Protein AF-A0A954GPR6-F1 (afdb_monomer_lite)

Structure (mmCIF, N/CA/C/O backbone):
data_AF-A0A954GPR6-F1
#
_entry.id   AF-A0A954GPR6-F1
#
loop_
_atom_site.group_PDB
_atom_site.id
_atom_site.type_symbol
_atom_site.label_atom_id
_atom_site.label_alt_id
_atom_site.label_comp_id
_atom_site.label_asym_id
_atom_site.label_entity_id
_atom_site.label_seq_id
_atom_site.pdbx_PDB_ins_code
_atom_site.Cartn_x
_atom_site.Cartn_y
_atom_site.Cartn_z
_atom_site.occupancy
_atom_site.B_iso_or_equiv
_atom_site.auth_seq_id
_atom_site.auth_comp_id
_atom_site.auth_asym_id
_atom_site.auth_atom_id
_atom_site.pdbx_PDB_model_num
ATOM 1 N N . MET A 1 1 ? 27.231 -10.384 53.905 1.00 40.28 1 MET A N 1
ATOM 2 C CA . MET A 1 1 ? 26.778 -9.142 53.238 1.00 40.28 1 MET A CA 1
ATOM 3 C C . MET A 1 1 ? 27.357 -9.099 51.829 1.00 40.28 1 MET A C 1
ATOM 5 O O . MET A 1 1 ? 28.527 -8.783 51.679 1.00 40.28 1 MET A O 1
ATOM 9 N N . ALA A 1 2 ? 26.574 -9.459 50.810 1.00 39.12 2 ALA A N 1
ATOM 10 C CA . ALA A 1 2 ? 26.966 -9.329 49.405 1.00 39.12 2 ALA A CA 1
ATOM 11 C C . ALA A 1 2 ? 26.141 -8.194 48.777 1.00 39.12 2 ALA A C 1
ATOM 13 O O . ALA A 1 2 ? 24.913 -8.261 48.754 1.00 39.12 2 ALA A O 1
ATOM 14 N N . LYS A 1 3 ? 26.813 -7.121 48.342 1.00 46.94 3 LYS A N 1
ATOM 15 C CA . LYS A 1 3 ? 26.190 -5.955 47.699 1.00 46.94 3 LYS A CA 1
ATOM 16 C C . LYS A 1 3 ? 25.637 -6.363 46.328 1.00 46.94 3 LYS A C 1
ATOM 18 O O . LYS A 1 3 ? 26.405 -6.687 45.427 1.00 46.94 3 LYS A O 1
ATOM 23 N N . ARG A 1 4 ? 24.310 -6.331 46.169 1.00 46.91 4 ARG A N 1
ATOM 24 C CA . ARG A 1 4 ? 23.636 -6.377 44.861 1.00 46.91 4 ARG A CA 1
ATOM 25 C C . ARG A 1 4 ? 23.888 -5.051 44.137 1.00 46.91 4 ARG A C 1
ATOM 27 O O . ARG A 1 4 ? 23.549 -3.995 44.665 1.00 46.91 4 ARG A O 1
ATOM 34 N N . ASN A 1 5 ? 24.480 -5.116 42.947 1.00 49.50 5 ASN A N 1
ATOM 35 C CA . ASN A 1 5 ? 24.582 -3.974 42.040 1.00 49.50 5 ASN A CA 1
ATOM 36 C C . ASN A 1 5 ? 23.181 -3.569 41.540 1.00 49.50 5 ASN A C 1
ATOM 38 O O . ASN A 1 5 ? 22.382 -4.459 41.238 1.00 49.50 5 ASN A O 1
ATOM 42 N N . PRO A 1 6 ? 22.879 -2.265 41.411 1.00 51.88 6 PRO A N 1
ATOM 43 C CA . PRO A 1 6 ? 21.630 -1.806 40.822 1.00 51.88 6 PRO A CA 1
ATOM 44 C C . PRO A 1 6 ? 21.628 -2.114 39.318 1.00 51.88 6 PRO A C 1
ATOM 46 O O . PRO A 1 6 ? 22.571 -1.789 38.594 1.00 51.88 6 PRO A O 1
ATOM 49 N N . SER A 1 7 ? 20.570 -2.771 38.849 1.00 53.66 7 SER A N 1
ATOM 50 C CA . SER A 1 7 ? 20.324 -3.040 37.434 1.00 53.66 7 SER A CA 1
ATOM 51 C C . SER A 1 7 ? 20.268 -1.726 36.653 1.00 53.66 7 SER A C 1
ATOM 53 O O . SER A 1 7 ? 19.438 -0.862 36.937 1.00 53.66 7 SER A O 1
ATOM 55 N N . ARG A 1 8 ? 21.143 -1.572 35.651 1.00 54.19 8 ARG A N 1
ATOM 56 C CA . ARG A 1 8 ? 21.036 -0.510 34.641 1.00 54.19 8 ARG A CA 1
ATOM 57 C C . ARG A 1 8 ? 19.683 -0.652 33.945 1.00 54.19 8 ARG A C 1
ATOM 59 O O . ARG A 1 8 ? 19.486 -1.606 33.200 1.00 54.19 8 ARG A O 1
ATOM 66 N N . ASN A 1 9 ? 18.787 0.309 34.163 1.00 50.19 9 ASN A N 1
ATOM 67 C CA . ASN A 1 9 ? 17.605 0.515 33.329 1.00 50.19 9 ASN A CA 1
ATOM 68 C C . ASN A 1 9 ? 18.070 0.782 31.891 1.00 50.19 9 ASN A C 1
ATOM 70 O O . ASN A 1 9 ? 18.443 1.904 31.544 1.00 50.19 9 ASN A O 1
ATOM 74 N N . SER A 1 10 ? 18.078 -0.247 31.046 1.00 54.12 10 SER A N 1
ATOM 75 C CA . SER A 1 10 ? 18.119 -0.059 29.602 1.00 54.12 10 SER A CA 1
ATOM 76 C C . SER A 1 10 ? 16.780 0.546 29.189 1.00 54.12 10 SER A C 1
ATOM 78 O O . SER A 1 10 ? 15.762 -0.143 29.187 1.00 54.12 10 SER A O 1
ATOM 80 N N . ARG A 1 11 ? 16.769 1.846 28.883 1.00 61.09 11 ARG A N 1
ATOM 81 C CA . ARG A 1 11 ? 15.642 2.494 28.207 1.00 61.09 11 ARG A CA 1
ATOM 82 C C . ARG A 1 11 ? 15.469 1.809 26.849 1.00 61.09 11 ARG A C 1
ATOM 84 O O . ARG A 1 11 ? 16.317 1.969 25.975 1.00 61.09 11 ARG A O 1
ATOM 91 N N . GLY A 1 12 ? 14.443 0.972 26.721 1.00 63.59 12 GLY A N 1
ATOM 92 C CA . GLY A 1 12 ? 14.071 0.353 25.454 1.00 63.59 12 GLY A CA 1
ATOM 93 C C . GLY A 1 12 ? 13.539 1.420 24.505 1.00 63.59 12 GLY A C 1
ATOM 94 O O . GLY A 1 12 ? 12.735 2.254 24.911 1.00 63.59 12 GLY A O 1
ATOM 95 N N . PHE A 1 13 ? 14.020 1.405 23.265 1.00 63.38 13 PHE A N 1
ATOM 96 C CA . PHE A 1 13 ? 13.520 2.265 22.194 1.00 63.38 13 PHE A CA 1
ATOM 97 C C . PHE A 1 13 ? 12.041 1.942 21.951 1.00 63.38 13 PHE A C 1
ATOM 99 O O . PHE A 1 13 ? 11.691 0.762 21.827 1.00 63.38 13 PHE A O 1
ATOM 106 N N . THR A 1 14 ? 11.162 2.945 21.906 1.00 78.50 14 THR A N 1
ATOM 107 C CA . THR A 1 14 ? 9.747 2.677 21.624 1.00 78.50 14 THR A CA 1
ATOM 108 C C . THR A 1 14 ? 9.561 2.331 20.145 1.00 78.50 14 THR A C 1
ATOM 110 O O . THR A 1 14 ? 10.295 2.793 19.269 1.00 78.50 14 THR A O 1
ATOM 113 N N . LEU A 1 15 ? 8.572 1.487 19.845 1.00 65.44 15 LEU A N 1
ATOM 114 C CA . LEU A 1 15 ? 8.306 1.016 18.480 1.00 65.44 15 LEU A CA 1
ATOM 115 C C . LEU A 1 15 ? 7.931 2.183 17.545 1.00 65.44 15 LEU A C 1
ATOM 117 O O . LEU A 1 15 ? 8.290 2.176 16.371 1.00 65.44 15 LEU A O 1
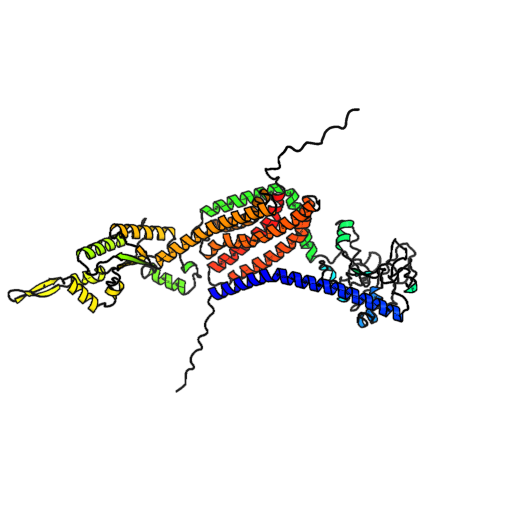ATOM 121 N N . ILE A 1 16 ? 7.287 3.218 18.094 1.00 74.75 16 ILE A N 1
ATOM 122 C CA . ILE A 1 16 ? 6.963 4.466 17.391 1.00 74.75 16 ILE A CA 1
ATOM 123 C C . ILE A 1 16 ? 8.230 5.259 17.061 1.00 74.75 16 ILE A C 1
ATOM 125 O O . ILE A 1 16 ? 8.390 5.668 15.916 1.00 74.75 16 ILE A O 1
ATOM 129 N N . GLU A 1 17 ? 9.159 5.432 18.007 1.00 73.81 17 GLU A N 1
ATOM 130 C CA . GLU A 1 17 ? 10.431 6.116 17.732 1.00 73.81 17 GLU A CA 1
ATOM 131 C C . GLU A 1 17 ? 11.235 5.380 16.658 1.00 73.81 17 GLU A C 1
ATOM 133 O O . GLU A 1 17 ? 11.790 6.015 15.766 1.00 73.81 17 GLU A O 1
ATOM 138 N N . LEU A 1 18 ? 11.255 4.043 16.683 1.00 78.19 18 LEU A N 1
ATOM 139 C CA . LEU A 1 18 ? 11.929 3.255 15.650 1.00 78.19 18 LEU A CA 1
ATOM 140 C C . LEU A 1 18 ? 11.280 3.463 14.274 1.00 78.19 18 LEU A C 1
ATOM 142 O O . LEU A 1 18 ? 11.979 3.646 13.281 1.00 78.19 18 LEU A O 1
ATOM 146 N N . LEU A 1 19 ? 9.948 3.453 14.213 1.00 69.94 19 LEU A N 1
ATOM 147 C CA . LEU A 1 19 ? 9.202 3.593 12.966 1.00 69.94 19 LEU A CA 1
ATOM 148 C C . LEU A 1 19 ? 9.344 4.999 12.372 1.00 69.94 19 LEU A C 1
ATOM 150 O O . LEU A 1 19 ? 9.558 5.130 11.170 1.00 69.94 19 LEU A O 1
ATOM 154 N N . VAL A 1 20 ? 9.316 6.037 13.212 1.00 74.12 20 VAL A N 1
ATOM 155 C CA . VAL A 1 20 ? 9.581 7.424 12.803 1.00 74.12 20 VAL A CA 1
ATOM 156 C C . VAL A 1 20 ? 11.017 7.575 12.310 1.00 74.12 20 VAL A C 1
ATOM 158 O O . VAL A 1 20 ? 11.238 8.176 11.264 1.00 74.12 20 VAL A O 1
ATOM 161 N N . VAL A 1 21 ? 11.996 6.983 13.000 1.00 77.06 21 VAL A N 1
ATOM 162 C CA . VAL A 1 21 ? 13.400 7.018 12.565 1.00 77.06 21 VAL A CA 1
ATOM 163 C C . VAL A 1 21 ? 13.574 6.319 11.219 1.00 77.06 21 VAL A C 1
ATOM 165 O O . VAL A 1 21 ? 14.222 6.872 10.335 1.00 77.06 21 VAL A O 1
ATOM 168 N N . ILE A 1 22 ? 12.959 5.152 11.012 1.00 85.56 22 ILE A N 1
ATOM 169 C CA . ILE A 1 22 ? 13.013 4.452 9.721 1.00 85.56 22 ILE A CA 1
ATOM 170 C C . ILE A 1 22 ? 12.324 5.275 8.625 1.00 85.56 22 ILE A C 1
ATOM 172 O O . ILE A 1 22 ? 12.877 5.394 7.534 1.00 85.56 22 ILE A O 1
ATOM 176 N N . ALA A 1 23 ? 11.169 5.888 8.902 1.00 74.25 23 ALA A N 1
ATOM 177 C CA . ALA A 1 23 ? 10.467 6.743 7.945 1.00 74.25 23 ALA A CA 1
ATOM 178 C C . ALA A 1 23 ? 11.293 7.984 7.568 1.00 74.25 23 ALA A C 1
ATOM 180 O O . ALA A 1 23 ? 11.426 8.300 6.388 1.00 74.25 23 ALA A O 1
ATOM 181 N N . ILE A 1 24 ? 11.919 8.647 8.546 1.00 81.12 24 ILE A N 1
ATOM 182 C CA . ILE A 1 24 ? 12.808 9.792 8.312 1.00 81.12 24 ILE A CA 1
ATOM 183 C C . ILE A 1 24 ? 14.040 9.360 7.517 1.00 81.12 24 ILE A C 1
ATOM 185 O O . ILE A 1 24 ? 14.406 10.035 6.561 1.00 81.12 24 ILE A O 1
ATOM 189 N N . ILE A 1 25 ? 14.662 8.229 7.857 1.00 86.06 25 ILE A N 1
ATOM 190 C CA . ILE A 1 25 ? 15.803 7.694 7.105 1.00 86.06 25 ILE A CA 1
ATOM 191 C C . ILE A 1 25 ? 15.388 7.358 5.668 1.00 86.06 25 ILE A C 1
ATOM 193 O O . ILE A 1 25 ? 16.118 7.700 4.745 1.00 86.06 25 ILE A O 1
ATOM 197 N N . ALA A 1 26 ? 14.219 6.751 5.450 1.00 71.19 26 ALA A N 1
ATOM 198 C CA . ALA A 1 26 ? 13.713 6.442 4.113 1.00 71.19 26 ALA A CA 1
ATOM 199 C C . ALA A 1 26 ? 13.471 7.714 3.284 1.00 71.19 26 ALA A C 1
ATOM 201 O O . ALA A 1 26 ? 13.876 7.766 2.125 1.00 71.19 26 ALA A O 1
ATOM 202 N N . ILE A 1 27 ? 12.892 8.759 3.886 1.00 74.19 27 ILE A N 1
ATOM 203 C CA . ILE A 1 27 ? 12.690 10.066 3.242 1.00 74.19 27 ILE A CA 1
ATOM 204 C C . ILE A 1 27 ? 14.033 10.739 2.941 1.00 74.19 27 ILE A C 1
ATOM 206 O O . ILE A 1 27 ? 14.246 11.223 1.832 1.00 74.19 27 ILE A O 1
ATOM 210 N N . LEU A 1 28 ? 14.965 10.743 3.896 1.00 74.81 28 LEU A N 1
ATOM 211 C CA . LEU A 1 28 ? 16.301 11.305 3.706 1.00 74.81 28 LEU A CA 1
ATOM 212 C C . LEU A 1 28 ? 17.062 10.560 2.609 1.00 74.81 28 LEU A C 1
ATOM 214 O O . LEU A 1 28 ? 17.655 11.205 1.754 1.00 74.81 28 LEU A O 1
ATOM 218 N N . ILE A 1 29 ? 17.011 9.226 2.572 1.00 77.44 29 ILE A N 1
ATOM 219 C CA . ILE A 1 29 ? 17.608 8.433 1.492 1.00 77.44 29 ILE A CA 1
ATOM 220 C C . ILE A 1 29 ? 16.926 8.756 0.161 1.00 77.44 29 ILE A C 1
ATOM 222 O O . ILE A 1 29 ? 17.631 8.980 -0.815 1.00 77.44 29 ILE A O 1
ATOM 226 N N . ALA A 1 30 ? 15.595 8.842 0.105 1.00 64.94 30 ALA A N 1
ATOM 227 C CA . ALA A 1 30 ? 14.866 9.168 -1.121 1.00 64.94 30 ALA A CA 1
ATOM 228 C C . ALA A 1 30 ? 15.211 10.565 -1.666 1.00 64.94 30 ALA A C 1
ATOM 230 O O . ALA A 1 30 ? 15.332 10.735 -2.875 1.00 64.94 30 ALA A O 1
ATOM 231 N N . LEU A 1 31 ? 15.429 11.552 -0.790 1.00 71.06 31 LEU A N 1
ATOM 232 C CA . LEU A 1 31 ? 15.833 12.910 -1.175 1.00 71.06 31 LEU A CA 1
ATOM 233 C C . LEU A 1 31 ? 17.324 13.012 -1.522 1.00 71.06 31 LEU A C 1
ATOM 235 O O . LEU A 1 31 ? 17.707 13.768 -2.414 1.00 71.06 31 LEU A O 1
ATOM 239 N N . LEU A 1 32 ? 18.176 12.250 -0.834 1.00 69.31 32 LEU A N 1
ATOM 240 C CA . LEU A 1 32 ? 19.620 12.255 -1.060 1.00 69.31 32 LEU A CA 1
ATOM 241 C C . LEU A 1 32 ? 20.021 11.389 -2.258 1.00 69.31 32 LEU A C 1
ATOM 243 O O . LEU A 1 32 ? 21.036 11.681 -2.885 1.00 69.31 32 LEU A O 1
ATOM 247 N N . LEU A 1 33 ? 19.249 10.359 -2.619 1.00 76.94 33 LEU A N 1
ATOM 248 C CA . LEU A 1 33 ? 19.591 9.437 -3.703 1.00 76.94 33 LEU A CA 1
ATOM 249 C C . LEU A 1 33 ? 19.737 10.165 -5.053 1.00 76.94 33 LEU A C 1
ATOM 251 O O . LEU A 1 33 ? 20.797 10.005 -5.651 1.00 76.94 33 LEU A O 1
ATOM 255 N N . PRO A 1 34 ? 18.804 11.021 -5.523 1.00 66.44 34 PRO A N 1
ATOM 256 C CA . PRO A 1 34 ? 18.980 11.755 -6.779 1.00 66.44 34 PRO A CA 1
ATOM 257 C C . PRO A 1 34 ? 20.234 12.638 -6.777 1.00 66.44 34 PRO A C 1
ATOM 259 O O . PRO A 1 34 ? 20.990 12.632 -7.748 1.00 66.44 34 PRO A O 1
ATOM 262 N N . ALA A 1 35 ? 20.503 13.339 -5.670 1.00 61.84 35 ALA A N 1
ATOM 263 C CA . ALA A 1 35 ? 21.675 14.202 -5.528 1.00 61.84 35 ALA A CA 1
ATOM 264 C C . ALA A 1 35 ? 22.988 13.398 -5.513 1.00 61.84 35 ALA A C 1
ATOM 266 O O . ALA A 1 35 ? 23.952 13.758 -6.188 1.00 61.84 35 ALA A O 1
ATOM 267 N N . VAL A 1 36 ? 23.017 12.265 -4.806 1.00 75.38 36 VAL A N 1
ATOM 268 C CA . VAL A 1 36 ? 24.162 11.346 -4.786 1.00 75.38 36 VAL A CA 1
ATOM 269 C C . VAL A 1 36 ? 24.377 10.721 -6.162 1.00 75.38 36 VAL A C 1
ATOM 271 O O . VAL A 1 36 ? 25.523 10.585 -6.581 1.00 75.38 36 VAL A O 1
ATOM 274 N N . GLN A 1 37 ? 23.315 10.373 -6.894 1.00 75.50 37 GLN A N 1
ATOM 275 C CA . GLN A 1 37 ? 23.444 9.840 -8.252 1.00 75.50 37 GLN A CA 1
ATOM 276 C C . GLN A 1 37 ? 23.966 10.895 -9.232 1.00 75.50 37 GLN A C 1
ATOM 278 O O . GLN A 1 37 ? 24.843 10.581 -10.032 1.00 75.50 37 GLN A O 1
ATOM 283 N N . GLN A 1 38 ? 23.520 12.151 -9.131 1.00 72.94 38 GLN A N 1
ATOM 284 C CA . GLN A 1 38 ? 24.064 13.254 -9.931 1.00 72.94 38 GLN A CA 1
ATOM 285 C C . GLN A 1 38 ? 25.543 13.514 -9.618 1.00 72.94 38 GLN A C 1
ATOM 287 O O . GLN A 1 38 ? 26.350 13.662 -10.535 1.00 72.94 38 GLN A O 1
ATOM 292 N N . ALA A 1 39 ? 25.923 13.510 -8.336 1.00 70.44 39 ALA A N 1
ATOM 293 C CA . ALA A 1 39 ? 27.313 13.675 -7.918 1.00 70.44 39 ALA A CA 1
ATOM 294 C C . ALA A 1 39 ? 28.198 12.505 -8.381 1.00 70.44 39 ALA A C 1
ATOM 296 O O . ALA A 1 39 ? 29.304 12.720 -8.879 1.00 70.44 39 ALA A O 1
ATOM 297 N N . ARG A 1 40 ? 27.701 11.264 -8.276 1.00 78.56 40 ARG A N 1
ATOM 298 C CA . ARG A 1 40 ? 28.385 10.072 -8.797 1.00 78.56 40 ARG A CA 1
ATOM 299 C C . ARG A 1 40 ? 28.553 10.150 -10.305 1.00 78.56 40 ARG A C 1
ATOM 301 O O . ARG A 1 40 ? 29.645 9.899 -10.793 1.00 78.56 40 ARG A O 1
ATOM 308 N N . GLU A 1 41 ? 27.518 10.538 -11.037 1.00 82.38 41 GLU A N 1
ATOM 309 C CA . GLU A 1 41 ? 27.586 10.674 -12.490 1.00 82.38 41 GLU A CA 1
ATOM 310 C C . GLU A 1 41 ? 28.567 11.774 -12.923 1.00 82.38 41 GLU A C 1
ATOM 312 O O . GLU A 1 41 ? 29.370 11.568 -13.829 1.00 82.38 41 GLU A O 1
ATOM 317 N N . ALA A 1 42 ? 28.604 12.909 -12.223 1.00 77.88 42 ALA A N 1
ATOM 318 C CA . ALA A 1 42 ? 29.613 13.941 -12.458 1.00 77.88 42 ALA A CA 1
ATOM 319 C C . ALA A 1 42 ? 31.047 13.432 -12.197 1.00 77.88 42 ALA A C 1
ATOM 321 O O . ALA A 1 42 ? 31.965 13.726 -12.972 1.00 77.88 42 ALA A O 1
ATOM 322 N N . ALA A 1 43 ? 31.244 12.630 -11.145 1.00 81.12 43 ALA A N 1
ATOM 323 C CA . ALA A 1 43 ? 32.529 11.997 -10.853 1.00 81.12 43 ALA A CA 1
ATOM 324 C C . ALA A 1 43 ? 32.928 10.979 -11.938 1.00 81.12 43 ALA A C 1
ATOM 326 O O . ALA A 1 43 ? 34.063 11.012 -12.413 1.00 81.12 43 ALA A O 1
ATOM 327 N N . ARG A 1 44 ? 31.989 10.144 -12.405 1.00 84.69 44 ARG A N 1
ATOM 328 C CA . ARG A 1 44 ? 32.214 9.182 -13.498 1.00 84.69 44 ARG A CA 1
ATOM 329 C C . ARG A 1 44 ? 32.593 9.881 -14.804 1.00 84.69 44 ARG A C 1
ATOM 331 O O . ARG A 1 44 ? 33.552 9.471 -15.453 1.00 84.69 44 ARG A O 1
ATOM 338 N N . ARG A 1 45 ? 31.935 10.994 -15.147 1.00 85.88 45 ARG A N 1
ATOM 339 C CA . ARG A 1 45 ? 32.285 11.806 -16.332 1.00 85.88 45 ARG A CA 1
ATOM 340 C C . ARG A 1 45 ? 33.675 12.413 -16.223 1.00 85.88 45 ARG A C 1
ATOM 342 O O . ARG A 1 45 ? 34.409 12.496 -17.204 1.00 85.88 45 ARG A O 1
ATOM 349 N N . THR A 1 46 ? 34.043 12.842 -15.020 1.00 89.12 46 THR A N 1
ATOM 350 C CA . THR A 1 46 ? 35.384 13.368 -14.745 1.00 89.12 46 THR A CA 1
ATOM 351 C C . THR A 1 46 ? 36.441 12.277 -14.913 1.00 89.12 46 THR A C 1
ATOM 353 O O . THR A 1 46 ? 37.499 12.536 -15.483 1.00 89.12 46 THR A O 1
ATOM 356 N N . GLN A 1 47 ? 36.139 11.048 -14.490 1.00 87.81 47 GLN A N 1
ATOM 357 C CA . GLN A 1 47 ? 37.022 9.901 -14.669 1.00 87.81 47 GLN A CA 1
ATOM 358 C C . GLN A 1 47 ? 37.235 9.555 -16.151 1.00 87.81 47 GLN A C 1
ATOM 360 O O . GLN A 1 47 ? 38.384 9.384 -16.544 1.00 87.81 47 GLN A O 1
ATOM 365 N N . CYS A 1 48 ? 36.191 9.559 -16.993 1.00 88.31 48 CYS A N 1
ATOM 366 C CA . CYS A 1 48 ? 36.361 9.294 -18.433 1.00 88.31 48 CYS A CA 1
ATOM 367 C C . CYS A 1 48 ? 37.281 10.324 -19.113 1.00 88.31 48 CYS A C 1
ATOM 369 O O . CYS A 1 48 ? 38.243 9.978 -19.801 1.00 88.31 48 CYS A O 1
ATOM 371 N N . LYS A 1 49 ? 37.090 11.611 -18.796 1.00 89.69 49 LYS A N 1
ATOM 372 C CA . LYS A 1 49 ? 37.981 12.684 -19.268 1.00 89.69 49 LYS A CA 1
ATOM 373 C C . LYS A 1 49 ? 39.421 12.510 -18.787 1.00 89.69 49 LYS A C 1
ATOM 375 O O . LYS A 1 49 ? 40.354 12.850 -19.511 1.00 89.69 49 LYS A O 1
ATOM 380 N N . ASN A 1 50 ? 39.621 12.027 -17.562 1.00 92.00 50 ASN A N 1
ATOM 381 C CA . ASN A 1 50 ? 40.957 11.771 -17.031 1.00 92.00 50 ASN A CA 1
ATOM 382 C C . ASN A 1 50 ? 41.629 10.583 -17.728 1.00 92.00 50 ASN A C 1
ATOM 384 O O . ASN A 1 50 ? 42.816 10.676 -18.022 1.00 92.00 50 ASN A O 1
ATOM 388 N N . ASN A 1 51 ? 40.883 9.531 -18.065 1.00 91.50 51 ASN A N 1
ATOM 389 C CA . ASN A 1 51 ? 41.397 8.417 -18.858 1.00 91.50 51 ASN A CA 1
ATOM 390 C C . ASN A 1 51 ? 41.879 8.893 -20.241 1.00 91.50 51 ASN A C 1
ATOM 392 O O . ASN A 1 51 ? 43.008 8.592 -20.621 1.00 91.50 51 ASN A O 1
ATOM 396 N N . LEU A 1 52 ? 41.101 9.727 -20.951 1.00 90.56 52 LEU A N 1
ATOM 397 C CA . LEU A 1 52 ? 41.544 10.356 -22.212 1.00 90.56 52 LEU A CA 1
ATOM 398 C C . LEU A 1 52 ? 42.837 11.161 -22.052 1.00 90.56 52 LEU A C 1
ATOM 400 O O . LEU A 1 52 ? 43.727 11.076 -22.896 1.00 90.56 52 LEU A O 1
ATOM 404 N N . LYS A 1 53 ? 42.970 11.924 -20.960 1.00 92.69 53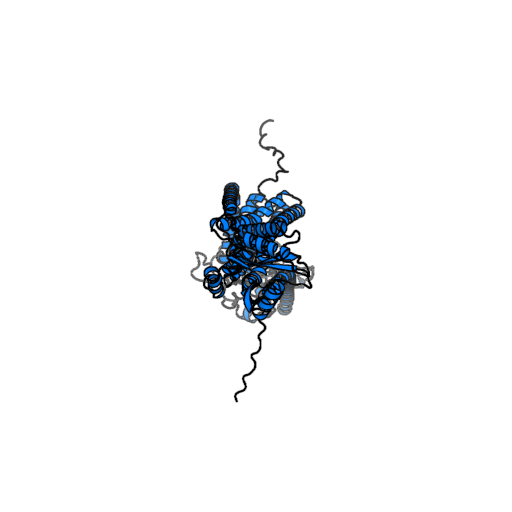 LYS A N 1
ATOM 405 C CA . LYS A 1 53 ? 44.209 12.660 -20.665 1.00 92.69 53 LYS A CA 1
ATOM 406 C C . LYS A 1 53 ? 45.391 11.718 -20.440 1.00 92.69 53 LYS A C 1
ATOM 408 O O . LYS A 1 53 ? 46.472 11.999 -20.945 1.00 92.69 53 LYS A O 1
ATOM 413 N N . GLN A 1 54 ? 45.192 10.620 -19.709 1.00 93.25 54 GLN A N 1
ATOM 414 C CA . GLN A 1 54 ? 46.233 9.613 -19.485 1.00 93.25 54 GLN A CA 1
ATOM 415 C C . GLN A 1 54 ? 46.667 8.964 -20.803 1.00 93.25 54 GLN A C 1
ATOM 417 O O . GLN A 1 54 ? 47.862 8.898 -21.070 1.00 93.25 54 GLN A O 1
ATOM 422 N N . MET A 1 55 ? 45.722 8.591 -21.672 1.00 92.25 55 MET A N 1
ATOM 423 C CA . MET A 1 55 ? 46.028 8.080 -23.014 1.00 92.25 55 MET A CA 1
ATOM 424 C C . MET A 1 55 ? 46.769 9.112 -23.873 1.00 92.25 55 MET A C 1
ATOM 426 O O . MET A 1 55 ? 47.743 8.766 -24.532 1.00 92.25 55 MET A O 1
ATOM 430 N N . GLY A 1 56 ? 46.368 10.386 -23.835 1.00 91.12 56 GLY A N 1
ATOM 431 C CA . GLY A 1 56 ? 47.070 11.463 -24.539 1.00 91.12 56 GLY A CA 1
ATOM 432 C C . GLY A 1 56 ? 48.523 11.626 -24.081 1.00 91.12 56 GLY A C 1
ATOM 433 O O . GLY A 1 56 ? 49.427 11.688 -24.911 1.00 91.12 56 GLY A O 1
ATOM 434 N N . LEU A 1 57 ? 48.767 11.635 -22.767 1.00 93.31 57 LEU A N 1
ATOM 435 C CA . LEU A 1 57 ? 50.124 11.681 -22.209 1.00 93.31 57 LEU A CA 1
ATOM 436 C C . LEU A 1 57 ? 50.939 10.440 -22.596 1.00 93.31 57 LEU A C 1
ATOM 438 O O . LEU A 1 57 ? 52.091 10.569 -23.001 1.00 93.31 57 LEU A O 1
ATOM 442 N N . ALA A 1 58 ? 50.334 9.254 -22.535 1.00 93.81 58 ALA A N 1
ATOM 443 C CA . ALA A 1 58 ? 50.974 8.005 -22.927 1.00 93.81 58 ALA A CA 1
ATOM 444 C C . ALA A 1 58 ? 51.376 7.989 -24.410 1.00 93.81 58 ALA A C 1
ATOM 446 O O . ALA A 1 58 ? 52.470 7.542 -24.745 1.00 93.81 58 ALA A O 1
ATOM 447 N N . LEU A 1 59 ? 50.537 8.540 -25.292 1.00 91.62 59 LEU A N 1
ATOM 448 C CA . LEU A 1 59 ? 50.835 8.693 -26.718 1.00 91.62 59 LEU A CA 1
ATOM 449 C C . LEU A 1 59 ? 52.014 9.635 -26.976 1.00 91.62 59 LEU A C 1
ATOM 451 O O . LEU A 1 59 ? 52.847 9.349 -27.834 1.00 91.62 59 LEU A O 1
ATOM 455 N N . HIS A 1 60 ? 52.101 10.739 -26.233 1.00 91.44 60 HIS A N 1
ATOM 456 C CA . HIS A 1 60 ? 53.241 11.649 -26.320 1.00 91.44 60 HIS A CA 1
ATOM 457 C C . HIS A 1 60 ? 54.527 11.004 -25.792 1.00 91.44 60 HIS A C 1
ATOM 459 O O . HIS A 1 60 ? 55.545 11.064 -26.474 1.00 91.44 60 HIS A O 1
ATOM 465 N N . ASN A 1 61 ? 54.467 10.299 -24.659 1.00 93.56 61 ASN A N 1
ATOM 466 C CA . ASN A 1 61 ? 55.614 9.564 -24.116 1.00 93.56 61 ASN A CA 1
ATOM 467 C C . ASN A 1 61 ? 56.098 8.458 -25.068 1.00 93.56 61 ASN A C 1
ATOM 469 O O . ASN A 1 61 ? 57.302 8.269 -25.240 1.00 93.56 61 ASN A O 1
ATOM 473 N N . TYR A 1 62 ? 55.169 7.750 -25.720 1.00 91.81 62 TYR A N 1
ATOM 474 C CA . TYR A 1 62 ? 55.493 6.794 -26.777 1.00 91.81 62 TYR A CA 1
ATOM 475 C C . TYR A 1 62 ? 56.209 7.496 -27.936 1.00 91.81 62 TYR A C 1
ATOM 477 O O . TYR A 1 62 ? 57.280 7.059 -28.357 1.00 91.81 62 TYR A O 1
ATOM 485 N N . HIS A 1 63 ? 55.654 8.611 -28.424 1.00 91.06 63 HIS A N 1
ATOM 486 C CA . HIS A 1 63 ? 56.242 9.377 -29.520 1.00 91.06 63 HIS A CA 1
ATOM 487 C C . HIS A 1 63 ? 57.638 9.914 -29.175 1.00 91.06 63 HIS A C 1
ATOM 489 O O . HIS A 1 63 ? 58.511 9.910 -30.038 1.00 91.06 63 HIS A O 1
ATOM 495 N N . ASP A 1 64 ? 57.891 10.350 -27.944 1.00 91.81 64 ASP A N 1
ATOM 496 C CA . ASP A 1 64 ? 59.205 10.863 -27.537 1.00 91.81 64 ASP A CA 1
ATOM 497 C C . ASP A 1 64 ? 60.311 9.801 -27.642 1.00 91.81 64 ASP A C 1
ATOM 499 O O . ASP A 1 64 ? 61.464 10.132 -27.921 1.00 91.81 64 ASP A O 1
ATOM 503 N N . ILE A 1 65 ? 59.959 8.520 -27.489 1.00 91.38 65 ILE A N 1
ATOM 504 C CA . ILE A 1 65 ? 60.896 7.391 -27.584 1.00 91.38 65 ILE A CA 1
ATOM 505 C C . ILE A 1 65 ? 60.933 6.803 -28.999 1.00 91.38 65 ILE A C 1
ATOM 507 O O . ILE A 1 65 ? 62.011 6.576 -29.547 1.00 91.38 65 ILE A O 1
ATOM 511 N N . ALA A 1 66 ? 59.771 6.566 -29.611 1.00 87.44 66 ALA A N 1
ATOM 512 C CA . ALA A 1 66 ? 59.642 5.925 -30.921 1.00 87.44 66 ALA A CA 1
ATOM 513 C C . ALA A 1 66 ? 59.716 6.910 -32.107 1.00 87.44 66 ALA A C 1
ATOM 515 O O . ALA A 1 66 ? 59.681 6.494 -33.269 1.00 87.44 66 ALA A O 1
ATOM 516 N N . LEU A 1 67 ? 59.776 8.221 -31.836 1.00 89.19 67 LEU A N 1
ATOM 517 C CA . LEU A 1 67 ? 59.742 9.339 -32.798 1.00 89.19 67 LEU A CA 1
ATOM 518 C C . LEU A 1 67 ? 58.544 9.321 -33.763 1.00 89.19 67 LEU A C 1
ATOM 520 O O . LEU A 1 67 ? 58.559 9.977 -34.810 1.00 89.19 67 LEU A O 1
ATOM 524 N N . THR A 1 68 ? 57.524 8.541 -33.422 1.00 87.69 68 THR A N 1
ATOM 525 C CA . THR A 1 68 ? 56.326 8.251 -34.206 1.00 87.69 68 THR A CA 1
ATOM 526 C C . THR A 1 68 ? 55.185 7.874 -33.263 1.00 87.69 68 THR A C 1
ATOM 528 O O . THR A 1 68 ? 55.426 7.403 -32.156 1.00 87.69 68 THR A O 1
ATOM 531 N N . PHE A 1 69 ? 53.940 8.090 -33.681 1.00 87.56 69 PHE A N 1
ATOM 532 C CA . PHE A 1 69 ? 52.768 7.575 -32.976 1.00 87.56 69 PHE A CA 1
ATOM 533 C C . PHE A 1 69 ? 52.603 6.069 -33.216 1.00 87.56 69 PHE A C 1
ATOM 535 O O . PHE A 1 69 ? 53.031 5.573 -34.265 1.00 87.56 69 PHE A O 1
ATOM 542 N N . PRO A 1 70 ? 51.995 5.341 -32.259 1.00 85.50 70 PRO A N 1
ATOM 543 C CA . PRO A 1 70 ? 51.842 3.902 -32.373 1.00 85.50 70 PRO A CA 1
ATOM 544 C C . PRO A 1 70 ? 50.951 3.539 -33.567 1.00 85.50 70 PRO A C 1
ATOM 546 O O . PRO A 1 70 ? 50.068 4.313 -33.952 1.00 85.50 70 PRO A O 1
ATOM 549 N N . PRO A 1 71 ? 51.157 2.357 -34.155 1.00 77.19 71 PRO A N 1
ATOM 550 C CA . PRO A 1 71 ? 50.334 1.907 -35.262 1.00 77.19 71 PRO A CA 1
ATOM 551 C C . PRO A 1 71 ? 48.904 1.584 -34.821 1.00 77.19 71 PRO A C 1
ATOM 553 O O . PRO A 1 71 ? 48.671 1.165 -33.688 1.00 77.19 71 PRO A O 1
ATOM 556 N N . GLY A 1 72 ? 47.943 1.752 -35.734 1.00 72.25 72 GLY A N 1
ATOM 557 C CA . GLY A 1 72 ? 46.534 1.436 -35.484 1.00 72.25 72 GLY A CA 1
ATOM 558 C C . GLY A 1 72 ? 46.278 -0.048 -35.239 1.00 72.25 72 GLY A C 1
ATOM 559 O O . GLY A 1 72 ? 45.553 -0.372 -34.302 1.00 72.25 72 GLY A O 1
ATOM 560 N N . ALA A 1 73 ? 46.913 -0.913 -36.033 1.00 69.94 73 ALA A N 1
ATOM 561 C CA . ALA A 1 73 ? 46.976 -2.368 -35.874 1.00 69.94 73 ALA A CA 1
ATOM 562 C C . ALA A 1 73 ? 48.220 -2.906 -36.607 1.00 69.94 73 ALA A C 1
ATOM 564 O O . ALA A 1 73 ? 48.581 -2.353 -37.651 1.00 69.94 73 ALA A O 1
ATOM 565 N N . LEU A 1 74 ? 48.875 -3.938 -36.064 1.00 63.31 74 LEU A N 1
ATOM 566 C CA . LEU A 1 74 ? 50.068 -4.557 -36.658 1.00 63.31 74 LEU A CA 1
ATOM 567 C C . LEU A 1 74 ? 49.745 -5.425 -37.877 1.00 63.31 74 LEU A C 1
ATOM 569 O O . LEU A 1 74 ? 50.287 -5.164 -38.950 1.00 63.31 74 LEU A O 1
ATOM 573 N N . PHE A 1 75 ? 48.849 -6.405 -37.732 1.00 57.22 75 PHE A N 1
ATOM 574 C CA . PHE A 1 75 ? 48.507 -7.360 -38.784 1.00 57.22 75 PHE A CA 1
ATOM 575 C C . PHE A 1 75 ? 46.979 -7.522 -38.874 1.00 57.22 75 PHE A C 1
ATOM 577 O O . PHE A 1 75 ? 46.347 -8.050 -37.971 1.00 57.22 75 PHE A O 1
ATOM 584 N N . GLY A 1 76 ? 46.329 -7.076 -39.956 1.00 55.78 76 GLY A N 1
ATOM 585 C CA . GLY A 1 76 ? 44.858 -7.184 -40.043 1.00 55.78 76 GLY A CA 1
ATOM 586 C C . GLY A 1 76 ? 44.098 -6.271 -39.056 1.00 55.78 76 GLY A C 1
ATOM 587 O O . GLY A 1 76 ? 44.699 -5.483 -38.325 1.00 55.78 76 GLY A O 1
ATOM 588 N N . ASP A 1 77 ? 42.772 -6.186 -39.189 1.00 52.03 77 ASP A N 1
ATOM 589 C CA . ASP A 1 77 ? 41.937 -5.222 -38.436 1.00 52.03 77 ASP A CA 1
ATOM 590 C C . ASP A 1 77 ? 41.628 -5.681 -36.992 1.00 52.03 77 ASP A C 1
ATOM 592 O O . ASP A 1 77 ? 41.095 -4.898 -36.210 1.00 52.03 77 ASP A O 1
ATOM 596 N N . ASP A 1 78 ? 42.048 -6.898 -36.621 1.00 53.78 78 ASP A N 1
ATOM 597 C CA . ASP A 1 78 ? 41.659 -7.619 -35.397 1.00 53.78 78 ASP A CA 1
ATOM 598 C C . ASP A 1 78 ? 42.856 -8.006 -34.483 1.00 53.78 78 ASP A C 1
ATOM 600 O O . ASP A 1 78 ? 42.839 -9.041 -33.810 1.00 53.78 78 ASP A O 1
ATOM 604 N N . ASP A 1 79 ? 43.915 -7.187 -34.462 1.00 62.97 79 ASP A N 1
ATOM 605 C CA . ASP A 1 79 ? 45.216 -7.522 -33.851 1.00 62.97 79 ASP A CA 1
ATOM 606 C C . ASP A 1 79 ? 45.745 -6.452 -32.856 1.00 62.97 79 ASP A C 1
ATOM 608 O O . ASP A 1 79 ? 45.037 -5.514 -32.481 1.00 62.97 79 ASP A O 1
ATOM 612 N N . TYR A 1 80 ? 46.987 -6.589 -32.372 1.00 74.44 80 TYR A N 1
ATOM 613 C CA . TYR A 1 80 ? 47.670 -5.639 -31.496 1.00 74.44 80 TYR A CA 1
ATOM 614 C C . TYR A 1 80 ? 47.705 -4.237 -32.120 1.00 74.44 80 TYR A C 1
ATOM 616 O O . TYR A 1 80 ? 48.392 -3.978 -33.112 1.00 74.44 80 TYR A O 1
ATOM 624 N N . GLY A 1 81 ? 46.958 -3.314 -31.514 1.00 77.69 81 GLY A N 1
ATOM 625 C CA . GLY A 1 81 ? 46.815 -1.938 -31.983 1.00 77.69 81 GLY A CA 1
ATOM 626 C C . GLY A 1 81 ? 47.409 -0.892 -31.052 1.00 77.69 81 GLY A C 1
ATOM 627 O O . GLY A 1 81 ? 48.098 -1.199 -30.075 1.00 77.69 81 GLY A O 1
ATOM 628 N N . TRP A 1 82 ? 47.095 0.373 -31.332 1.00 82.12 82 TRP A N 1
ATOM 629 C CA . TRP A 1 82 ? 47.609 1.535 -30.596 1.00 82.12 82 TRP A CA 1
ATOM 630 C C . TRP A 1 82 ? 47.442 1.396 -29.073 1.00 82.12 82 TRP A C 1
ATOM 632 O O . TRP A 1 82 ? 48.351 1.742 -28.321 1.00 82.12 82 TRP A O 1
ATOM 642 N N . GLY A 1 83 ? 46.314 0.829 -28.625 1.00 84.62 83 GLY A N 1
ATOM 643 C CA . GLY A 1 83 ? 46.006 0.599 -27.213 1.00 84.62 83 GLY A CA 1
ATOM 644 C C . GLY A 1 83 ? 46.928 -0.424 -26.540 1.00 84.62 83 GLY A C 1
ATOM 645 O O . GLY A 1 83 ? 47.193 -0.325 -25.345 1.00 84.62 83 GLY A O 1
ATOM 646 N N . THR A 1 84 ? 47.490 -1.372 -27.288 1.00 84.38 84 THR A N 1
ATOM 647 C CA . THR A 1 84 ? 48.491 -2.304 -26.753 1.00 84.38 84 THR A CA 1
ATOM 648 C C . THR A 1 84 ? 49.853 -1.620 -26.599 1.00 84.38 84 THR A C 1
ATOM 650 O O . THR A 1 84 ? 50.507 -1.746 -25.566 1.00 84.38 84 THR A O 1
ATOM 653 N N . PHE A 1 85 ? 50.276 -0.833 -27.591 1.00 86.06 85 PHE A N 1
ATOM 654 C CA . PHE A 1 85 ? 51.606 -0.209 -27.606 1.00 86.06 85 PHE A CA 1
ATOM 655 C C . PHE A 1 85 ? 51.818 0.881 -26.562 1.00 86.06 85 PHE A C 1
ATOM 657 O O . PHE A 1 85 ? 52.954 1.146 -26.170 1.00 86.06 85 PHE A O 1
ATOM 664 N N . ILE A 1 86 ? 50.740 1.507 -26.094 1.00 90.75 86 ILE A N 1
ATOM 665 C CA . ILE A 1 86 ? 50.832 2.542 -25.063 1.00 90.75 86 ILE A CA 1
ATOM 666 C C . ILE A 1 86 ? 50.780 1.993 -23.631 1.00 90.75 86 ILE A C 1
ATOM 668 O O . ILE A 1 86 ? 50.986 2.763 -22.696 1.00 90.75 86 ILE A O 1
ATOM 672 N N . LEU A 1 87 ? 50.552 0.687 -23.429 1.00 90.62 87 LEU A N 1
ATOM 673 C CA . LEU A 1 87 ? 50.451 0.074 -22.094 1.00 90.62 87 LEU A CA 1
ATOM 674 C C . LEU A 1 87 ? 51.645 0.371 -21.167 1.00 90.62 87 LEU A C 1
ATOM 676 O O . LEU A 1 87 ? 51.398 0.707 -20.005 1.00 90.62 87 LEU A O 1
ATOM 680 N N . PRO A 1 88 ? 52.918 0.324 -21.620 1.00 92.12 88 PRO A N 1
ATOM 681 C CA . PRO A 1 88 ? 54.057 0.665 -20.763 1.00 92.12 88 PRO A CA 1
ATOM 682 C C . PRO A 1 88 ? 54.006 2.100 -20.229 1.00 92.12 88 PRO A C 1
ATOM 684 O O . PRO A 1 88 ? 54.529 2.378 -19.156 1.00 92.12 88 PRO A O 1
ATOM 687 N N . TYR A 1 89 ? 53.344 2.998 -20.961 1.00 93.06 89 TYR A N 1
ATOM 688 C CA . TYR A 1 89 ? 53.191 4.414 -20.629 1.00 93.06 89 TYR A CA 1
ATOM 689 C C . TYR A 1 89 ? 51.898 4.719 -19.855 1.00 93.06 89 TYR A C 1
ATOM 691 O O . TYR A 1 89 ? 51.655 5.872 -19.505 1.00 93.06 89 TYR A O 1
ATOM 699 N N . LEU A 1 90 ? 51.082 3.694 -19.586 1.00 91.19 90 LEU A N 1
ATOM 700 C CA . LEU A 1 90 ? 49.865 3.734 -18.768 1.00 91.19 90 LEU A CA 1
ATOM 701 C C . LEU A 1 90 ? 50.026 2.952 -17.451 1.00 91.19 90 LEU A C 1
ATOM 703 O O . LEU A 1 90 ? 49.042 2.476 -16.884 1.00 91.19 90 LEU A O 1
ATOM 707 N N . ASP A 1 91 ? 51.265 2.755 -16.995 1.00 88.81 91 ASP A N 1
ATOM 708 C CA . ASP A 1 91 ? 51.612 1.909 -15.844 1.00 88.81 91 ASP A CA 1
ATOM 709 C C . ASP A 1 91 ? 51.146 0.441 -15.982 1.00 88.81 91 ASP A C 1
ATOM 711 O O . ASP A 1 91 ? 51.044 -0.290 -14.998 1.00 88.81 91 ASP A O 1
ATOM 715 N N . GLN A 1 92 ? 50.904 -0.031 -17.212 1.00 89.44 92 GLN A N 1
ATOM 716 C CA . GLN A 1 92 ? 50.532 -1.419 -17.529 1.00 89.44 92 GLN A CA 1
ATOM 717 C C . GLN A 1 92 ? 51.698 -2.211 -18.147 1.00 89.44 92 GLN A C 1
ATOM 719 O O . GLN A 1 92 ? 51.494 -3.164 -18.900 1.00 89.44 92 GLN A O 1
ATOM 724 N N . GLY A 1 93 ? 52.944 -1.850 -17.813 1.00 86.38 93 GLY A N 1
ATOM 725 C CA . GLY A 1 93 ? 54.150 -2.515 -18.329 1.00 86.38 93 GLY A CA 1
ATOM 726 C C . GLY A 1 93 ? 54.226 -4.012 -17.999 1.00 86.38 93 GLY A C 1
ATOM 727 O O . GLY A 1 93 ? 54.726 -4.794 -18.802 1.00 86.38 93 GLY A O 1
ATOM 728 N N . ASN A 1 94 ? 53.662 -4.435 -16.863 1.00 86.69 94 ASN A N 1
ATOM 729 C CA . ASN A 1 94 ? 53.590 -5.853 -16.496 1.00 86.69 94 ASN A CA 1
ATOM 730 C C . ASN A 1 94 ? 52.735 -6.656 -17.482 1.00 86.69 94 ASN A C 1
ATOM 732 O O . ASN A 1 94 ? 53.120 -7.758 -17.850 1.00 86.69 94 ASN A O 1
ATOM 736 N N . ILE A 1 95 ? 51.606 -6.096 -17.921 1.00 84.38 95 ILE A N 1
ATOM 737 C CA . ILE A 1 95 ? 50.708 -6.741 -18.886 1.00 84.38 95 ILE A CA 1
ATOM 738 C C . ILE A 1 95 ? 51.353 -6.737 -20.266 1.00 84.38 95 ILE A C 1
ATOM 740 O O . ILE A 1 95 ? 51.354 -7.766 -20.927 1.00 84.38 95 ILE A O 1
ATOM 744 N N . TYR A 1 96 ? 51.982 -5.626 -20.659 1.00 86.06 96 TYR A N 1
ATOM 745 C CA . TYR A 1 96 ? 52.703 -5.527 -21.928 1.00 86.06 96 TYR A CA 1
ATOM 746 C C . TYR A 1 96 ? 53.791 -6.602 -22.081 1.00 86.06 96 TYR A C 1
ATOM 748 O O . TYR A 1 96 ? 53.911 -7.208 -23.138 1.00 86.06 96 TYR A O 1
ATOM 756 N N . ASN A 1 97 ? 54.552 -6.882 -21.020 1.00 86.38 97 ASN A N 1
ATOM 757 C CA . ASN A 1 97 ? 55.621 -7.888 -21.045 1.00 86.38 97 ASN A CA 1
ATOM 758 C C . ASN A 1 97 ? 55.113 -9.337 -21.093 1.00 86.38 97 ASN A C 1
ATOM 760 O O . ASN A 1 97 ? 55.889 -10.238 -21.405 1.00 86.38 97 ASN A O 1
ATOM 764 N N . LEU A 1 98 ? 53.845 -9.571 -20.748 1.00 81.94 98 LEU A N 1
ATOM 765 C CA . LEU A 1 98 ? 53.205 -10.878 -20.886 1.00 81.94 98 LEU A CA 1
ATOM 766 C C . LEU A 1 98 ? 52.683 -11.117 -22.309 1.00 81.94 98 LEU A C 1
ATOM 768 O O . LEU A 1 98 ? 52.305 -12.247 -22.609 1.00 81.94 98 LEU A O 1
ATOM 772 N N . LEU A 1 99 ? 52.652 -10.080 -23.159 1.00 78.69 99 LEU A N 1
ATOM 773 C CA . LEU A 1 99 ? 52.159 -10.189 -24.526 1.00 78.69 99 LEU A CA 1
ATOM 774 C C . LEU A 1 99 ? 53.216 -10.784 -25.462 1.00 78.69 99 LEU A C 1
ATOM 776 O O . LEU A 1 99 ? 54.323 -10.258 -25.581 1.00 78.69 99 LEU A O 1
ATOM 780 N N . ASP A 1 100 ? 52.859 -11.865 -26.153 1.00 75.75 100 ASP A N 1
ATOM 781 C CA . ASP A 1 100 ? 53.701 -12.474 -27.186 1.00 75.75 100 ASP A CA 1
ATOM 782 C C . ASP A 1 100 ? 53.403 -11.879 -28.569 1.00 75.75 100 ASP A C 1
ATOM 784 O O . ASP A 1 100 ? 52.399 -12.208 -29.200 1.00 75.75 100 ASP A O 1
ATOM 788 N N . PHE A 1 101 ? 54.306 -11.016 -29.037 1.00 74.69 101 PHE A N 1
ATOM 789 C CA . PHE A 1 101 ? 54.248 -10.372 -30.353 1.00 74.69 101 PHE A CA 1
ATOM 790 C C . PHE A 1 101 ? 54.872 -11.206 -31.485 1.00 74.69 101 PHE A C 1
ATOM 792 O O . PHE A 1 101 ? 55.015 -10.678 -32.580 1.00 74.69 101 PHE A O 1
ATOM 799 N N . ASN A 1 102 ? 55.320 -12.446 -31.243 1.00 68.25 102 ASN A N 1
ATOM 800 C CA . ASN A 1 102 ? 56.040 -13.253 -32.242 1.00 68.25 102 ASN A CA 1
ATOM 801 C C . ASN A 1 102 ? 55.291 -14.519 -32.684 1.00 68.25 102 ASN A C 1
ATOM 803 O O . ASN A 1 102 ? 55.721 -15.179 -33.629 1.00 68.25 102 ASN A O 1
ATOM 807 N N . ASN A 1 103 ? 54.202 -14.884 -32.007 1.00 58.47 103 ASN A N 1
ATOM 808 C CA . ASN A 1 103 ? 53.461 -16.117 -32.259 1.00 58.47 103 ASN A CA 1
ATOM 809 C C . ASN A 1 103 ? 52.208 -15.855 -33.109 1.00 58.47 103 ASN A C 1
ATOM 811 O O . ASN A 1 103 ? 51.086 -15.848 -32.597 1.00 58.47 103 ASN A O 1
ATOM 815 N N . PHE A 1 104 ? 52.409 -15.625 -34.407 1.00 57.25 104 PHE A N 1
ATOM 816 C CA . PHE A 1 104 ? 51.325 -15.517 -35.387 1.00 57.25 104 PHE A CA 1
ATOM 817 C C . PHE A 1 104 ? 51.148 -16.859 -36.119 1.00 57.25 104 PHE A C 1
ATOM 819 O O . PHE A 1 104 ? 52.151 -17.451 -36.526 1.00 57.25 104 PHE A O 1
ATOM 826 N N . PRO A 1 105 ? 49.914 -17.373 -36.286 1.00 51.16 105 PRO A N 1
ATOM 827 C CA . PRO A 1 105 ? 49.670 -18.554 -37.110 1.00 51.16 105 PRO A CA 1
ATOM 828 C C . PRO A 1 105 ? 50.126 -18.300 -38.555 1.00 51.16 105 PRO A C 1
ATOM 830 O O . PRO A 1 105 ? 49.728 -17.310 -39.155 1.00 51.16 105 PRO A O 1
ATOM 833 N N . ASP A 1 106 ? 50.961 -19.198 -39.077 1.00 45.66 106 ASP A N 1
ATOM 834 C CA . ASP A 1 106 ? 51.619 -19.119 -40.387 1.00 45.66 106 ASP A CA 1
ATOM 835 C C . ASP A 1 106 ? 50.622 -18.920 -41.551 1.00 45.66 106 ASP A C 1
ATOM 837 O O . ASP A 1 106 ? 49.589 -19.599 -41.625 1.00 45.66 106 ASP A O 1
ATOM 841 N N . ASP A 1 107 ? 50.979 -18.029 -42.481 1.00 49.31 107 ASP A N 1
ATOM 842 C CA . ASP A 1 107 ? 50.203 -17.538 -43.631 1.00 49.31 107 ASP A CA 1
ATOM 843 C C . ASP A 1 107 ? 49.971 -18.613 -44.706 1.00 49.31 107 ASP A C 1
ATOM 845 O O . ASP A 1 107 ? 50.397 -18.507 -45.862 1.00 49.31 107 ASP A O 1
ATOM 849 N N . THR A 1 108 ? 49.278 -19.689 -44.364 1.00 39.09 108 THR A N 1
ATOM 850 C CA . THR A 1 108 ? 48.767 -20.611 -45.375 1.00 39.09 108 THR A CA 1
ATOM 851 C C . THR A 1 108 ? 47.347 -20.201 -45.740 1.00 39.09 108 THR A C 1
ATOM 853 O O . THR A 1 108 ? 46.516 -20.005 -44.863 1.00 39.09 108 THR A O 1
ATOM 856 N N . HIS A 1 109 ? 47.093 -20.108 -47.051 1.00 38.06 109 HIS A N 1
ATOM 857 C CA . HIS A 1 109 ? 45.831 -19.847 -47.771 1.00 38.06 109 HIS A CA 1
ATOM 858 C C . HIS A 1 109 ? 45.715 -18.442 -48.401 1.00 38.06 109 HIS A C 1
ATOM 860 O O . HIS A 1 109 ? 45.134 -17.509 -47.859 1.00 38.06 109 HIS A O 1
ATOM 866 N N . GLY A 1 110 ? 46.216 -18.339 -49.641 1.00 37.59 110 GLY A N 1
ATOM 867 C CA . GLY A 1 110 ? 46.039 -17.205 -50.555 1.00 37.59 110 GLY A CA 1
ATOM 868 C C . GLY A 1 110 ? 44.602 -17.031 -51.065 1.00 37.59 110 GLY A C 1
ATOM 869 O O . GLY A 1 110 ? 44.338 -17.203 -52.254 1.00 37.59 110 GLY A O 1
ATOM 870 N N . GLY A 1 111 ? 43.680 -16.665 -50.177 1.00 33.41 111 GLY A N 1
ATOM 871 C CA . GLY A 1 111 ? 42.304 -16.290 -50.493 1.00 33.41 111 GLY A CA 1
ATOM 872 C C . GLY A 1 111 ? 41.891 -15.050 -49.702 1.00 33.41 111 GLY A C 1
ATOM 873 O O . GLY A 1 111 ? 42.219 -14.908 -48.532 1.00 33.41 111 GLY A O 1
ATOM 874 N N . SER A 1 112 ? 41.202 -14.120 -50.356 1.00 41.28 112 SER A N 1
ATOM 875 C CA . SER A 1 112 ? 40.737 -12.846 -49.801 1.00 41.28 112 SER A CA 1
ATOM 876 C C . SER A 1 112 ? 39.934 -13.007 -48.499 1.00 41.28 112 SER A C 1
ATOM 878 O O . SER A 1 112 ? 38.775 -13.414 -48.553 1.00 41.28 112 SER A O 1
ATOM 880 N N . GLY A 1 113 ? 40.540 -12.625 -47.367 1.00 44.81 113 GLY A N 1
ATOM 881 C CA . GLY A 1 113 ? 39.901 -12.534 -46.047 1.00 44.81 113 GLY A CA 1
ATOM 882 C C . GLY A 1 113 ? 40.701 -13.235 -44.947 1.00 44.81 113 GLY A C 1
ATOM 883 O O . GLY A 1 113 ? 40.290 -14.283 -44.465 1.00 44.81 113 GLY A O 1
ATOM 884 N N . VAL A 1 114 ? 41.851 -12.673 -44.567 1.00 40.50 114 VAL A N 1
ATOM 885 C CA . VAL A 1 114 ? 42.729 -13.226 -43.523 1.00 40.50 114 VAL A CA 1
ATOM 886 C C . VAL A 1 114 ? 42.143 -12.908 -42.137 1.00 40.50 114 VAL A C 1
ATOM 888 O O . VAL A 1 114 ? 42.115 -11.745 -41.743 1.00 40.50 114 VAL A O 1
ATOM 891 N N . GLN A 1 115 ? 41.677 -13.918 -41.393 1.00 47.19 115 GLN A N 1
ATOM 892 C CA . GLN A 1 115 ? 41.397 -13.795 -39.954 1.00 47.19 115 GLN A CA 1
ATOM 893 C C . GLN A 1 115 ? 42.680 -14.101 -39.177 1.00 47.19 115 GLN A C 1
ATOM 895 O O . GLN A 1 115 ? 42.973 -15.255 -38.872 1.00 47.19 115 GLN A O 1
ATOM 900 N N . ILE A 1 116 ? 43.459 -13.062 -38.877 1.00 49.44 116 ILE A N 1
ATOM 901 C CA . ILE A 1 116 ? 44.593 -13.161 -37.953 1.00 49.44 116 ILE A CA 1
ATOM 902 C C . ILE A 1 116 ? 44.007 -13.155 -36.547 1.00 49.44 116 ILE A C 1
ATOM 904 O O . ILE A 1 116 ? 43.486 -12.144 -36.084 1.00 49.44 116 ILE A O 1
ATOM 908 N N . ALA A 1 117 ? 44.023 -14.308 -35.889 1.00 51.97 117 ALA A N 1
ATOM 909 C CA . ALA A 1 117 ? 43.493 -14.453 -34.547 1.00 51.97 117 ALA A CA 1
ATOM 910 C C . ALA A 1 117 ? 44.634 -14.521 -33.527 1.00 51.97 117 ALA A C 1
ATOM 912 O O . ALA A 1 117 ? 45.381 -15.499 -33.497 1.00 51.97 117 ALA A O 1
ATOM 913 N N . ILE A 1 118 ? 44.747 -13.504 -32.664 1.00 56.78 118 ILE A N 1
ATOM 914 C CA . ILE A 1 118 ? 45.673 -13.549 -31.524 1.00 56.78 118 ILE A CA 1
ATOM 915 C C . ILE A 1 118 ? 45.228 -14.682 -30.577 1.00 56.78 118 ILE A C 1
ATOM 917 O O . ILE A 1 118 ? 44.077 -14.663 -30.115 1.00 56.78 118 ILE A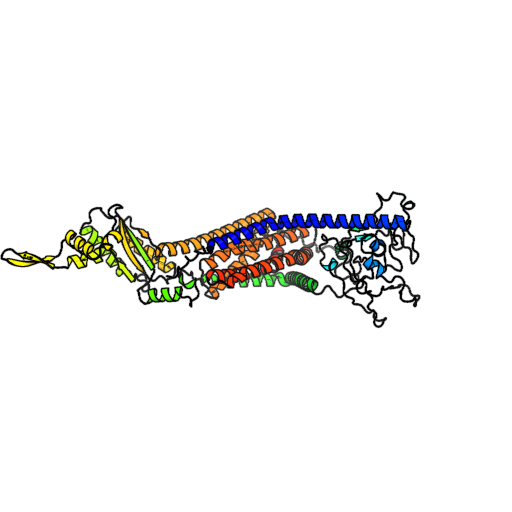 O 1
ATOM 921 N N . PRO A 1 119 ? 46.094 -15.662 -30.255 1.00 57.72 119 PRO A N 1
ATOM 922 C CA . PRO A 1 119 ? 45.764 -16.693 -29.276 1.00 57.72 119 PRO A CA 1
ATOM 923 C C . PRO A 1 119 ? 45.533 -16.065 -27.894 1.00 57.72 119 PRO A C 1
ATOM 925 O O . PRO A 1 119 ? 46.238 -15.131 -27.507 1.00 57.72 119 PRO A O 1
ATOM 928 N N . LEU A 1 120 ? 44.559 -16.577 -27.130 1.00 59.16 120 LEU A N 1
ATOM 929 C CA . LEU A 1 120 ? 44.342 -16.123 -25.753 1.00 59.16 120 LEU A CA 1
ATOM 930 C C . LEU A 1 120 ? 45.629 -16.332 -24.938 1.00 59.16 120 LEU A C 1
ATOM 932 O O . LEU A 1 120 ? 46.138 -17.447 -24.830 1.00 59.16 120 LEU A O 1
ATOM 936 N N . GLN A 1 121 ? 46.111 -15.259 -24.314 1.00 68.00 121 GLN A N 1
ATOM 937 C CA . GLN A 1 121 ? 47.237 -15.282 -23.381 1.00 68.00 121 GLN A CA 1
ATOM 938 C C . GLN A 1 121 ? 46.693 -15.026 -21.966 1.00 68.00 121 GLN A C 1
ATOM 940 O O . GLN A 1 121 ? 46.362 -13.871 -21.646 1.00 68.00 121 GLN A O 1
ATOM 945 N N . PRO A 1 122 ? 46.522 -16.086 -21.143 1.00 63.03 122 PRO A N 1
ATOM 946 C CA . PRO A 1 122 ? 45.946 -15.985 -19.803 1.00 63.03 122 PRO A CA 1
ATOM 947 C C . PRO A 1 122 ? 46.726 -15.014 -18.915 1.00 63.03 122 PRO A C 1
ATOM 949 O O . PRO A 1 122 ? 47.954 -15.060 -18.871 1.00 63.03 122 PRO A O 1
ATOM 952 N N . GLY A 1 123 ? 46.020 -14.145 -18.191 1.00 65.81 123 GLY A N 1
ATOM 953 C CA . GLY A 1 123 ? 46.627 -13.131 -17.326 1.00 65.81 123 GLY A CA 1
ATOM 954 C C . GLY A 1 123 ? 47.087 -11.847 -18.029 1.00 65.81 123 GLY A C 1
ATOM 955 O O . GLY A 1 123 ? 47.474 -10.908 -17.334 1.00 65.81 123 GLY A O 1
ATOM 956 N N . ALA A 1 124 ? 47.034 -11.772 -19.365 1.00 72.00 124 ALA A N 1
ATOM 957 C CA . ALA A 1 124 ? 47.385 -10.571 -20.130 1.00 72.00 124 ALA A CA 1
ATOM 958 C C . ALA A 1 124 ? 46.203 -10.041 -20.954 1.00 72.00 124 ALA A C 1
ATOM 960 O O . ALA A 1 124 ? 45.762 -8.908 -20.772 1.00 72.00 124 ALA A O 1
ATOM 961 N N . THR A 1 125 ? 45.652 -10.881 -21.831 1.00 65.88 125 THR A N 1
ATOM 962 C CA . THR A 1 125 ? 44.565 -10.514 -22.765 1.00 65.88 125 THR A CA 1
ATOM 963 C C . THR A 1 125 ? 43.156 -10.624 -22.163 1.00 65.88 125 THR A C 1
ATOM 965 O O . THR A 1 125 ? 42.182 -10.224 -22.797 1.00 65.88 125 THR A O 1
ATOM 968 N N . ASP A 1 126 ? 43.042 -11.144 -20.938 1.00 64.12 126 ASP A N 1
ATOM 969 C CA . ASP A 1 126 ? 41.804 -11.291 -20.159 1.00 64.12 126 ASP A CA 1
ATOM 970 C C . ASP A 1 126 ? 41.595 -10.166 -19.125 1.00 64.12 126 ASP A C 1
ATOM 972 O O . ASP A 1 126 ? 40.572 -10.124 -18.436 1.00 64.12 126 ASP A O 1
ATOM 976 N N . GLN A 1 127 ? 42.562 -9.253 -18.994 1.00 70.94 127 GLN A N 1
ATOM 977 C CA . GLN A 1 127 ? 42.542 -8.208 -17.978 1.00 70.94 127 GLN A CA 1
ATOM 978 C C . GLN A 1 127 ? 41.658 -7.029 -18.383 1.00 70.94 127 GLN A C 1
ATOM 980 O O . GLN A 1 127 ? 41.798 -6.428 -19.450 1.00 70.94 127 GLN A O 1
ATOM 985 N N . VAL A 1 128 ? 40.778 -6.638 -17.466 1.00 74.31 128 VAL A N 1
ATOM 986 C CA . VAL A 1 128 ? 39.927 -5.459 -17.611 1.00 74.31 128 VAL A CA 1
ATOM 987 C C . VAL A 1 128 ? 40.685 -4.227 -17.115 1.00 74.31 128 VAL A C 1
ATOM 989 O O . VAL A 1 128 ? 40.852 -4.026 -15.911 1.00 74.31 128 VAL A O 1
ATOM 992 N N . LEU A 1 129 ? 41.139 -3.386 -18.046 1.00 82.12 129 LEU A N 1
ATOM 993 C CA . LEU A 1 129 ? 41.907 -2.182 -17.732 1.00 82.12 129 LEU A CA 1
ATOM 994 C C . LEU A 1 129 ? 40.982 -0.994 -17.473 1.00 82.12 129 LEU A C 1
ATOM 996 O O . LEU A 1 129 ? 40.312 -0.497 -18.376 1.00 82.12 129 LEU A O 1
ATOM 1000 N N . SER A 1 130 ? 40.991 -0.486 -16.239 1.00 82.81 130 SER A N 1
ATOM 1001 C CA . SER A 1 130 ? 40.158 0.652 -15.824 1.00 82.81 130 SER A CA 1
ATOM 1002 C C . SER A 1 130 ? 40.442 1.939 -16.608 1.00 82.81 130 SER A C 1
ATOM 1004 O O . SER A 1 130 ? 39.553 2.780 -16.736 1.00 82.81 130 SER A O 1
ATOM 1006 N N . VAL A 1 131 ? 41.648 2.086 -17.169 1.00 87.25 131 VAL A N 1
ATOM 1007 C CA . VAL A 1 131 ? 42.021 3.221 -18.029 1.00 87.25 131 VAL A CA 1
ATOM 1008 C C . VAL A 1 131 ? 41.310 3.192 -19.386 1.00 87.25 131 VAL A C 1
ATOM 1010 O O . VAL A 1 131 ? 41.004 4.247 -19.934 1.00 87.25 131 VAL A O 1
ATOM 1013 N N . TYR A 1 132 ? 40.953 2.010 -19.895 1.00 84.50 132 TYR A N 1
ATOM 1014 C CA . TYR A 1 132 ? 40.202 1.867 -21.146 1.00 84.50 132 TYR A CA 1
ATOM 1015 C C . TYR A 1 132 ? 38.685 1.828 -20.955 1.00 84.50 132 TYR A C 1
ATOM 1017 O O . TYR A 1 132 ? 37.952 1.781 -21.938 1.00 84.50 132 TYR A O 1
ATOM 1025 N N . ILE A 1 133 ? 38.198 1.921 -19.715 1.00 82.12 133 ILE A N 1
ATOM 1026 C CA . ILE A 1 133 ? 36.766 1.895 -19.405 1.00 82.12 133 ILE A CA 1
ATOM 1027 C C . ILE A 1 133 ? 36.294 3.265 -18.939 1.00 82.12 133 ILE A C 1
ATOM 1029 O O . ILE A 1 133 ? 36.861 3.874 -18.032 1.00 82.12 133 ILE A O 1
ATOM 1033 N N . CYS A 1 134 ? 35.223 3.753 -19.550 1.00 84.75 134 CYS A N 1
ATOM 1034 C CA . CYS A 1 134 ? 34.505 4.934 -19.120 1.00 84.75 134 CYS A CA 1
ATOM 1035 C C . CYS A 1 134 ? 33.353 4.515 -18.195 1.00 84.75 134 CYS A C 1
ATOM 1037 O O . CYS A 1 134 ? 32.349 3.984 -18.664 1.00 84.75 134 CYS A O 1
ATOM 1039 N N . PRO A 1 135 ? 33.407 4.821 -16.885 1.00 80.88 135 PRO A N 1
ATOM 1040 C CA . PRO A 1 135 ? 32.340 4.445 -15.955 1.00 80.88 135 PRO A CA 1
ATOM 1041 C C . PRO A 1 135 ? 30.994 5.140 -16.231 1.00 80.88 135 PRO A C 1
ATOM 1043 O O . PRO A 1 135 ? 29.986 4.755 -15.644 1.00 80.88 135 PRO A O 1
ATOM 1046 N N . SER A 1 136 ? 30.962 6.173 -17.082 1.00 81.38 136 SER A N 1
ATOM 1047 C CA . SER A 1 136 ? 29.711 6.820 -17.519 1.00 81.38 136 SER A CA 1
ATOM 1048 C C . SER A 1 136 ? 29.031 6.082 -18.675 1.00 81.38 136 SER A C 1
ATOM 1050 O O . SER A 1 136 ? 27.906 6.431 -19.028 1.00 81.38 136 SER A O 1
ATOM 1052 N N . ASN A 1 137 ? 29.688 5.083 -19.276 1.00 74.06 137 ASN A N 1
ATOM 1053 C CA . ASN A 1 137 ? 29.056 4.248 -20.284 1.00 74.06 137 ASN A CA 1
ATOM 1054 C C . ASN A 1 137 ? 28.008 3.345 -19.606 1.00 74.06 137 ASN A C 1
ATOM 1056 O O . ASN A 1 137 ? 28.300 2.644 -18.638 1.00 74.06 137 ASN A O 1
ATOM 1060 N N . SER A 1 138 ? 26.764 3.384 -20.086 1.00 56.75 138 SER A N 1
ATOM 1061 C CA . SER A 1 138 ? 25.614 2.690 -19.487 1.00 56.75 138 SER A CA 1
ATOM 1062 C C . SER A 1 138 ? 25.590 1.182 -19.764 1.00 56.75 138 SER A C 1
ATOM 1064 O O . SER A 1 138 ? 24.725 0.469 -19.245 1.00 56.75 138 SER A O 1
ATOM 1066 N N . MET A 1 139 ? 26.521 0.682 -20.577 1.00 56.72 139 MET A N 1
ATOM 1067 C CA . MET A 1 139 ? 26.561 -0.712 -20.987 1.00 56.72 139 MET A CA 1
ATOM 1068 C C . MET A 1 139 ? 27.307 -1.576 -19.957 1.00 56.72 139 MET A C 1
ATOM 1070 O O . MET A 1 139 ? 28.527 -1.549 -19.867 1.00 56.72 139 MET A O 1
ATOM 1074 N N . SER A 1 140 ? 26.573 -2.419 -19.223 1.00 46.84 140 SER A N 1
ATOM 1075 C CA . SER A 1 140 ? 27.107 -3.420 -18.272 1.00 46.84 140 SER A CA 1
ATOM 1076 C C . SER A 1 140 ? 28.181 -4.338 -18.882 1.00 46.84 140 SER A C 1
ATOM 1078 O O . SER A 1 140 ? 29.050 -4.858 -18.180 1.00 46.84 140 SER A O 1
ATOM 1080 N N . LEU A 1 141 ? 28.123 -4.527 -20.204 1.00 48.97 141 LEU A N 1
ATOM 1081 C CA . LEU A 1 141 ? 28.969 -5.437 -20.968 1.00 48.97 141 LEU A CA 1
ATOM 1082 C C . LEU A 1 141 ? 30.405 -4.931 -21.166 1.00 48.97 141 LEU A C 1
ATOM 1084 O O . LEU A 1 141 ? 31.245 -5.732 -21.558 1.00 48.97 141 LEU A O 1
ATOM 1088 N N . THR A 1 142 ? 30.722 -3.653 -20.916 1.00 48.03 142 THR A N 1
ATOM 1089 C CA . THR A 1 142 ? 32.104 -3.130 -21.043 1.00 48.03 142 THR A CA 1
ATOM 1090 C C . THR A 1 142 ? 32.982 -3.470 -19.841 1.00 48.03 142 THR A C 1
ATOM 1092 O O . THR A 1 142 ? 34.200 -3.367 -19.925 1.00 48.03 142 THR A O 1
ATOM 1095 N N . HIS A 1 143 ? 32.380 -3.946 -18.745 1.00 44.47 143 HIS A N 1
ATOM 1096 C CA . HIS A 1 143 ? 33.064 -4.244 -17.484 1.00 44.47 143 HIS A CA 1
ATOM 1097 C C . HIS A 1 143 ? 33.365 -5.740 -17.276 1.00 44.47 143 HIS A C 1
ATOM 1099 O O . HIS A 1 143 ? 33.971 -6.101 -16.267 1.00 44.47 143 HIS A O 1
ATOM 1105 N N . SER A 1 144 ? 32.927 -6.625 -18.181 1.00 43.84 144 SER A N 1
ATOM 1106 C CA . SER A 1 144 ? 33.142 -8.072 -18.064 1.00 43.84 144 SER A CA 1
ATOM 1107 C C . SER A 1 144 ? 34.182 -8.542 -19.085 1.00 43.84 144 SER A C 1
ATOM 1109 O O . SER A 1 144 ? 34.037 -8.216 -20.267 1.00 43.84 144 SER A O 1
ATOM 1111 N N . PRO A 1 145 ? 35.211 -9.308 -18.672 1.00 43.50 145 PRO A N 1
ATOM 1112 C CA . PRO A 1 145 ? 36.088 -9.961 -19.628 1.00 43.50 145 PRO A CA 1
ATOM 1113 C C . PRO A 1 145 ? 35.244 -10.960 -20.417 1.00 43.50 145 PRO A C 1
ATOM 1115 O O . PRO A 1 145 ? 34.548 -11.806 -19.846 1.00 43.50 145 PRO A O 1
ATOM 1118 N N . ILE A 1 146 ? 35.256 -10.828 -21.738 1.00 48.28 146 ILE A N 1
ATOM 1119 C CA . ILE A 1 146 ? 34.573 -11.782 -22.599 1.00 48.28 146 ILE A CA 1
ATOM 1120 C C . ILE A 1 146 ? 35.278 -13.144 -22.412 1.00 48.28 146 ILE A C 1
ATOM 1122 O O . ILE A 1 146 ? 36.500 -13.222 -22.464 1.00 48.28 146 ILE A O 1
ATOM 1126 N N . ARG A 1 147 ? 34.538 -14.226 -22.133 1.00 44.88 147 ARG A N 1
ATOM 1127 C CA . ARG A 1 147 ? 35.122 -15.581 -22.057 1.00 44.88 147 ARG A CA 1
ATOM 1128 C C . ARG A 1 147 ? 35.218 -16.185 -23.446 1.00 44.88 147 ARG A C 1
ATOM 1130 O O . ARG A 1 147 ? 34.214 -16.114 -24.137 1.00 44.88 147 ARG A O 1
ATOM 1137 N N . ALA A 1 148 ? 36.335 -16.836 -23.777 1.00 40.16 148 ALA A N 1
ATOM 1138 C CA . ALA A 1 148 ? 36.579 -17.528 -25.046 1.00 40.16 148 ALA A CA 1
ATOM 1139 C C . ALA A 1 148 ? 35.366 -18.331 -25.553 1.00 40.16 148 ALA A C 1
ATOM 1141 O O . ALA A 1 148 ? 34.678 -19.004 -24.780 1.00 40.16 148 ALA A O 1
ATOM 1142 N N . GLY A 1 149 ? 35.102 -18.244 -26.857 1.00 44.66 149 GLY A N 1
ATOM 1143 C CA . GLY A 1 149 ? 34.053 -19.033 -27.491 1.00 44.66 149 GLY A CA 1
ATOM 1144 C C . GLY A 1 149 ? 33.839 -18.702 -28.962 1.00 44.66 149 GLY A C 1
ATOM 1145 O O . GLY A 1 149 ? 32.911 -17.961 -29.276 1.00 44.66 149 GLY A O 1
ATOM 1146 N N . ALA A 1 150 ? 34.668 -19.280 -29.838 1.00 37.09 150 ALA A N 1
ATOM 1147 C CA . ALA A 1 150 ? 34.297 -19.712 -31.190 1.00 37.09 150 ALA A CA 1
ATOM 1148 C C . ALA A 1 150 ? 35.452 -20.508 -31.833 1.00 37.09 150 ALA A C 1
ATOM 1150 O O . ALA A 1 150 ? 36.448 -19.928 -32.252 1.00 37.09 150 ALA A O 1
ATOM 1151 N N . SER A 1 151 ? 35.298 -21.829 -31.977 1.00 37.84 151 SER A N 1
ATOM 1152 C CA . SER A 1 151 ? 35.960 -22.539 -33.076 1.00 37.84 151 SER A CA 1
ATOM 1153 C C . SER A 1 151 ? 35.208 -22.185 -34.358 1.00 37.84 151 SER A C 1
ATOM 1155 O O . SER A 1 151 ? 33.997 -22.423 -34.436 1.00 37.84 151 SER A O 1
ATOM 1157 N N . THR A 1 152 ? 35.880 -21.646 -35.370 1.00 38.22 152 THR A N 1
ATOM 1158 C CA . THR A 1 152 ? 35.340 -21.714 -36.733 1.00 38.22 152 THR A CA 1
ATOM 1159 C C . THR A 1 152 ? 35.364 -23.180 -37.181 1.00 38.22 152 THR A C 1
ATOM 1161 O O . THR A 1 152 ? 36.188 -23.966 -36.713 1.00 38.22 152 THR A O 1
ATOM 1164 N N . ALA A 1 153 ? 34.424 -23.586 -38.040 1.00 41.38 153 ALA A N 1
ATOM 1165 C CA . ALA A 1 153 ? 34.234 -24.987 -38.438 1.00 41.38 153 ALA A CA 1
ATOM 1166 C C . ALA A 1 153 ? 35.470 -25.641 -39.099 1.00 41.38 153 ALA A C 1
ATOM 1168 O O . ALA A 1 153 ? 35.504 -26.863 -39.224 1.00 41.38 153 ALA A O 1
ATOM 1169 N N . ASP A 1 154 ? 36.482 -24.848 -39.461 1.00 42.62 154 ASP A N 1
ATOM 1170 C CA . ASP A 1 154 ? 37.654 -25.276 -40.226 1.00 42.62 154 ASP A CA 1
ATOM 1171 C C . ASP A 1 154 ? 38.973 -25.311 -39.423 1.00 42.62 154 ASP A C 1
ATOM 1173 O O . ASP A 1 154 ? 40.003 -25.672 -39.990 1.00 42.62 154 ASP A O 1
ATOM 1177 N N . VAL A 1 155 ? 38.983 -24.999 -38.114 1.00 41.50 155 VAL A N 1
ATOM 1178 C CA . VAL A 1 155 ? 40.217 -25.069 -37.295 1.00 41.50 155 VAL A CA 1
ATOM 1179 C C . VAL A 1 155 ? 40.001 -25.859 -35.994 1.00 41.50 155 VAL A C 1
ATOM 1181 O O . VAL A 1 155 ? 39.263 -25.413 -35.110 1.00 41.50 155 VAL A O 1
ATOM 1184 N N . PRO A 1 156 ? 40.646 -27.033 -35.819 1.00 36.62 156 PRO A N 1
ATOM 1185 C CA . PRO A 1 156 ? 40.547 -27.805 -34.586 1.00 36.62 156 PRO A CA 1
ATOM 1186 C C . PRO A 1 156 ? 41.300 -27.124 -33.428 1.00 36.62 156 PRO A C 1
ATOM 1188 O O . PRO A 1 156 ? 42.516 -26.954 -33.470 1.00 36.62 156 PRO A O 1
ATOM 1191 N N . SER A 1 157 ? 40.568 -26.823 -32.352 1.00 42.44 157 SER A N 1
ATOM 1192 C CA . SER A 1 157 ? 41.058 -26.700 -30.965 1.00 42.44 157 SER A CA 1
ATOM 1193 C C . SER A 1 157 ? 42.161 -25.675 -30.650 1.00 42.44 157 SER A C 1
ATOM 1195 O O . SER A 1 157 ? 43.090 -25.993 -29.907 1.00 42.44 157 SER A O 1
ATOM 1197 N N . GLN A 1 158 ? 42.046 -24.435 -31.118 1.00 43.31 158 GLN A N 1
ATOM 1198 C CA . GLN A 1 158 ? 42.737 -23.316 -30.467 1.00 43.31 158 GLN A CA 1
ATOM 1199 C C . GLN A 1 158 ? 41.708 -22.262 -30.050 1.00 43.31 158 GLN A C 1
ATOM 1201 O O . GLN A 1 158 ? 40.901 -21.817 -30.863 1.00 43.31 158 GLN A O 1
ATOM 1206 N N . ASP A 1 159 ? 41.700 -21.917 -28.759 1.00 44.25 159 ASP A N 1
ATOM 1207 C CA . ASP A 1 159 ? 40.895 -20.823 -28.210 1.00 44.25 159 ASP A CA 1
ATOM 1208 C C . ASP A 1 159 ? 41.458 -19.493 -28.731 1.00 44.25 159 ASP A C 1
ATOM 1210 O O . ASP A 1 159 ? 42.360 -18.880 -28.154 1.00 44.25 159 ASP A O 1
ATOM 1214 N N . TYR A 1 160 ? 40.934 -19.066 -29.872 1.00 46.41 160 TYR A N 1
ATOM 1215 C CA . TYR A 1 160 ? 41.194 -17.764 -30.460 1.00 46.41 160 TYR A CA 1
ATOM 1216 C C . TYR A 1 160 ? 40.279 -16.727 -29.799 1.00 46.41 160 TYR A C 1
ATOM 1218 O O . TYR A 1 160 ? 39.066 -16.738 -30.006 1.00 46.41 160 TYR A O 1
ATOM 1226 N N . GLY A 1 161 ? 40.837 -15.843 -28.972 1.00 47.38 161 GLY A N 1
ATOM 1227 C CA . GLY A 1 161 ? 40.051 -14.785 -28.340 1.00 47.38 161 GLY A CA 1
ATOM 1228 C C . GLY A 1 161 ? 40.787 -14.053 -27.228 1.00 47.38 161 GLY A C 1
ATOM 1229 O O . GLY A 1 161 ? 40.709 -14.457 -26.076 1.00 47.38 161 GLY A O 1
ATOM 1230 N N . GLY A 1 162 ? 41.467 -12.954 -27.561 1.00 47.97 162 GLY A N 1
ATOM 1231 C CA . GLY A 1 162 ? 41.869 -11.923 -26.597 1.00 47.97 162 GLY A CA 1
ATOM 1232 C C . GLY A 1 162 ? 40.708 -10.953 -26.364 1.00 47.97 162 GLY A C 1
ATOM 1233 O O . GLY A 1 162 ? 40.045 -10.542 -27.313 1.00 47.97 162 GLY A O 1
ATOM 1234 N N . HIS A 1 163 ? 40.385 -10.648 -25.109 1.00 59.62 163 HIS A N 1
ATOM 1235 C CA . HIS A 1 163 ? 39.037 -10.229 -24.734 1.00 59.62 163 HIS A CA 1
ATOM 1236 C C . HIS A 1 163 ? 39.041 -9.144 -23.659 1.00 59.62 163 HIS A C 1
ATOM 1238 O O . HIS A 1 163 ? 38.618 -9.360 -22.520 1.00 59.62 163 HIS A O 1
ATOM 1244 N N . ALA A 1 164 ? 39.447 -7.934 -24.039 1.00 60.59 164 ALA A N 1
ATOM 1245 C CA . ALA A 1 164 ? 39.338 -6.793 -23.150 1.00 60.59 164 ALA A CA 1
ATOM 1246 C C . ALA A 1 164 ? 38.870 -5.534 -23.896 1.00 60.59 164 ALA A C 1
ATOM 1248 O O . ALA A 1 164 ? 39.488 -5.044 -24.845 1.00 60.59 164 ALA A O 1
ATOM 1249 N N . ARG A 1 165 ? 37.692 -5.060 -23.481 1.00 68.94 165 ARG A N 1
ATOM 1250 C CA . ARG A 1 165 ? 36.945 -3.982 -24.133 1.00 68.94 165 ARG A CA 1
ATOM 1251 C C . ARG A 1 165 ? 37.555 -2.614 -23.836 1.00 68.94 165 ARG A C 1
ATOM 1253 O O . ARG A 1 165 ? 38.197 -2.414 -22.807 1.00 68.94 165 ARG A O 1
ATOM 1260 N N . SER A 1 166 ? 37.314 -1.684 -24.750 1.00 74.94 166 SER A N 1
ATOM 1261 C CA . SER A 1 166 ? 37.677 -0.277 -24.646 1.00 74.94 166 SER A CA 1
ATOM 1262 C C . SER A 1 166 ? 36.482 0.598 -25.021 1.00 74.94 166 SER A C 1
ATOM 1264 O O . SER A 1 166 ? 35.877 0.441 -26.085 1.00 74.94 166 SER A O 1
ATOM 1266 N N . ASP A 1 167 ? 36.188 1.570 -24.164 1.00 79.00 167 ASP A N 1
ATOM 1267 C CA . ASP A 1 167 ? 35.227 2.648 -24.422 1.00 79.00 167 ASP A CA 1
ATOM 1268 C C . ASP A 1 167 ? 35.840 3.790 -25.250 1.00 79.00 167 ASP A C 1
ATOM 1270 O O . ASP A 1 167 ? 35.186 4.794 -25.535 1.00 79.00 167 ASP A O 1
ATOM 1274 N N . TYR A 1 168 ? 37.103 3.641 -25.655 1.00 82.94 168 TYR A N 1
ATOM 1275 C CA . TYR A 1 168 ? 37.848 4.632 -26.417 1.00 82.94 168 TYR A CA 1
ATOM 1276 C C . TYR A 1 168 ? 38.322 4.050 -27.746 1.00 82.94 168 TYR A C 1
ATOM 1278 O O . TYR A 1 168 ? 38.877 2.947 -27.793 1.00 82.94 168 TYR A O 1
ATOM 1286 N N . LYS A 1 169 ? 38.124 4.810 -28.827 1.00 79.56 169 LYS A N 1
ATOM 1287 C CA . LYS A 1 169 ? 38.555 4.459 -30.186 1.00 79.56 169 LYS A CA 1
ATOM 1288 C C . LYS A 1 169 ? 39.635 5.412 -30.678 1.00 79.56 169 LYS A C 1
ATOM 1290 O O . LYS A 1 169 ? 39.575 6.620 -30.450 1.00 79.56 169 LYS A O 1
ATOM 1295 N N . GLY A 1 170 ? 40.611 4.845 -31.376 1.00 80.00 170 GLY A N 1
ATOM 1296 C CA . GLY A 1 170 ? 41.643 5.594 -32.076 1.00 80.00 170 GLY A CA 1
ATOM 1297 C C . GLY A 1 170 ? 41.176 6.055 -33.458 1.00 80.00 170 GLY A C 1
ATOM 1298 O O . GLY A 1 170 ? 40.400 5.372 -34.123 1.00 80.00 170 GLY A O 1
ATOM 1299 N N . SER A 1 171 ? 41.656 7.215 -33.895 1.00 78.56 171 SER A N 1
ATOM 1300 C CA . SER A 1 171 ? 41.359 7.791 -35.204 1.00 78.56 171 SER A CA 1
ATOM 1301 C C . SER A 1 171 ? 42.258 7.184 -36.283 1.00 78.56 171 SER A C 1
ATOM 1303 O O . SER A 1 171 ? 43.468 7.428 -36.311 1.00 78.56 171 SER A O 1
ATOM 1305 N N . LEU A 1 172 ? 41.651 6.410 -37.187 1.00 69.12 172 LEU A N 1
ATOM 1306 C CA . LEU A 1 172 ? 42.316 5.800 -38.348 1.00 69.12 172 LEU A CA 1
ATOM 1307 C C . LEU A 1 172 ? 42.181 6.636 -39.636 1.00 69.12 172 LEU A C 1
ATOM 1309 O O . LEU A 1 172 ? 42.947 6.432 -40.575 1.00 69.12 172 LEU A O 1
ATOM 1313 N N . GLY A 1 173 ? 41.289 7.635 -39.659 1.00 66.19 173 GLY A N 1
ATOM 1314 C CA . GLY A 1 173 ? 41.054 8.513 -40.813 1.00 66.19 173 GLY A CA 1
ATOM 1315 C C . GLY A 1 173 ? 39.756 8.197 -41.561 1.00 66.19 173 GLY A C 1
ATOM 1316 O O . GLY A 1 173 ? 38.833 7.614 -40.995 1.00 66.19 173 GLY A O 1
ATOM 1317 N N . THR A 1 174 ? 39.662 8.616 -42.826 1.00 57.16 174 THR A N 1
ATOM 1318 C CA . THR A 1 174 ? 38.459 8.490 -43.667 1.00 57.16 174 THR A CA 1
ATOM 1319 C C . THR A 1 174 ? 38.630 7.472 -44.801 1.00 57.16 174 THR A C 1
ATOM 1321 O O . THR A 1 174 ? 39.483 7.642 -45.665 1.00 57.16 174 THR A O 1
ATOM 1324 N N . GLY A 1 175 ? 37.738 6.473 -44.860 1.00 49.47 175 GLY A N 1
ATOM 1325 C CA . GLY A 1 175 ? 37.555 5.569 -46.009 1.00 49.47 175 GLY A CA 1
ATOM 1326 C C . GLY A 1 175 ? 38.310 4.240 -45.902 1.00 49.47 175 GLY A C 1
ATOM 1327 O O . GLY A 1 175 ? 39.482 4.220 -45.546 1.00 49.47 175 GLY A O 1
ATOM 1328 N N . GLY A 1 176 ? 37.632 3.130 -46.224 1.00 48.75 176 GLY A N 1
ATOM 1329 C CA . GLY A 1 176 ? 38.136 1.752 -46.132 1.00 48.75 176 GLY A CA 1
ATOM 1330 C C . GLY A 1 176 ? 39.468 1.525 -46.854 1.00 48.75 176 GLY A C 1
ATOM 1331 O O . GLY A 1 176 ? 39.495 1.155 -48.027 1.00 48.75 176 GLY A O 1
ATOM 1332 N N . GLY A 1 177 ? 40.568 1.749 -46.129 1.00 47.94 177 GLY A N 1
ATOM 1333 C CA . GLY A 1 177 ? 41.948 1.595 -46.591 1.00 47.94 177 GLY A CA 1
ATOM 1334 C C . GLY A 1 177 ? 42.745 2.889 -46.822 1.00 47.94 177 GLY A C 1
ATOM 1335 O O . GLY A 1 177 ? 43.860 2.788 -47.329 1.00 47.94 177 GLY A O 1
ATOM 1336 N N . ALA A 1 178 ? 42.229 4.078 -46.479 1.00 46.03 178 ALA A N 1
ATOM 1337 C CA . ALA A 1 178 ? 42.949 5.350 -46.613 1.00 46.03 178 ALA A CA 1
ATOM 1338 C C . ALA A 1 178 ? 43.376 5.958 -45.257 1.00 46.03 178 ALA A C 1
ATOM 1340 O O . ALA A 1 178 ? 42.676 5.893 -44.252 1.00 46.03 178 ALA A O 1
ATOM 1341 N N . VAL A 1 179 ? 44.571 6.555 -45.268 1.00 57.34 179 VAL A N 1
ATOM 1342 C CA . VAL A 1 179 ? 45.534 6.672 -44.152 1.00 57.34 179 VAL A CA 1
ATOM 1343 C C . VAL A 1 179 ? 45.646 8.110 -43.650 1.00 57.34 179 VAL A C 1
ATOM 1345 O O . VAL A 1 179 ? 46.715 8.717 -43.670 1.00 57.34 179 VAL A O 1
ATOM 1348 N N . THR A 1 180 ? 44.524 8.717 -43.283 1.00 63.56 180 THR A N 1
ATOM 1349 C CA . THR A 1 180 ? 44.503 10.141 -42.899 1.00 63.56 180 THR A CA 1
ATOM 1350 C C . THR A 1 180 ? 44.415 10.370 -41.393 1.00 63.56 180 THR A C 1
ATOM 1352 O O . THR A 1 180 ? 44.507 11.513 -40.953 1.00 63.56 180 THR A O 1
ATOM 1355 N N . GLY A 1 181 ? 44.243 9.313 -40.593 1.00 72.50 181 GLY A N 1
ATOM 1356 C CA . GLY A 1 181 ? 44.158 9.409 -39.136 1.00 72.50 181 GLY A CA 1
ATOM 1357 C C . GLY A 1 181 ? 45.504 9.339 -38.423 1.00 72.50 181 GLY A C 1
ATOM 1358 O O . GLY A 1 181 ? 46.539 9.023 -39.009 1.00 72.50 181 GLY A O 1
ATOM 1359 N N . MET A 1 182 ? 45.471 9.601 -37.115 1.00 79.19 182 MET A N 1
ATOM 1360 C CA . MET A 1 182 ? 46.664 9.608 -36.268 1.00 79.19 182 MET A CA 1
ATOM 1361 C C . MET A 1 182 ? 47.350 8.233 -36.212 1.00 79.19 182 MET A C 1
ATOM 1363 O O . MET A 1 182 ? 48.577 8.170 -36.165 1.00 79.19 182 MET A O 1
ATOM 1367 N N . PHE A 1 183 ? 46.580 7.141 -36.276 1.00 79.88 183 PHE A N 1
ATOM 1368 C CA . PHE A 1 183 ? 47.074 5.764 -36.138 1.00 79.88 183 PHE A CA 1
ATOM 1369 C C . PHE A 1 183 ? 47.067 4.989 -37.467 1.00 79.88 183 PHE A C 1
ATOM 1371 O O . PHE A 1 183 ? 46.501 3.906 -37.567 1.00 79.88 183 PHE A O 1
ATOM 1378 N N . GLY A 1 184 ? 47.662 5.559 -38.515 1.00 65.00 184 GLY A N 1
ATOM 1379 C CA . GLY A 1 184 ? 47.568 5.056 -39.890 1.00 65.00 184 GLY A CA 1
ATOM 1380 C C . GLY A 1 184 ? 47.943 3.578 -40.116 1.00 65.00 184 GLY A C 1
ATOM 1381 O O . GLY A 1 184 ? 48.908 3.061 -39.552 1.00 65.00 184 GLY A O 1
ATOM 1382 N N . LYS A 1 185 ? 47.198 2.927 -41.022 1.00 61.06 185 LYS A N 1
ATOM 1383 C CA . LYS A 1 185 ? 47.435 1.577 -41.564 1.00 61.06 185 LYS A CA 1
ATOM 1384 C C . LYS A 1 185 ? 47.059 1.528 -43.058 1.00 61.06 185 LYS A C 1
ATOM 1386 O O . LYS A 1 185 ? 46.009 2.044 -43.432 1.00 61.06 185 LYS A O 1
ATOM 1391 N N . ILE A 1 186 ? 47.873 0.891 -43.908 1.00 51.94 186 ILE A N 1
ATOM 1392 C CA . ILE A 1 186 ? 47.476 0.421 -45.259 1.00 51.94 186 ILE A CA 1
ATOM 1393 C C . ILE A 1 186 ? 47.583 -1.093 -45.248 1.00 51.94 186 ILE A C 1
ATOM 1395 O O . ILE A 1 186 ? 48.553 -1.557 -44.680 1.00 51.94 186 ILE A O 1
ATOM 1399 N N . LYS A 1 187 ? 46.647 -1.827 -45.873 1.00 50.47 187 LYS A N 1
ATOM 1400 C CA . LYS A 1 187 ? 46.712 -3.270 -46.222 1.00 50.47 187 LYS A CA 1
ATOM 1401 C C . LYS A 1 187 ? 48.120 -3.893 -46.067 1.00 50.47 187 LYS A C 1
ATOM 1403 O O . LYS A 1 187 ? 48.874 -3.950 -47.032 1.00 50.47 187 LYS A O 1
ATOM 1408 N N . ASP A 1 188 ? 48.454 -4.288 -44.837 1.00 51.94 188 ASP A N 1
ATOM 1409 C CA . ASP A 1 188 ? 49.687 -4.975 -44.408 1.00 51.94 188 ASP A CA 1
ATOM 1410 C C . ASP A 1 188 ? 51.007 -4.162 -44.396 1.00 51.94 188 ASP A C 1
ATOM 1412 O O . ASP A 1 188 ? 52.086 -4.710 -44.197 1.00 51.94 188 ASP A O 1
ATOM 1416 N N . THR A 1 189 ? 50.955 -2.834 -44.552 1.00 54.34 189 THR A N 1
ATOM 1417 C CA . THR A 1 189 ? 52.090 -1.902 -44.405 1.00 54.34 189 THR A CA 1
ATOM 1418 C C . THR A 1 189 ? 51.800 -0.807 -43.368 1.00 54.34 189 THR A C 1
ATOM 1420 O O . THR A 1 189 ? 50.869 -0.005 -43.499 1.00 54.34 189 THR A O 1
ATOM 1423 N N . LEU A 1 190 ? 52.644 -0.746 -42.337 1.00 61.25 190 LEU A N 1
ATOM 1424 C CA . LEU A 1 190 ? 52.581 0.227 -41.244 1.00 61.25 190 LEU A CA 1
ATOM 1425 C C . LEU A 1 190 ? 53.103 1.599 -41.700 1.00 61.25 190 LEU A C 1
ATOM 1427 O O . LEU A 1 190 ? 54.249 1.717 -42.133 1.00 61.25 190 LEU A O 1
ATOM 1431 N N . TYR A 1 191 ? 52.288 2.650 -41.548 1.00 68.00 191 TYR A N 1
ATOM 1432 C CA . TYR A 1 191 ? 52.696 4.041 -41.788 1.00 68.00 191 TYR A CA 1
ATOM 1433 C C . TYR A 1 191 ? 52.698 4.815 -40.471 1.00 68.00 191 TYR A C 1
ATOM 1435 O O . TYR A 1 191 ? 51.696 5.436 -40.118 1.00 68.00 191 TYR A O 1
ATOM 1443 N N . PRO A 1 192 ? 53.810 4.781 -39.720 1.00 71.44 192 PRO A N 1
ATOM 1444 C CA . PRO A 1 192 ? 53.863 5.423 -38.420 1.00 71.44 192 PRO A CA 1
ATOM 1445 C C . PRO A 1 192 ? 53.837 6.953 -38.576 1.00 71.44 192 PRO A C 1
ATOM 1447 O O . PRO A 1 192 ? 54.743 7.564 -39.158 1.00 71.44 192 PRO A O 1
ATOM 1450 N N . THR A 1 193 ? 52.781 7.586 -38.063 1.00 81.38 193 THR A N 1
ATOM 1451 C CA . THR A 1 193 ? 52.570 9.037 -38.153 1.00 81.38 193 THR A CA 1
ATOM 1452 C C . THR A 1 193 ? 53.582 9.771 -37.277 1.00 81.38 193 THR A C 1
ATOM 1454 O O . THR A 1 193 ? 53.664 9.543 -36.074 1.00 81.38 193 THR A O 1
ATOM 1457 N N . ARG A 1 194 ? 54.357 10.694 -37.853 1.00 85.69 194 ARG A N 1
ATOM 1458 C CA . ARG A 1 194 ? 55.235 11.607 -37.090 1.00 85.69 194 ARG A CA 1
ATOM 1459 C C . ARG A 1 194 ? 54.514 12.911 -36.785 1.00 85.69 194 ARG A C 1
ATOM 1461 O O . ARG A 1 194 ? 53.762 13.361 -37.646 1.00 85.69 194 ARG A O 1
ATOM 1468 N N . LEU A 1 195 ? 54.866 13.592 -35.690 1.00 86.19 195 LEU A N 1
ATOM 1469 C CA . LEU A 1 195 ? 54.378 14.948 -35.369 1.00 86.19 195 LEU A CA 1
ATOM 1470 C C . LEU A 1 195 ? 54.421 15.917 -36.566 1.00 86.19 195 LEU A C 1
ATOM 1472 O O . LEU A 1 195 ? 53.458 16.629 -36.821 1.00 86.19 195 LEU A O 1
ATOM 1476 N N . ARG A 1 196 ? 55.499 15.890 -37.364 1.00 86.12 196 ARG A N 1
ATOM 1477 C CA . ARG A 1 196 ? 55.648 16.742 -38.565 1.00 86.12 196 ARG A CA 1
ATOM 1478 C C . ARG A 1 196 ? 54.609 16.492 -39.668 1.00 86.12 196 ARG A C 1
ATOM 1480 O O . ARG A 1 196 ? 54.493 17.294 -40.584 1.00 86.12 196 ARG A O 1
ATOM 1487 N N . SER A 1 197 ? 53.964 15.328 -39.647 1.00 82.62 197 SER A N 1
ATOM 1488 C CA . SER A 1 197 ? 53.000 14.889 -40.666 1.00 82.62 197 SER A CA 1
ATOM 1489 C C . SER A 1 197 ? 51.600 15.431 -40.372 1.00 82.62 197 SER A C 1
ATOM 1491 O O . SER A 1 197 ? 50.731 15.376 -41.232 1.00 82.62 197 SER A O 1
ATOM 1493 N N . VAL A 1 198 ? 51.406 15.981 -39.170 1.00 84.69 198 VAL A N 1
ATOM 1494 C CA . VAL A 1 198 ? 50.179 16.626 -38.714 1.00 84.69 198 VAL A CA 1
ATOM 1495 C C . VAL A 1 198 ? 50.250 18.109 -39.093 1.00 84.69 198 VAL A C 1
ATOM 1497 O O . VAL A 1 198 ? 50.675 18.953 -38.303 1.00 84.69 198 VAL A O 1
ATOM 1500 N N . LEU A 1 199 ? 49.933 18.414 -40.356 1.00 83.81 199 LEU A N 1
ATOM 1501 C CA . LEU A 1 199 ? 50.124 19.746 -40.956 1.00 83.81 199 LEU A CA 1
ATOM 1502 C C . LEU A 1 199 ? 49.254 20.840 -40.312 1.00 83.81 199 LEU A C 1
ATOM 1504 O O . LEU A 1 199 ? 49.617 22.013 -40.338 1.00 83.81 199 LEU A O 1
ATOM 1508 N N . ASP A 1 200 ? 48.121 20.451 -39.737 1.00 81.12 200 ASP A N 1
ATOM 1509 C CA . ASP A 1 200 ? 47.151 21.287 -39.026 1.00 81.12 200 ASP A CA 1
ATOM 1510 C C . ASP A 1 200 ? 47.437 21.409 -37.516 1.00 81.12 200 ASP A C 1
ATOM 1512 O O . ASP A 1 200 ? 46.748 22.147 -36.807 1.00 81.12 200 ASP A O 1
ATOM 1516 N N . GLY A 1 201 ? 48.499 20.754 -37.036 1.00 85.94 201 GLY A N 1
ATOM 1517 C CA . GLY A 1 201 ? 48.945 20.769 -35.647 1.00 85.94 201 GLY A CA 1
ATOM 1518 C C . GLY A 1 201 ? 48.161 19.813 -34.745 1.00 85.94 201 GLY A C 1
ATOM 1519 O O . GLY A 1 201 ? 46.944 19.687 -34.830 1.00 85.94 201 GLY A O 1
ATOM 1520 N N . THR A 1 202 ? 48.855 19.184 -33.793 1.00 83.69 202 THR A N 1
ATOM 1521 C CA . THR A 1 202 ? 48.263 18.167 -32.902 1.00 83.69 202 THR A CA 1
ATOM 1522 C C . THR A 1 202 ? 47.137 18.669 -32.010 1.00 83.69 202 THR A C 1
ATOM 1524 O O . THR A 1 202 ? 46.350 17.867 -31.523 1.00 83.69 202 THR A O 1
ATOM 1527 N N . SER A 1 203 ? 47.029 19.980 -31.796 1.00 83.62 203 SER A N 1
ATOM 1528 C CA . SER A 1 203 ? 45.913 20.573 -31.056 1.00 83.62 203 SER A CA 1
ATOM 1529 C C . SER A 1 203 ? 44.590 20.548 -31.832 1.00 83.62 203 SER A C 1
ATOM 1531 O O . SER A 1 203 ? 43.540 20.650 -31.205 1.00 83.62 203 SER A O 1
ATOM 1533 N N . ASN A 1 204 ? 44.630 20.405 -33.163 1.00 84.06 204 ASN A N 1
ATOM 1534 C CA . ASN A 1 204 ? 43.448 20.376 -34.031 1.00 84.06 204 ASN A CA 1
ATOM 1535 C C . ASN A 1 204 ? 43.104 18.967 -34.541 1.00 84.06 204 ASN A C 1
ATOM 1537 O O . ASN A 1 204 ? 42.042 18.770 -35.130 1.00 84.06 204 ASN A O 1
ATOM 1541 N N . THR A 1 205 ? 43.967 17.980 -34.294 1.00 83.31 205 THR A N 1
ATOM 1542 C CA . THR A 1 205 ? 43.816 16.620 -34.819 1.00 83.31 205 THR A CA 1
ATOM 1543 C C . THR A 1 205 ? 43.343 15.657 -33.739 1.00 83.31 205 THR A C 1
ATOM 1545 O O . THR A 1 205 ? 43.983 15.492 -32.700 1.00 83.31 205 THR A O 1
ATOM 1548 N N . ILE A 1 206 ? 42.237 14.958 -33.996 1.00 84.94 206 ILE A N 1
ATOM 1549 C CA . ILE A 1 206 ? 41.739 13.921 -33.090 1.00 84.94 206 ILE A CA 1
ATOM 1550 C C . ILE A 1 206 ? 42.602 12.655 -33.186 1.00 84.94 206 ILE A C 1
ATOM 1552 O O . ILE A 1 206 ? 42.764 12.076 -34.261 1.00 84.94 206 ILE A O 1
ATOM 1556 N N . ALA A 1 207 ? 43.144 12.216 -32.048 1.00 85.25 207 ALA A N 1
ATOM 1557 C CA . ALA A 1 207 ? 43.886 10.961 -31.933 1.00 85.25 207 ALA A CA 1
ATOM 1558 C C . ALA A 1 207 ? 43.019 9.850 -31.330 1.00 85.25 207 ALA A C 1
ATOM 1560 O O . ALA A 1 207 ? 42.848 8.808 -31.949 1.00 85.25 207 ALA A O 1
ATOM 1561 N N . VAL A 1 208 ? 42.427 10.085 -30.157 1.00 88.38 208 VAL A N 1
ATOM 1562 C CA . VAL A 1 208 ? 41.555 9.136 -29.446 1.00 88.38 208 VAL A CA 1
ATOM 1563 C C . VAL A 1 208 ? 40.275 9.856 -29.037 1.00 88.38 208 VAL A C 1
ATOM 1565 O O . VAL A 1 208 ? 40.330 11.002 -28.587 1.00 88.38 208 VAL A O 1
ATOM 1568 N N . GLY A 1 209 ? 39.132 9.191 -29.182 1.00 85.62 209 GLY A N 1
ATOM 1569 C CA . GLY A 1 209 ? 37.830 9.687 -28.743 1.00 85.62 209 GLY A CA 1
ATOM 1570 C C . GLY A 1 209 ? 37.069 8.653 -27.921 1.00 85.62 209 GLY A C 1
ATOM 1571 O O . GLY A 1 209 ? 37.312 7.452 -28.033 1.00 85.62 209 GLY A O 1
ATOM 1572 N N . GLU A 1 210 ? 36.138 9.128 -27.097 1.00 82.69 210 GLU A N 1
ATOM 1573 C CA . GLU A 1 210 ? 35.112 8.280 -26.481 1.00 82.69 210 GLU A CA 1
ATOM 1574 C C . GLU A 1 210 ? 34.201 7.722 -27.583 1.00 82.69 210 GLU A C 1
ATOM 1576 O O . GLU A 1 210 ? 33.743 8.464 -28.454 1.00 82.69 210 GLU A O 1
ATOM 1581 N N . ALA A 1 211 ? 33.945 6.416 -27.558 1.00 70.38 211 ALA A N 1
ATOM 1582 C CA . ALA A 1 211 ? 33.055 5.750 -28.498 1.00 70.38 211 ALA A CA 1
ATOM 1583 C C . ALA A 1 211 ? 31.787 5.286 -27.777 1.00 70.38 211 ALA A C 1
ATOM 1585 O O . ALA A 1 211 ? 31.850 4.551 -26.794 1.00 70.38 211 ALA A O 1
ATOM 1586 N N . TYR A 1 212 ? 30.626 5.695 -28.291 1.00 59.72 212 TYR A N 1
ATOM 1587 C CA . TYR A 1 212 ? 29.326 5.272 -27.780 1.00 59.72 212 TYR A CA 1
ATOM 1588 C C . TYR A 1 212 ? 28.737 4.176 -28.671 1.00 59.72 212 TYR A C 1
ATOM 1590 O O . TYR A 1 212 ? 28.494 4.396 -29.855 1.00 59.72 212 TYR A O 1
ATOM 1598 N N . THR A 1 213 ? 28.528 2.981 -28.118 1.00 51.75 213 THR A N 1
ATOM 1599 C CA . THR A 1 213 ? 28.160 1.781 -28.892 1.00 51.75 213 THR A CA 1
ATOM 1600 C C . THR A 1 213 ? 26.666 1.695 -29.242 1.00 51.75 213 THR A C 1
ATOM 1602 O O . THR A 1 213 ? 26.285 0.865 -30.059 1.00 51.75 213 THR A O 1
ATOM 1605 N N . GLU A 1 214 ? 25.793 2.534 -28.671 1.00 43.41 214 GLU A N 1
ATOM 1606 C CA . GLU A 1 214 ? 24.342 2.462 -28.937 1.00 43.41 214 GLU A CA 1
ATOM 1607 C C . GLU A 1 214 ? 23.986 2.866 -30.380 1.00 43.41 214 GLU A C 1
ATOM 1609 O O . GLU A 1 214 ? 23.112 2.250 -30.990 1.00 43.41 214 GLU A O 1
ATOM 1614 N N . LEU A 1 215 ? 24.751 3.795 -30.973 1.00 39.91 215 LEU A N 1
ATOM 1615 C CA . LEU A 1 215 ? 24.571 4.238 -32.363 1.00 39.91 215 LEU A CA 1
ATOM 1616 C C . LEU A 1 215 ? 24.763 3.086 -33.372 1.00 39.91 215 LEU A C 1
ATOM 1618 O O . LEU A 1 215 ? 24.095 3.043 -34.398 1.00 39.91 215 LEU A O 1
ATOM 1622 N N . MET A 1 216 ? 25.621 2.108 -33.058 1.00 40.16 216 MET A N 1
ATOM 1623 C CA . MET A 1 216 ? 25.821 0.912 -33.892 1.00 40.16 216 MET A CA 1
ATOM 1624 C C . MET A 1 216 ? 24.629 -0.056 -33.834 1.00 40.16 216 MET A C 1
ATOM 1626 O O . MET A 1 216 ? 24.385 -0.784 -34.787 1.00 40.16 216 MET A O 1
ATOM 1630 N N . ARG A 1 217 ? 23.821 -0.037 -32.763 1.00 38.38 217 ARG A N 1
ATOM 1631 C CA . ARG A 1 217 ? 22.585 -0.838 -32.689 1.00 38.38 217 ARG A CA 1
ATOM 1632 C C . ARG A 1 217 ? 21.410 -0.176 -33.417 1.00 38.38 217 ARG A C 1
ATOM 1634 O O . ARG A 1 217 ? 20.515 -0.876 -33.884 1.00 38.38 217 ARG A O 1
ATOM 1641 N N . GLU A 1 218 ? 21.397 1.155 -33.476 1.00 36.38 218 GLU A N 1
ATOM 1642 C CA . GLU A 1 218 ? 20.345 1.958 -34.113 1.00 36.38 218 GLU A CA 1
ATOM 1643 C C . GLU A 1 218 ? 20.508 2.036 -35.642 1.00 36.38 218 GLU A C 1
ATOM 1645 O O . GLU A 1 218 ? 19.512 2.041 -36.360 1.00 36.38 218 GLU A O 1
ATOM 1650 N N . ILE A 1 219 ? 21.749 2.014 -36.147 1.00 37.91 219 ILE A N 1
ATOM 1651 C CA . ILE A 1 219 ? 22.046 2.023 -37.590 1.00 37.91 219 ILE A CA 1
ATOM 1652 C C . ILE A 1 219 ? 21.836 0.638 -38.235 1.00 37.91 219 ILE A C 1
ATOM 1654 O O . ILE A 1 219 ? 21.299 0.571 -39.340 1.00 37.91 219 ILE A O 1
ATOM 1658 N N . ASP A 1 220 ? 22.179 -0.461 -37.549 1.00 36.91 220 ASP A N 1
ATOM 1659 C CA . ASP A 1 220 ? 22.214 -1.805 -38.167 1.00 36.91 220 ASP A CA 1
ATOM 1660 C C . ASP A 1 220 ? 21.040 -2.733 -37.780 1.00 36.91 220 ASP A C 1
ATOM 1662 O O . ASP A 1 220 ? 20.875 -3.823 -38.336 1.00 36.91 220 ASP A O 1
ATOM 1666 N N . GLY A 1 221 ? 20.167 -2.298 -36.866 1.00 33.03 221 GLY A N 1
ATOM 1667 C CA . GLY A 1 221 ? 18.967 -3.031 -36.457 1.00 33.03 221 GLY A CA 1
ATOM 1668 C C . GLY A 1 221 ? 19.226 -4.275 -35.579 1.00 33.03 221 GLY A C 1
ATOM 1669 O O . GLY A 1 221 ? 20.351 -4.741 -35.411 1.00 33.03 221 GLY A O 1
ATOM 1670 N N . PRO A 1 222 ? 18.171 -4.865 -34.983 1.00 38.56 222 PRO A N 1
ATOM 1671 C CA . PRO A 1 222 ? 18.288 -5.950 -33.996 1.00 38.56 222 PRO A CA 1
ATOM 1672 C C . PRO A 1 222 ? 18.678 -7.323 -34.577 1.00 38.56 222 PRO A C 1
ATOM 1674 O O . PRO A 1 222 ? 18.820 -8.282 -33.818 1.00 38.56 222 PRO A O 1
ATOM 1677 N N . SER A 1 223 ? 18.810 -7.444 -35.901 1.00 38.19 223 SER A N 1
ATOM 1678 C CA . SER A 1 223 ? 18.983 -8.716 -36.615 1.00 38.19 223 SER A CA 1
ATOM 1679 C C . SER A 1 223 ? 20.261 -8.818 -37.451 1.00 38.19 223 SER A C 1
ATOM 1681 O O . SER A 1 223 ? 20.416 -9.812 -38.161 1.00 38.19 223 SER A O 1
ATOM 1683 N N . HIS A 1 224 ? 21.175 -7.842 -37.402 1.00 34.97 224 HIS A N 1
ATOM 1684 C CA . HIS A 1 224 ? 22.425 -7.962 -38.153 1.00 34.97 224 HIS A CA 1
ATOM 1685 C C . HIS A 1 224 ? 23.363 -8.996 -37.487 1.00 34.97 224 HIS A C 1
ATOM 1687 O O . HIS A 1 224 ? 23.599 -8.907 -36.281 1.00 34.97 224 HIS A O 1
ATOM 1693 N N . PRO A 1 225 ? 23.946 -9.953 -38.241 1.00 36.22 225 PRO A N 1
ATOM 1694 C CA . PRO A 1 225 ? 24.931 -10.919 -37.729 1.00 36.22 225 PRO A CA 1
ATOM 1695 C C . PRO A 1 225 ? 26.222 -10.277 -37.195 1.00 36.22 225 PRO A C 1
ATOM 1697 O O . PRO A 1 225 ? 27.034 -10.947 -36.566 1.00 36.22 225 PRO A O 1
ATOM 1700 N N . ASN A 1 226 ? 26.415 -8.976 -37.426 1.00 38.03 226 ASN A N 1
ATOM 1701 C CA . ASN A 1 226 ? 27.630 -8.252 -37.076 1.00 38.03 226 ASN A CA 1
ATOM 1702 C C . ASN A 1 226 ? 27.439 -7.487 -35.765 1.00 38.03 226 ASN A C 1
ATOM 1704 O O . ASN A 1 226 ? 27.587 -6.271 -35.713 1.00 38.03 226 ASN A O 1
ATOM 1708 N N . ALA A 1 227 ? 27.204 -8.208 -34.666 1.00 41.41 227 ALA A N 1
ATOM 1709 C CA . ALA A 1 227 ? 27.467 -7.699 -33.314 1.00 41.41 227 ALA A CA 1
ATOM 1710 C C . ALA A 1 227 ? 28.989 -7.532 -33.050 1.00 41.41 227 ALA A C 1
ATOM 1712 O O . ALA A 1 227 ? 29.473 -7.803 -31.951 1.00 41.41 227 ALA A O 1
ATOM 1713 N N . ALA A 1 228 ? 29.735 -7.141 -34.086 1.00 42.47 228 ALA A N 1
ATOM 1714 C CA . ALA A 1 228 ? 31.183 -7.180 -34.199 1.00 42.47 228 ALA A CA 1
ATOM 1715 C C . ALA A 1 228 ? 31.834 -5.871 -33.699 1.00 42.47 228 ALA A C 1
ATOM 1717 O O . ALA A 1 228 ? 32.929 -5.879 -33.165 1.00 42.47 228 ALA A O 1
ATOM 1718 N N . ASP A 1 229 ? 31.171 -4.719 -33.712 1.00 48.62 229 ASP A N 1
ATOM 1719 C CA . ASP A 1 229 ? 31.899 -3.445 -33.541 1.00 48.62 229 ASP A CA 1
ATOM 1720 C C . ASP A 1 229 ? 32.143 -2.963 -32.091 1.00 48.62 229 ASP A C 1
ATOM 1722 O O . ASP A 1 229 ? 32.235 -1.755 -31.824 1.00 48.62 229 ASP A O 1
ATOM 1726 N N . PHE A 1 230 ? 32.311 -3.876 -31.127 1.00 53.66 230 PHE A N 1
ATOM 1727 C CA . PHE A 1 230 ? 32.846 -3.489 -29.817 1.00 53.66 230 PHE A CA 1
ATOM 1728 C C . PHE A 1 230 ? 34.324 -3.115 -29.955 1.00 53.66 230 PHE A C 1
ATOM 1730 O O . PHE A 1 230 ? 35.129 -3.915 -30.421 1.00 53.66 230 PHE A O 1
ATOM 1737 N N . SER A 1 231 ? 34.707 -1.915 -29.508 1.00 62.41 231 SER A N 1
ATOM 1738 C CA . SER A 1 231 ? 36.128 -1.573 -29.424 1.00 62.41 231 SER A CA 1
ATOM 1739 C C . SER A 1 231 ? 36.803 -2.431 -28.361 1.00 62.41 231 SER A C 1
ATOM 1741 O O . SER A 1 231 ? 36.340 -2.525 -27.223 1.00 62.41 231 SER A O 1
ATOM 1743 N N . VAL A 1 232 ? 37.916 -3.040 -28.737 1.00 66.19 232 VAL A N 1
ATOM 1744 C CA . VAL A 1 232 ? 38.817 -3.786 -27.861 1.00 66.19 232 VAL A CA 1
ATOM 1745 C C . VAL A 1 232 ? 40.184 -3.117 -27.890 1.00 66.19 232 VAL A C 1
ATOM 1747 O O . VAL A 1 232 ? 40.519 -2.433 -28.858 1.00 66.19 232 VAL A O 1
ATOM 1750 N N . TRP A 1 233 ? 40.963 -3.255 -26.817 1.00 71.56 233 TRP A N 1
ATOM 1751 C CA . TRP A 1 233 ? 42.350 -2.771 -26.820 1.00 71.56 233 TRP A CA 1
ATOM 1752 C C . TRP A 1 233 ? 43.347 -3.834 -27.323 1.00 71.56 233 TRP A C 1
ATOM 1754 O O . TRP A 1 233 ? 44.476 -3.476 -27.671 1.00 71.56 233 TRP A O 1
ATOM 1764 N N . VAL A 1 234 ? 42.919 -5.106 -27.401 1.00 69.94 234 VAL A N 1
ATOM 1765 C CA . VAL A 1 234 ? 43.651 -6.254 -27.970 1.00 69.94 234 VAL A CA 1
ATOM 1766 C C . VAL A 1 234 ? 42.684 -7.359 -28.443 1.00 69.94 234 VAL A C 1
ATOM 1768 O O . VAL A 1 234 ? 41.726 -7.665 -27.729 1.00 69.94 234 VAL A O 1
ATOM 1771 N N . GLY A 1 235 ? 42.959 -7.984 -29.597 1.00 59.44 235 GLY A N 1
ATOM 1772 C CA . GLY A 1 235 ? 42.267 -9.186 -30.104 1.00 59.44 235 GLY A CA 1
ATOM 1773 C C . GLY A 1 235 ? 41.089 -8.941 -31.064 1.00 59.44 235 GLY A C 1
ATOM 1774 O O . GLY A 1 235 ? 40.822 -7.812 -31.462 1.00 59.44 235 GLY A O 1
ATOM 1775 N N . THR A 1 236 ? 40.380 -10.024 -31.418 1.00 49.44 236 THR A N 1
ATOM 1776 C CA . THR A 1 236 ? 39.226 -10.040 -32.346 1.00 49.44 236 THR A CA 1
ATOM 1777 C C . THR A 1 236 ? 37.871 -9.953 -31.626 1.00 49.44 236 THR A C 1
ATOM 1779 O O . THR A 1 236 ? 37.707 -10.384 -30.479 1.00 49.44 236 THR A O 1
ATOM 1782 N N . ASN A 1 237 ? 36.867 -9.429 -32.331 1.00 49.16 237 ASN A N 1
ATOM 1783 C CA . ASN A 1 237 ? 35.500 -9.192 -31.872 1.00 49.16 237 ASN A CA 1
ATOM 1784 C C . ASN A 1 237 ? 34.506 -10.347 -32.117 1.00 49.16 237 ASN A C 1
ATOM 1786 O O . ASN A 1 237 ? 33.301 -10.117 -32.186 1.00 49.16 237 ASN A O 1
ATOM 1790 N N . ASN A 1 238 ? 34.945 -11.595 -32.240 1.00 43.12 238 ASN A N 1
ATOM 1791 C CA . ASN A 1 238 ? 33.997 -12.681 -32.492 1.00 43.12 238 ASN A CA 1
ATOM 1792 C C . ASN A 1 238 ? 33.316 -13.139 -31.201 1.00 43.12 238 ASN A C 1
ATOM 1794 O O . ASN A 1 238 ? 33.890 -13.963 -30.498 1.00 43.12 238 ASN A O 1
ATOM 1798 N N . GLN A 1 239 ? 32.091 -12.668 -30.898 1.00 45.94 239 GLN A N 1
ATOM 1799 C CA . GLN A 1 239 ? 31.237 -13.296 -29.876 1.00 45.94 239 GLN A CA 1
ATOM 1800 C C . GLN A 1 239 ? 29.721 -13.190 -30.075 1.00 45.94 239 GLN A C 1
ATOM 1802 O O . GLN A 1 239 ? 29.111 -12.134 -29.930 1.00 45.94 239 GLN A O 1
ATOM 1807 N N . HIS A 1 240 ? 29.098 -14.366 -30.211 1.00 37.84 240 HIS A N 1
ATOM 1808 C CA . HIS A 1 240 ? 27.647 -14.569 -30.211 1.00 37.84 240 HIS A CA 1
ATOM 1809 C C . HIS A 1 240 ? 27.061 -15.123 -28.893 1.00 37.84 240 HIS A C 1
ATOM 1811 O O . HIS A 1 240 ? 25.866 -15.415 -28.867 1.00 37.84 240 HIS A O 1
ATOM 1817 N N . GLN A 1 241 ? 27.816 -15.300 -27.794 1.00 40.12 241 GLN A N 1
ATOM 1818 C CA . GLN A 1 241 ? 27.341 -16.204 -26.719 1.00 40.12 241 GLN A CA 1
ATOM 1819 C C . GLN A 1 241 ? 27.293 -15.711 -25.260 1.00 40.12 241 GLN A C 1
ATOM 1821 O O . GLN A 1 241 ? 26.674 -16.399 -24.453 1.00 40.12 241 GLN A O 1
ATOM 1826 N N . ASN A 1 242 ? 27.772 -14.518 -24.886 1.00 38.38 242 ASN A N 1
ATOM 1827 C CA . ASN A 1 242 ? 27.827 -14.137 -23.455 1.00 38.38 242 ASN A CA 1
ATOM 1828 C C . ASN A 1 242 ? 26.792 -13.100 -22.945 1.00 38.38 242 ASN A C 1
ATOM 1830 O O . ASN A 1 242 ? 26.929 -12.593 -21.837 1.00 38.38 242 ASN A O 1
ATOM 1834 N N . VAL A 1 243 ? 25.690 -12.832 -23.662 1.00 44.69 243 VAL A N 1
ATOM 1835 C CA . VAL A 1 243 ? 24.629 -11.876 -23.226 1.00 44.69 243 VAL A CA 1
ATOM 1836 C C . VAL A 1 243 ? 23.448 -12.565 -22.505 1.00 44.69 243 VAL A C 1
ATOM 1838 O O . VAL A 1 243 ? 22.324 -12.077 -22.520 1.00 44.69 243 VAL A O 1
ATOM 1841 N N . VAL A 1 244 ? 23.622 -13.743 -21.902 1.00 42.78 244 VAL A N 1
ATOM 1842 C CA . VAL A 1 244 ? 22.464 -14.607 -21.568 1.00 42.78 244 VAL A CA 1
ATOM 1843 C C . VAL A 1 244 ? 21.623 -14.106 -20.378 1.00 42.78 244 VAL A C 1
ATOM 1845 O O . VAL A 1 244 ? 20.402 -14.249 -20.407 1.00 42.78 244 VAL A O 1
ATOM 1848 N N . ALA A 1 245 ? 22.214 -13.460 -19.367 1.00 41.19 245 ALA A N 1
ATOM 1849 C CA . ALA A 1 245 ? 21.471 -13.070 -18.159 1.00 41.19 245 ALA A CA 1
ATOM 1850 C C . ALA A 1 245 ? 20.620 -11.793 -18.332 1.00 41.19 245 ALA A C 1
ATOM 1852 O O . ALA A 1 245 ? 19.459 -11.771 -17.927 1.00 41.19 245 ALA A O 1
ATOM 1853 N N . GLU A 1 246 ? 21.145 -10.746 -18.980 1.00 46.94 246 GLU A N 1
ATOM 1854 C CA . GLU A 1 246 ? 20.380 -9.512 -19.233 1.00 46.94 246 GLU A CA 1
ATOM 1855 C C . GLU A 1 246 ? 19.512 -9.601 -20.497 1.00 46.94 246 GLU A C 1
ATOM 1857 O O . GLU A 1 246 ? 18.405 -9.054 -20.516 1.00 46.94 246 GLU A O 1
ATOM 1862 N N . ALA A 1 247 ? 19.933 -10.356 -21.525 1.00 49.91 247 ALA A N 1
ATOM 1863 C CA . ALA A 1 247 ? 19.109 -10.530 -22.721 1.00 49.91 247 ALA A CA 1
ATOM 1864 C C . ALA A 1 247 ? 17.854 -11.358 -22.446 1.00 49.91 247 ALA A C 1
ATOM 1866 O O . ALA A 1 247 ? 16.859 -11.152 -23.129 1.00 49.91 247 ALA A O 1
ATOM 1867 N N . ALA A 1 248 ? 17.854 -12.271 -21.468 1.00 57.16 248 ALA A N 1
ATOM 1868 C CA . ALA A 1 248 ? 16.652 -13.025 -21.116 1.00 57.16 248 ALA A CA 1
ATOM 1869 C C . ALA A 1 248 ? 15.548 -12.106 -20.569 1.00 57.16 248 ALA A C 1
ATOM 1871 O O . ALA A 1 248 ? 14.398 -12.194 -21.009 1.00 57.16 248 ALA A O 1
ATOM 1872 N N . LEU A 1 249 ? 15.899 -11.173 -19.674 1.00 63.03 249 LEU A N 1
ATOM 1873 C CA . LEU A 1 249 ? 14.959 -10.178 -19.156 1.00 63.03 249 LEU A CA 1
ATOM 1874 C C . LEU A 1 249 ? 14.514 -9.215 -20.264 1.00 63.03 249 LEU A C 1
ATOM 1876 O O . LEU A 1 249 ? 13.319 -8.976 -20.410 1.00 63.03 249 LEU A O 1
ATOM 1880 N N . MET A 1 250 ? 15.437 -8.724 -21.099 1.00 62.78 250 MET A N 1
ATOM 1881 C CA . MET A 1 250 ? 15.089 -7.837 -22.220 1.00 62.78 250 MET A CA 1
ATOM 1882 C C . MET A 1 250 ? 14.227 -8.530 -23.287 1.00 62.78 250 MET A C 1
ATOM 1884 O O . MET A 1 250 ? 13.269 -7.935 -23.779 1.00 62.78 250 MET A O 1
ATOM 1888 N N . ARG A 1 251 ? 14.506 -9.797 -23.625 1.00 64.75 251 ARG A N 1
ATOM 1889 C CA . ARG A 1 251 ? 13.660 -10.614 -24.517 1.00 64.75 251 ARG A CA 1
ATOM 1890 C C . ARG A 1 251 ? 12.287 -10.855 -23.910 1.00 64.75 251 ARG A C 1
ATOM 1892 O O . ARG A 1 251 ? 11.295 -10.805 -24.623 1.00 64.75 251 ARG A O 1
ATOM 1899 N N . SER A 1 252 ? 12.215 -11.077 -22.601 1.00 70.19 252 SER A N 1
ATOM 1900 C CA . SER A 1 252 ? 10.935 -11.249 -21.911 1.00 70.19 252 SER A CA 1
ATOM 1901 C C . SER A 1 252 ? 10.129 -9.949 -21.909 1.00 70.19 252 SER A C 1
ATOM 1903 O O . SER A 1 252 ? 8.946 -9.973 -22.219 1.00 70.19 252 SER A O 1
ATOM 1905 N N . LEU A 1 253 ? 10.761 -8.801 -21.641 1.00 74.00 253 LEU A N 1
ATOM 1906 C CA . LEU A 1 253 ? 10.097 -7.492 -21.637 1.00 74.00 253 LEU A CA 1
ATOM 1907 C C . LEU A 1 253 ? 9.634 -7.057 -23.030 1.00 74.00 253 LEU A C 1
ATOM 1909 O O . LEU A 1 253 ? 8.503 -6.604 -23.182 1.00 74.00 253 LEU A O 1
ATOM 1913 N N . SER A 1 254 ? 10.463 -7.251 -24.056 1.00 70.38 254 SER A N 1
ATOM 1914 C CA . SER A 1 254 ? 10.070 -7.011 -25.453 1.00 70.38 254 SER A CA 1
ATOM 1915 C C . SER A 1 254 ? 9.002 -8.005 -25.933 1.00 70.38 254 SER A C 1
ATOM 1917 O O . SER A 1 254 ? 8.058 -7.621 -26.627 1.00 70.38 254 SER A O 1
ATOM 1919 N N . GLY A 1 255 ? 9.075 -9.267 -25.500 1.00 73.50 255 GLY A N 1
ATOM 1920 C CA . GLY A 1 255 ? 8.036 -10.276 -25.718 1.00 73.50 255 GLY A CA 1
ATOM 1921 C C . GLY A 1 255 ? 6.697 -9.902 -25.073 1.00 73.50 255 GLY A C 1
ATOM 1922 O O . GLY A 1 255 ? 5.645 -10.048 -25.689 1.00 73.50 255 GLY A O 1
ATOM 1923 N N . ILE A 1 256 ? 6.722 -9.345 -23.861 1.00 78.00 256 ILE A N 1
ATOM 1924 C CA . ILE A 1 256 ? 5.530 -8.825 -23.181 1.00 78.00 256 ILE A CA 1
ATOM 1925 C C . ILE A 1 256 ? 4.966 -7.622 -23.944 1.00 78.00 256 ILE A C 1
ATOM 1927 O O . ILE A 1 256 ? 3.769 -7.597 -24.223 1.00 78.00 256 ILE A O 1
ATOM 1931 N N . ALA A 1 257 ? 5.810 -6.667 -24.349 1.00 75.56 257 ALA A N 1
ATOM 1932 C CA . ALA A 1 257 ? 5.381 -5.493 -25.109 1.00 75.56 257 ALA A CA 1
ATOM 1933 C C . ALA A 1 257 ? 4.665 -5.890 -26.413 1.00 75.56 257 ALA A C 1
ATOM 1935 O O . ALA A 1 257 ? 3.548 -5.440 -26.670 1.00 75.56 257 ALA A O 1
ATOM 1936 N N . THR A 1 258 ? 5.266 -6.798 -27.191 1.00 76.44 258 THR A N 1
ATOM 1937 C CA . THR A 1 258 ? 4.697 -7.333 -28.444 1.00 76.44 258 THR A CA 1
ATOM 1938 C C . THR A 1 258 ? 3.438 -8.176 -28.219 1.00 76.44 258 THR A C 1
ATOM 1940 O O . THR A 1 258 ? 2.498 -8.126 -29.012 1.00 76.44 258 THR A O 1
ATOM 1943 N N . TRP A 1 259 ? 3.345 -8.914 -27.114 1.00 82.44 259 TRP A N 1
ATOM 1944 C CA . TRP A 1 259 ? 2.116 -9.623 -26.760 1.00 82.44 259 TRP A CA 1
ATOM 1945 C C . TRP A 1 259 ? 0.968 -8.663 -26.410 1.00 82.44 259 TRP A C 1
ATOM 1947 O O . TRP A 1 259 ? -0.169 -8.872 -26.851 1.00 82.44 259 TRP A O 1
ATOM 1957 N N . ILE A 1 260 ? 1.259 -7.582 -25.676 1.00 81.69 260 ILE A N 1
ATOM 1958 C CA . ILE A 1 260 ? 0.278 -6.545 -25.326 1.00 81.69 260 ILE A CA 1
ATOM 1959 C C . ILE A 1 260 ? -0.243 -5.848 -26.587 1.00 81.69 260 ILE A C 1
ATOM 1961 O O . ILE A 1 260 ? -1.442 -5.565 -26.672 1.00 81.69 260 ILE A O 1
ATOM 1965 N N . THR A 1 261 ? 0.615 -5.604 -27.587 1.00 71.94 261 THR A N 1
ATOM 1966 C CA . THR A 1 261 ? 0.182 -4.992 -28.858 1.00 71.94 261 THR A CA 1
ATOM 1967 C C . THR A 1 261 ? -0.856 -5.852 -29.575 1.00 71.94 261 THR A C 1
ATOM 1969 O O . THR A 1 261 ? -1.874 -5.335 -30.042 1.00 71.94 261 THR A O 1
ATOM 1972 N N . ARG A 1 262 ? -0.665 -7.174 -29.568 1.00 79.62 262 ARG A N 1
ATOM 1973 C CA . ARG A 1 262 ? -1.550 -8.125 -30.247 1.00 79.62 262 ARG A CA 1
ATOM 1974 C C . ARG A 1 262 ? -2.828 -8.443 -29.463 1.00 79.62 262 ARG A C 1
ATOM 1976 O O . ARG A 1 262 ? -3.874 -8.658 -30.070 1.00 79.62 262 ARG A O 1
ATOM 1983 N N . SER A 1 263 ? -2.768 -8.439 -28.130 1.00 82.88 263 SER A N 1
ATOM 1984 C CA . SER A 1 263 ? -3.844 -8.938 -27.251 1.00 82.88 263 SER A CA 1
ATOM 1985 C C . SER A 1 263 ? -4.573 -7.849 -26.449 1.00 82.88 263 SER A C 1
ATOM 1987 O O . SER A 1 263 ? -5.211 -8.147 -25.438 1.00 82.88 263 SER A O 1
ATOM 1989 N N . LYS A 1 264 ? -4.529 -6.582 -26.892 1.00 81.75 264 LYS A N 1
ATOM 1990 C CA . LYS A 1 264 ? -5.055 -5.416 -26.147 1.00 81.75 264 LYS A CA 1
ATOM 1991 C C . LYS A 1 264 ? -6.483 -5.576 -25.604 1.00 81.75 264 LYS A C 1
ATOM 1993 O O . LYS A 1 264 ? -6.747 -5.229 -24.457 1.00 81.75 264 LYS A O 1
ATOM 1998 N N . ARG A 1 265 ? -7.410 -6.132 -26.399 1.00 84.75 265 ARG A N 1
ATOM 1999 C CA . ARG A 1 265 ? -8.810 -6.337 -25.973 1.00 84.75 265 ARG A CA 1
ATOM 2000 C C . ARG A 1 265 ? -8.903 -7.346 -24.831 1.00 84.75 265 ARG A C 1
ATOM 2002 O O . ARG A 1 265 ? -9.627 -7.105 -23.875 1.00 84.75 265 ARG A O 1
ATOM 2009 N N . THR A 1 266 ? -8.136 -8.431 -24.904 1.00 87.25 266 THR A N 1
ATOM 2010 C CA . THR A 1 266 ? -8.091 -9.469 -23.868 1.00 87.25 266 THR A CA 1
ATOM 2011 C C . THR A 1 266 ? -7.555 -8.915 -22.551 1.00 87.25 266 THR A C 1
ATOM 2013 O O . THR A 1 266 ? -8.123 -9.199 -21.502 1.00 87.25 266 THR A O 1
ATOM 2016 N N . VAL A 1 267 ? -6.516 -8.073 -22.604 1.00 89.25 267 VAL A N 1
ATOM 2017 C CA . VAL A 1 267 ? -5.945 -7.415 -21.416 1.00 89.25 267 VAL A CA 1
ATOM 2018 C C . VAL A 1 267 ? -6.968 -6.491 -20.749 1.00 89.25 267 VAL A C 1
ATOM 2020 O O . VAL A 1 267 ? -7.180 -6.585 -19.542 1.00 89.25 267 VAL A O 1
ATOM 2023 N N . LEU A 1 268 ? -7.646 -5.638 -21.526 1.00 89.31 268 LEU A N 1
ATOM 2024 C CA . LEU A 1 268 ? -8.643 -4.700 -20.993 1.00 89.31 268 LEU A CA 1
ATOM 2025 C C . LEU A 1 268 ? -9.880 -5.417 -20.430 1.00 89.31 268 LEU A C 1
ATOM 2027 O O . LEU A 1 268 ? -10.347 -5.069 -19.348 1.00 89.31 268 LEU A O 1
ATOM 2031 N N . VAL A 1 269 ? -10.387 -6.443 -21.123 1.00 90.94 269 VAL A N 1
ATOM 2032 C CA . VAL A 1 269 ? -11.511 -7.261 -20.633 1.00 90.94 269 VAL A CA 1
ATOM 2033 C C . VAL A 1 269 ? -11.114 -8.021 -19.369 1.00 90.94 269 VAL A C 1
ATOM 2035 O O . VAL A 1 269 ? -11.870 -8.023 -18.402 1.00 90.94 269 VAL A O 1
ATOM 2038 N N . GLY A 1 270 ? -9.915 -8.612 -19.338 1.00 91.31 270 GLY A N 1
ATOM 2039 C CA . GLY A 1 270 ? -9.389 -9.294 -18.156 1.00 91.31 270 GLY A CA 1
ATOM 2040 C C . GLY A 1 270 ? -9.290 -8.363 -16.946 1.00 91.31 270 GLY A C 1
ATOM 2041 O O . GLY A 1 270 ? -9.770 -8.711 -15.869 1.00 91.31 270 GLY A O 1
ATOM 2042 N N . ALA A 1 271 ? -8.758 -7.151 -17.131 1.00 91.00 271 ALA A N 1
ATOM 2043 C CA . ALA A 1 271 ? -8.727 -6.134 -16.082 1.00 91.00 271 ALA A CA 1
ATOM 2044 C C . ALA A 1 271 ? -10.142 -5.749 -15.612 1.00 91.00 271 ALA A C 1
ATOM 2046 O O . ALA A 1 271 ? -10.380 -5.666 -14.411 1.00 91.00 271 ALA A O 1
ATOM 2047 N N . GLY A 1 272 ? -11.100 -5.595 -16.533 1.00 91.94 272 GLY A N 1
ATOM 2048 C CA . GLY A 1 272 ? -12.505 -5.340 -16.200 1.00 91.94 272 GLY A CA 1
ATOM 2049 C C . GLY A 1 272 ? -13.138 -6.449 -15.351 1.00 91.94 272 GLY A C 1
ATOM 2050 O O . GLY A 1 272 ? -13.790 -6.159 -14.350 1.00 91.94 272 GLY A O 1
ATOM 2051 N N . VAL A 1 273 ? -12.899 -7.719 -15.690 1.00 94.62 273 VAL A N 1
ATOM 2052 C CA . VAL A 1 273 ? -13.381 -8.872 -14.904 1.00 94.62 273 VAL A CA 1
ATOM 2053 C C . VAL A 1 273 ? -12.767 -8.880 -13.505 1.00 94.62 273 VAL A C 1
ATOM 2055 O O . VAL A 1 273 ? -13.481 -9.082 -12.524 1.00 94.62 273 VAL A O 1
ATOM 2058 N N . ILE A 1 274 ? -11.462 -8.614 -13.398 1.00 93.88 274 ILE A N 1
ATOM 2059 C CA . ILE A 1 274 ? -10.761 -8.522 -12.112 1.00 93.88 274 ILE A CA 1
ATOM 2060 C C . ILE A 1 274 ? -11.345 -7.393 -11.251 1.00 93.88 274 ILE A C 1
ATOM 2062 O O . ILE A 1 274 ? -11.570 -7.599 -10.061 1.00 93.88 274 ILE A O 1
ATOM 2066 N N . ILE A 1 275 ? -11.649 -6.232 -11.843 1.00 93.00 275 ILE A N 1
ATOM 2067 C CA . ILE A 1 275 ? -12.300 -5.112 -11.146 1.00 93.00 275 ILE A CA 1
ATOM 2068 C C . ILE A 1 275 ? -13.660 -5.538 -10.597 1.00 93.00 275 ILE A C 1
ATOM 2070 O O . ILE A 1 275 ? -13.927 -5.331 -9.417 1.00 93.00 275 ILE A O 1
ATOM 2074 N N . VAL A 1 276 ? -14.510 -6.155 -11.420 1.00 94.38 276 VAL A N 1
ATOM 2075 C CA . VAL A 1 276 ? -15.847 -6.596 -10.991 1.00 94.38 276 VAL A CA 1
ATOM 2076 C C . VAL A 1 276 ? -15.748 -7.624 -9.862 1.00 94.38 276 VAL A C 1
ATOM 2078 O O . VAL A 1 276 ? -16.456 -7.510 -8.861 1.00 94.38 276 VAL A O 1
ATOM 2081 N N . PHE A 1 277 ? -14.834 -8.591 -9.983 1.00 94.50 277 PHE A N 1
ATOM 2082 C CA . PHE A 1 277 ? -14.586 -9.587 -8.942 1.00 94.50 277 PHE A CA 1
ATOM 2083 C C . PHE A 1 277 ? -14.105 -8.948 -7.630 1.00 94.50 277 PHE A C 1
ATOM 2085 O O . PHE A 1 277 ? -14.582 -9.304 -6.551 1.00 94.50 277 PHE A O 1
ATOM 2092 N N . ALA A 1 278 ? -13.199 -7.973 -7.711 1.00 94.00 278 ALA A N 1
ATOM 2093 C CA . ALA A 1 278 ? -12.701 -7.247 -6.551 1.00 94.00 278 ALA A CA 1
ATOM 2094 C C . ALA A 1 278 ? -13.798 -6.399 -5.885 1.00 94.00 278 ALA A C 1
ATOM 2096 O O . ALA A 1 278 ? -13.971 -6.476 -4.670 1.00 94.00 278 ALA A O 1
ATOM 2097 N N . ILE A 1 279 ? -14.597 -5.664 -6.668 1.00 93.88 279 ILE A N 1
ATOM 2098 C CA . ILE A 1 279 ? -15.725 -4.862 -6.168 1.00 93.88 279 ILE A CA 1
ATOM 2099 C C . ILE A 1 279 ? -16.749 -5.746 -5.449 1.00 93.88 279 ILE A C 1
ATOM 21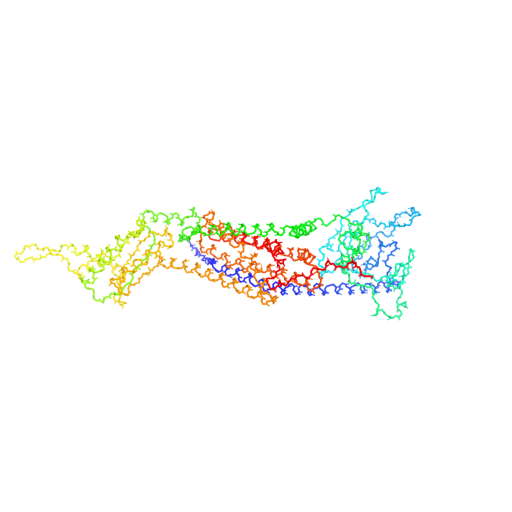01 O O . ILE A 1 279 ? -17.218 -5.385 -4.373 1.00 93.88 279 ILE A O 1
ATOM 2105 N N . ALA A 1 280 ? -17.058 -6.929 -5.987 1.00 94.81 280 ALA A N 1
ATOM 2106 C CA . ALA A 1 280 ? -17.953 -7.875 -5.322 1.00 94.81 280 ALA A CA 1
ATOM 2107 C C . ALA A 1 280 ? -17.426 -8.324 -3.942 1.00 94.81 280 ALA A C 1
ATOM 2109 O O . ALA A 1 280 ? -18.218 -8.562 -3.029 1.00 94.81 280 ALA A O 1
ATOM 2110 N N . GLY A 1 281 ? -16.102 -8.391 -3.773 1.00 93.31 281 GLY A N 1
ATOM 2111 C CA . GLY A 1 281 ? -15.456 -8.683 -2.494 1.00 93.31 281 GLY A CA 1
ATOM 2112 C C . GLY A 1 281 ? -15.560 -7.545 -1.477 1.00 93.31 281 GLY A C 1
ATOM 2113 O O . GLY A 1 281 ? -15.677 -7.815 -0.285 1.00 93.31 281 GLY A O 1
ATOM 2114 N N . LEU A 1 282 ? -15.610 -6.281 -1.922 1.00 90.00 282 LEU A N 1
ATOM 2115 C CA . LEU A 1 282 ? -15.727 -5.121 -1.024 1.00 90.00 282 LEU A CA 1
ATOM 2116 C C . LEU A 1 282 ? -16.985 -5.184 -0.146 1.00 90.00 282 LEU A C 1
ATOM 2118 O O . LEU A 1 282 ? -16.940 -4.828 1.028 1.00 90.00 282 LEU A O 1
ATOM 2122 N N . ASN A 1 283 ? -18.085 -5.721 -0.676 1.00 89.19 283 ASN A N 1
ATOM 2123 C CA . ASN A 1 283 ? -19.341 -5.878 0.066 1.00 89.19 283 ASN A CA 1
ATOM 2124 C C . ASN A 1 283 ? -19.259 -6.895 1.220 1.00 89.19 283 ASN A C 1
ATOM 2126 O O . ASN A 1 283 ? -20.202 -7.014 1.997 1.00 89.19 283 ASN A O 1
ATOM 2130 N N . ARG A 1 284 ? -18.166 -7.661 1.321 1.00 90.19 284 ARG A N 1
ATOM 2131 C CA . ARG A 1 284 ? -17.941 -8.677 2.362 1.00 90.19 284 ARG A CA 1
ATOM 2132 C C . ARG A 1 284 ? -16.913 -8.253 3.411 1.00 90.19 284 ARG A C 1
ATOM 2134 O O . ARG A 1 284 ? -16.538 -9.063 4.255 1.00 90.19 284 ARG A O 1
ATOM 2141 N N . LEU A 1 285 ? -16.437 -7.011 3.355 1.00 87.06 285 LEU A N 1
ATOM 2142 C CA . LEU A 1 285 ? -15.460 -6.497 4.308 1.00 87.06 285 LEU A CA 1
ATOM 2143 C C . LEU A 1 285 ? -16.060 -6.382 5.708 1.00 87.06 285 LEU A C 1
ATOM 2145 O O . LEU A 1 285 ? -17.179 -5.910 5.891 1.00 87.06 285 LEU A O 1
ATOM 2149 N N . GLN A 1 286 ? -15.275 -6.788 6.701 1.00 83.56 286 GLN A N 1
ATOM 2150 C CA . GLN A 1 286 ? -15.613 -6.665 8.115 1.00 83.56 286 GLN A CA 1
ATOM 2151 C C . GLN A 1 286 ? -14.553 -5.812 8.798 1.00 83.56 286 GLN A C 1
ATOM 2153 O O . GLN A 1 286 ? -13.368 -5.980 8.523 1.00 83.56 286 GLN A O 1
ATOM 2158 N N . VAL A 1 287 ? -14.961 -4.901 9.676 1.00 83.56 287 VAL A N 1
ATOM 2159 C CA . VAL A 1 287 ? -14.032 -4.070 10.453 1.00 83.56 287 VAL A CA 1
ATOM 2160 C C . VAL A 1 287 ? -13.643 -4.807 11.730 1.00 83.56 287 VAL A C 1
ATOM 2162 O O . VAL A 1 287 ? -14.512 -5.243 12.483 1.00 83.56 287 VAL A O 1
ATOM 2165 N N . GLU A 1 288 ? -12.341 -4.928 11.978 1.00 81.75 288 GLU A N 1
ATOM 2166 C CA . GLU A 1 288 ? -11.803 -5.481 13.215 1.00 81.75 288 GLU A CA 1
ATOM 2167 C C . GLU A 1 288 ? -11.584 -4.382 14.248 1.00 81.75 288 GLU A C 1
ATOM 2169 O O . GLU A 1 288 ? -10.785 -3.465 14.047 1.00 81.75 288 GLU A O 1
ATOM 2174 N N . THR A 1 289 ? -12.256 -4.527 15.383 1.00 78.31 289 THR A N 1
ATOM 2175 C CA . THR A 1 289 ? -12.139 -3.620 16.530 1.00 78.31 289 THR A CA 1
ATOM 2176 C C . THR A 1 289 ? -11.690 -4.301 17.803 1.00 78.31 289 THR A C 1
ATOM 2178 O O . THR A 1 289 ? -11.497 -3.629 18.813 1.00 78.31 289 THR A O 1
ATOM 2181 N N . ASP A 1 290 ? -11.498 -5.617 17.769 1.00 78.94 290 ASP A N 1
ATOM 2182 C CA . ASP A 1 290 ? -10.931 -6.352 18.884 1.00 78.94 290 ASP A CA 1
ATOM 2183 C C . ASP A 1 290 ? -9.411 -6.161 18.920 1.00 78.94 290 ASP A C 1
ATOM 2185 O O . ASP A 1 290 ? -8.660 -6.669 18.078 1.00 78.94 290 ASP A O 1
ATOM 2189 N N . PHE A 1 291 ? -8.945 -5.444 19.941 1.00 79.56 291 PHE A N 1
ATOM 2190 C CA . PHE A 1 291 ? -7.527 -5.177 20.135 1.00 79.56 291 PHE A CA 1
ATOM 2191 C C . PHE A 1 291 ? -6.701 -6.455 20.340 1.00 79.56 291 PHE A C 1
ATOM 2193 O O . PHE A 1 291 ? -5.531 -6.498 19.953 1.00 79.56 291 PHE A O 1
ATOM 2200 N N . SER A 1 292 ? -7.289 -7.521 20.890 1.00 82.12 292 SER A N 1
ATOM 2201 C CA . SER A 1 292 ? -6.589 -8.791 21.110 1.00 82.12 292 SER A CA 1
ATOM 2202 C C . SER A 1 292 ? -6.165 -9.454 19.801 1.00 82.12 292 SER A C 1
ATOM 2204 O O . SER A 1 292 ? -5.089 -10.052 19.729 1.00 82.12 292 SER A O 1
ATOM 2206 N N . LYS A 1 293 ? -6.934 -9.259 18.722 1.00 84.69 293 LYS A N 1
ATOM 2207 C CA . LYS A 1 293 ? -6.608 -9.798 17.395 1.00 84.69 293 LYS A CA 1
ATOM 2208 C C . LYS A 1 293 ? -5.452 -9.076 16.709 1.00 84.69 293 LYS A C 1
ATOM 2210 O O . LYS A 1 293 ? -4.948 -9.557 15.693 1.00 84.69 293 LYS A O 1
ATOM 2215 N N . ASN A 1 294 ? -4.965 -7.976 17.286 1.00 85.00 294 ASN A N 1
ATOM 2216 C CA . ASN A 1 294 ? -3.711 -7.365 16.856 1.00 85.00 294 ASN A CA 1
ATOM 2217 C C . ASN A 1 294 ? -2.476 -8.177 17.290 1.00 85.00 294 ASN A C 1
ATOM 2219 O O . ASN A 1 294 ? -1.365 -7.939 16.806 1.00 85.00 294 ASN A O 1
ATOM 2223 N N . PHE A 1 295 ? -2.653 -9.156 18.176 1.00 88.62 295 PHE A N 1
ATOM 2224 C CA . PHE A 1 295 ? -1.601 -10.044 18.653 1.00 88.62 295 PHE A CA 1
ATOM 2225 C C . PHE A 1 295 ? -1.849 -11.482 18.194 1.00 88.62 295 PHE A C 1
ATOM 2227 O O . PHE A 1 295 ? -2.936 -11.861 17.759 1.00 88.62 295 PHE A O 1
ATOM 2234 N N . ARG A 1 296 ? -0.805 -12.314 18.266 1.00 87.69 296 ARG A N 1
ATOM 2235 C CA . ARG A 1 296 ? -0.929 -13.744 17.962 1.00 87.69 296 ARG A CA 1
ATOM 2236 C C . ARG A 1 296 ? -1.814 -14.414 19.013 1.00 87.69 296 ARG A C 1
ATOM 2238 O O . ARG A 1 296 ? -1.660 -14.139 20.202 1.00 87.69 296 ARG A O 1
ATOM 2245 N N . LYS A 1 297 ? -2.660 -15.352 18.578 1.00 86.56 297 LYS A N 1
ATOM 2246 C CA . LYS A 1 297 ? -3.590 -16.096 19.449 1.00 86.56 297 LYS A CA 1
ATOM 2247 C C . LYS A 1 297 ? -2.903 -16.779 20.639 1.00 86.56 297 LYS A C 1
ATOM 2249 O O . LYS A 1 297 ? -3.489 -16.882 21.704 1.00 86.56 297 LYS A O 1
ATOM 2254 N N . GLU A 1 298 ? -1.656 -17.208 20.464 1.00 89.31 298 GLU A N 1
ATOM 2255 C CA . GLU A 1 298 ? -0.875 -17.903 21.496 1.00 89.31 298 GLU A CA 1
ATOM 2256 C C . GLU A 1 298 ? -0.182 -16.968 22.499 1.00 89.31 298 GLU A C 1
ATOM 2258 O O . GLU A 1 298 ? 0.454 -17.448 23.427 1.00 89.31 298 GLU A O 1
ATOM 2263 N N . SER A 1 299 ? -0.258 -15.647 22.324 1.00 91.31 299 SER A N 1
ATOM 2264 C CA . SER A 1 299 ? 0.438 -14.713 23.214 1.00 91.31 299 SER A CA 1
ATOM 2265 C C . SER A 1 299 ? -0.220 -14.606 24.592 1.00 91.31 299 SER A C 1
ATOM 2267 O O . SER A 1 299 ? -1.447 -14.596 24.704 1.00 91.31 299 SER A O 1
ATOM 2269 N N . ASP A 1 300 ? 0.605 -14.438 25.629 1.00 90.38 300 ASP A N 1
ATOM 2270 C CA . ASP A 1 300 ? 0.162 -14.333 27.028 1.00 90.38 300 ASP A CA 1
ATOM 2271 C C . ASP A 1 300 ? -0.900 -13.243 27.233 1.00 90.38 300 ASP A C 1
ATOM 2273 O O . ASP A 1 300 ? -1.838 -13.417 28.011 1.00 90.38 300 ASP A O 1
ATOM 2277 N N . ILE A 1 301 ? -0.787 -12.128 26.500 1.00 88.06 301 ILE A N 1
ATOM 2278 C CA . ILE A 1 301 ? -1.736 -11.013 26.577 1.00 88.06 301 ILE A CA 1
ATOM 2279 C C . ILE A 1 301 ? -3.129 -11.406 26.076 1.00 88.06 301 ILE A C 1
ATOM 2281 O O . ILE A 1 301 ? -4.119 -11.044 26.704 1.00 88.06 301 ILE A O 1
ATOM 2285 N N . VAL A 1 302 ? -3.219 -12.184 24.991 1.00 89.31 302 VAL A N 1
ATOM 2286 C CA . VAL A 1 302 ? -4.504 -12.633 24.435 1.00 89.31 302 VAL A CA 1
ATOM 2287 C C . VAL A 1 302 ? -5.153 -13.647 25.368 1.00 89.31 302 VAL A C 1
ATOM 2289 O O . VAL A 1 302 ? -6.337 -13.526 25.664 1.00 89.31 302 VAL A O 1
ATOM 2292 N N . GLN A 1 303 ? -4.375 -14.597 25.892 1.00 90.62 303 GLN A N 1
ATOM 2293 C CA . GLN A 1 303 ? -4.881 -15.596 26.838 1.00 90.62 303 GLN A CA 1
ATOM 2294 C C . GLN A 1 303 ? -5.382 -14.950 28.136 1.00 90.62 303 GLN A C 1
ATOM 2296 O O . GLN A 1 303 ? -6.467 -15.277 28.614 1.00 90.62 303 GLN A O 1
ATOM 2301 N N . SER A 1 304 ? -4.623 -13.988 28.670 1.00 89.88 304 SER A N 1
ATOM 2302 C CA . SER A 1 304 ? -5.013 -13.237 29.867 1.00 89.88 304 SER A CA 1
ATOM 2303 C C . SER A 1 304 ? -6.292 -12.437 29.624 1.00 89.88 304 SER A C 1
ATOM 2305 O O . SER A 1 304 ? -7.217 -12.502 30.429 1.00 89.88 304 SER A O 1
ATOM 2307 N N . LEU A 1 305 ? -6.385 -11.726 28.494 1.00 88.19 305 LEU A N 1
ATOM 2308 C CA . LEU A 1 305 ? -7.580 -10.956 28.152 1.00 88.19 305 LEU A CA 1
ATOM 2309 C C . LEU A 1 305 ? -8.810 -11.857 27.997 1.00 88.19 305 LEU A C 1
ATOM 2311 O O . LEU A 1 305 ? -9.872 -11.544 28.523 1.00 88.19 305 LEU A O 1
ATOM 2315 N N . GLN A 1 306 ? -8.656 -13.002 27.331 1.00 87.50 306 GLN A N 1
ATOM 2316 C CA . GLN A 1 306 ? -9.749 -13.944 27.110 1.00 87.50 306 GLN A CA 1
ATOM 2317 C C . GLN A 1 306 ? -10.235 -14.594 28.413 1.00 87.50 306 GLN A C 1
ATOM 2319 O O . GLN A 1 306 ? -11.431 -14.856 28.565 1.00 87.50 306 GLN A O 1
ATOM 2324 N N . PHE A 1 307 ? -9.340 -14.801 29.383 1.00 88.88 307 PHE A N 1
ATOM 2325 C CA . PHE A 1 307 ? -9.724 -15.208 30.733 1.00 88.88 307 PHE A CA 1
ATOM 2326 C C . PHE A 1 307 ? -10.612 -14.150 31.408 1.00 88.88 307 PHE A C 1
ATOM 2328 O O . PHE A 1 307 ? -11.687 -14.492 31.900 1.00 88.88 307 PHE A O 1
ATOM 2335 N N . PHE A 1 308 ? -10.226 -12.869 31.379 1.00 86.31 308 PHE A N 1
ATOM 2336 C CA . PHE A 1 308 ? -11.047 -11.797 31.959 1.00 86.31 308 PHE A CA 1
ATOM 2337 C C . PHE A 1 308 ? -12.380 -11.601 31.221 1.00 86.31 308 PHE A C 1
ATOM 2339 O O . PHE A 1 308 ? -13.414 -11.441 31.867 1.00 86.31 308 PHE A O 1
ATOM 2346 N N . GLU A 1 309 ? -12.389 -11.676 29.891 1.00 85.94 309 GLU A N 1
ATOM 2347 C CA . GLU A 1 309 ? -13.616 -11.585 29.091 1.00 85.94 309 GLU A CA 1
ATOM 2348 C C . GLU A 1 309 ? -14.612 -12.702 29.438 1.00 85.94 309 GLU A C 1
ATOM 2350 O O . GLU A 1 309 ? -15.771 -12.420 29.734 1.00 85.94 309 GLU A O 1
ATOM 2355 N N . SER A 1 310 ? -14.155 -13.959 29.488 1.00 84.50 310 SER A N 1
ATOM 2356 C CA . SER A 1 310 ? -15.026 -15.124 29.720 1.00 84.50 310 SER A CA 1
ATOM 2357 C C . SER A 1 310 ? -15.410 -15.352 31.184 1.00 84.50 310 SER A C 1
ATOM 2359 O O . SER A 1 310 ? -16.518 -15.809 31.456 1.00 84.50 310 SER A O 1
ATOM 2361 N N . SER A 1 311 ? -14.509 -15.059 32.128 1.00 86.69 311 SER A N 1
ATOM 2362 C CA . SER A 1 311 ? -14.686 -15.413 33.546 1.00 86.69 311 SER A CA 1
ATOM 2363 C C . SER A 1 311 ? -15.096 -14.233 34.430 1.00 86.69 311 SER A C 1
ATOM 2365 O O . SER A 1 311 ? -15.672 -14.450 35.491 1.00 86.69 311 SER A O 1
ATOM 2367 N N . MET A 1 312 ? -14.806 -12.991 34.020 1.00 82.69 312 MET A N 1
ATOM 2368 C CA . MET A 1 312 ? -15.026 -11.778 34.831 1.00 82.69 312 MET A CA 1
ATOM 2369 C C . MET A 1 312 ? -16.019 -10.789 34.194 1.00 82.69 312 MET A C 1
ATOM 2371 O O . MET A 1 312 ? -16.172 -9.667 34.685 1.00 82.69 312 MET A O 1
ATOM 2375 N N . GLY A 1 313 ? -16.709 -11.208 33.126 1.00 77.25 313 GLY A N 1
ATOM 2376 C CA . GLY A 1 313 ? -17.770 -10.434 32.481 1.00 77.25 313 GLY A CA 1
ATOM 2377 C C . GLY A 1 313 ? -17.259 -9.253 31.654 1.00 77.25 313 GLY A C 1
ATOM 2378 O O . GLY A 1 313 ? -17.858 -8.184 31.701 1.00 77.25 313 GLY A O 1
ATOM 2379 N N . GLY A 1 314 ? -16.159 -9.414 30.919 1.00 83.31 314 GLY A N 1
ATOM 2380 C CA . GLY A 1 314 ? -15.639 -8.380 30.014 1.00 83.31 314 GLY A CA 1
ATOM 2381 C C . GLY A 1 314 ? -14.586 -7.450 30.619 1.00 83.31 314 GLY A C 1
ATOM 2382 O O . GLY A 1 314 ? -14.487 -7.285 31.836 1.00 83.31 314 GLY A O 1
ATOM 2383 N N . VAL A 1 315 ? -13.786 -6.825 29.751 1.00 86.88 315 VAL A N 1
ATOM 2384 C CA . VAL A 1 315 ? -12.761 -5.830 30.124 1.00 86.88 315 VAL A CA 1
ATOM 2385 C C . VAL A 1 315 ? -13.054 -4.422 29.600 1.00 86.88 315 VAL A C 1
ATOM 2387 O O . VAL A 1 315 ? -12.345 -3.483 29.960 1.00 86.88 315 VAL A O 1
ATOM 2390 N N . GLY A 1 316 ? -14.092 -4.258 28.776 1.00 88.31 316 GLY A N 1
ATOM 2391 C CA . GLY A 1 316 ? -14.478 -2.980 28.186 1.00 88.31 316 GLY A CA 1
ATOM 2392 C C . GLY A 1 316 ? -15.107 -2.055 29.222 1.00 88.31 316 GLY A C 1
ATOM 2393 O O . GLY A 1 316 ? -16.317 -2.088 29.432 1.00 88.31 316 GLY A O 1
ATOM 2394 N N . THR A 1 317 ? -14.291 -1.247 29.898 1.00 89.75 317 THR A N 1
ATOM 2395 C CA . THR A 1 317 ? -14.747 -0.271 30.897 1.00 89.75 317 THR A CA 1
ATOM 2396 C C . THR A 1 317 ? -14.991 1.099 30.279 1.00 89.75 317 THR A C 1
ATOM 2398 O O . THR A 1 317 ? -14.159 1.610 29.520 1.00 89.75 317 THR A O 1
ATOM 2401 N N . TRP A 1 318 ? -16.103 1.711 30.660 1.00 94.00 318 TRP A N 1
ATOM 2402 C CA . TRP A 1 318 ? -16.536 3.033 30.227 1.00 94.00 318 TRP A CA 1
ATOM 2403 C C . TRP A 1 318 ? -17.469 3.642 31.259 1.00 94.00 318 TRP A C 1
ATOM 2405 O O . TRP A 1 318 ? -17.807 2.995 32.244 1.00 94.00 318 TRP A O 1
ATOM 2415 N N . GLU A 1 319 ? -17.825 4.903 31.091 1.00 95.12 319 GLU A N 1
ATOM 2416 C CA . GLU A 1 319 ? -18.610 5.618 32.083 1.00 95.12 319 GLU A CA 1
ATOM 2417 C C . GLU A 1 319 ? -19.534 6.641 31.432 1.00 95.12 319 GLU A C 1
ATOM 2419 O O . GLU A 1 319 ? -19.232 7.194 30.375 1.00 95.12 319 GLU A O 1
ATOM 2424 N N . 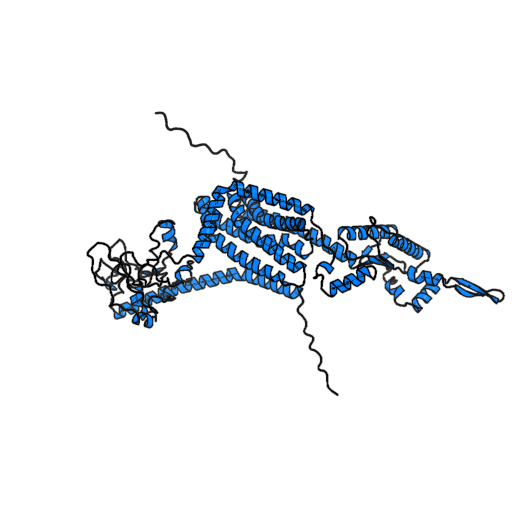VAL A 1 320 ? -20.663 6.888 32.085 1.00 96.44 320 VAL A N 1
ATOM 2425 C CA . VAL A 1 320 ? -21.562 8.000 31.783 1.00 96.44 320 VAL A CA 1
ATOM 2426 C C . VAL A 1 320 ? -21.284 9.071 32.818 1.00 96.44 320 VAL A C 1
ATOM 2428 O O . VAL A 1 320 ? -21.455 8.824 34.008 1.00 96.44 320 VAL A O 1
ATOM 2431 N N . SER A 1 321 ? -20.840 10.245 32.386 1.00 95.31 321 SER A N 1
ATOM 2432 C CA . SER A 1 321 ? -20.611 11.390 33.258 1.00 95.31 321 SER A CA 1
ATOM 2433 C C . SER A 1 321 ? -21.716 12.419 33.071 1.00 95.31 321 SER A C 1
ATOM 2435 O O . SER A 1 321 ? -22.019 12.793 31.942 1.00 95.31 321 SER A O 1
ATOM 2437 N N . PHE A 1 322 ? -22.268 12.930 34.168 1.00 95.81 322 PHE A N 1
ATOM 2438 C CA . PHE A 1 322 ? -23.359 13.907 34.160 1.00 95.81 322 PHE A CA 1
ATOM 2439 C C . PHE A 1 322 ? -23.208 14.921 35.308 1.00 95.81 322 PHE A C 1
ATOM 2441 O O . PHE A 1 322 ? -22.488 14.651 36.280 1.00 95.81 322 PHE A O 1
ATOM 2448 N N . PRO A 1 323 ? -23.836 16.109 35.210 1.00 94.44 323 PRO A N 1
ATOM 2449 C CA . PRO A 1 323 ? -23.824 17.092 36.289 1.00 94.44 323 PRO A CA 1
ATOM 2450 C C . PRO A 1 323 ? -24.518 16.566 37.546 1.00 94.44 323 PRO A C 1
ATOM 2452 O O . PRO A 1 323 ? -25.578 15.949 37.468 1.00 94.44 323 PRO A O 1
ATOM 2455 N N . ALA A 1 324 ? -23.940 16.859 38.707 1.00 93.56 324 ALA A N 1
ATOM 2456 C CA . ALA A 1 324 ? -24.498 16.518 40.007 1.00 93.56 324 ALA A CA 1
ATOM 2457 C C . ALA A 1 324 ? -24.470 17.737 40.946 1.00 93.56 324 ALA A C 1
ATOM 2459 O O . ALA A 1 324 ? -23.488 18.489 40.943 1.00 93.56 324 ALA A O 1
ATOM 2460 N N . PRO A 1 325 ? -25.530 17.954 41.745 1.00 90.56 325 PRO A N 1
ATOM 2461 C CA . PRO A 1 325 ? -25.583 19.050 42.707 1.00 90.56 325 PRO A CA 1
ATOM 2462 C C . PRO A 1 325 ? -24.560 18.841 43.828 1.00 90.56 325 PRO A C 1
ATOM 2464 O O . PRO A 1 325 ? -24.250 17.709 44.179 1.00 90.56 325 PRO A O 1
ATOM 2467 N N . HIS A 1 326 ? -24.072 19.936 44.424 1.00 85.88 326 HIS A N 1
ATOM 2468 C CA . HIS A 1 326 ? -23.104 19.883 45.530 1.00 85.88 326 HIS A CA 1
ATOM 2469 C C . HIS A 1 326 ? -23.665 19.147 46.764 1.00 85.88 326 HIS A C 1
ATOM 2471 O O . HIS A 1 326 ? -22.938 18.433 47.459 1.00 85.88 326 HIS A O 1
ATOM 2477 N N . GLU A 1 327 ? -24.966 19.304 47.018 1.00 84.50 327 GLU A N 1
ATOM 2478 C CA . GLU A 1 327 ? -25.723 18.539 48.009 1.00 84.50 327 GLU A CA 1
ATOM 2479 C C . GLU A 1 327 ? -26.576 17.491 47.290 1.00 84.50 327 GLU A C 1
ATOM 2481 O O . GLU A 1 327 ? -27.441 17.826 46.479 1.00 84.50 327 GLU A O 1
ATOM 2486 N N . LEU A 1 328 ? -26.305 16.216 47.575 1.00 85.06 328 LEU A N 1
ATOM 2487 C CA . LEU A 1 328 ? -27.055 15.094 47.019 1.00 85.06 328 LEU A CA 1
ATOM 2488 C C . LEU A 1 328 ? -28.412 14.994 47.724 1.00 85.06 328 LEU A C 1
ATOM 2490 O O . LEU A 1 328 ? -28.481 15.029 48.950 1.00 85.06 328 LEU A O 1
ATOM 2494 N N . THR A 1 329 ? -29.483 14.871 46.943 1.00 85.31 329 THR A N 1
ATOM 2495 C CA . THR A 1 329 ? -30.854 14.699 47.444 1.00 85.31 329 THR A CA 1
ATOM 2496 C C . THR A 1 329 ? -31.352 13.296 47.123 1.00 85.31 329 THR A C 1
ATOM 2498 O O . THR A 1 329 ? -30.882 12.687 46.163 1.00 85.31 329 THR A O 1
ATOM 2501 N N . ASP A 1 330 ? -32.318 12.800 47.902 1.00 83.50 330 ASP A N 1
ATOM 2502 C CA . ASP A 1 330 ? -32.950 11.498 47.645 1.00 83.50 330 ASP A CA 1
ATOM 2503 C C . ASP A 1 330 ? -33.550 11.436 46.228 1.00 83.50 330 ASP A C 1
ATOM 2505 O O . ASP A 1 330 ? -33.273 10.495 45.501 1.00 83.50 330 ASP A O 1
ATOM 2509 N N . ASP A 1 331 ? -34.247 12.491 45.788 1.00 87.44 331 ASP A N 1
ATOM 2510 C CA . ASP A 1 331 ? -34.836 12.582 44.439 1.00 87.44 331 ASP A CA 1
ATOM 2511 C C . ASP A 1 331 ? -33.782 12.479 43.323 1.00 87.44 331 ASP A C 1
ATOM 2513 O O . ASP A 1 331 ? -33.975 11.791 42.324 1.00 87.44 331 ASP A O 1
ATOM 2517 N N . PHE A 1 332 ? -32.620 13.116 43.504 1.00 90.25 332 PHE A N 1
ATOM 2518 C CA . PHE A 1 332 ? -31.528 13.006 42.538 1.00 90.25 332 PHE A CA 1
ATOM 2519 C C . PHE A 1 332 ? -30.962 11.582 42.474 1.00 90.25 332 PHE A C 1
ATOM 2521 O O . PHE A 1 332 ? -30.639 11.104 41.391 1.00 90.25 332 PHE A O 1
ATOM 2528 N N . LEU A 1 333 ? -30.831 10.907 43.617 1.00 88.25 333 LEU A N 1
ATOM 2529 C CA . LEU A 1 333 ? -30.298 9.546 43.678 1.00 88.25 333 LEU A CA 1
ATOM 2530 C C . LEU A 1 333 ? -31.290 8.510 43.163 1.00 88.25 333 LEU A C 1
ATOM 2532 O O . LEU A 1 333 ? -30.858 7.578 42.494 1.00 88.25 333 LEU A O 1
ATOM 2536 N N . ASP A 1 334 ? -32.586 8.704 43.392 1.00 89.12 334 ASP A N 1
ATOM 2537 C CA . ASP A 1 334 ? -33.633 7.857 42.819 1.00 89.12 334 ASP A CA 1
ATOM 2538 C C . ASP A 1 334 ? -33.572 7.912 41.283 1.00 89.12 334 ASP A C 1
ATOM 2540 O O . ASP A 1 334 ? -33.550 6.876 40.626 1.00 89.12 334 ASP A O 1
ATOM 2544 N N . ARG A 1 335 ? -33.376 9.102 40.698 1.00 92.56 335 ARG A N 1
ATOM 2545 C CA . ARG A 1 335 ? -33.164 9.255 39.245 1.00 92.56 335 ARG A CA 1
ATOM 2546 C C . ARG A 1 335 ? -31.887 8.577 38.739 1.00 92.56 335 ARG A C 1
ATOM 2548 O O . ARG A 1 335 ? -31.861 8.052 37.627 1.00 92.56 335 ARG A O 1
ATOM 2555 N N . VAL A 1 336 ? -30.815 8.584 39.536 1.00 93.19 336 VAL A N 1
ATOM 2556 C CA . VAL A 1 336 ? -29.576 7.851 39.214 1.00 93.19 336 VAL A CA 1
ATOM 2557 C C . VAL A 1 336 ? -29.813 6.339 39.266 1.00 93.19 336 VAL A C 1
ATOM 2559 O O . VAL A 1 336 ? -29.358 5.634 38.366 1.00 93.19 336 VAL A O 1
ATOM 2562 N N . ALA A 1 337 ? -30.543 5.847 40.270 1.00 90.69 337 ALA A N 1
ATOM 2563 C CA . ALA A 1 337 ? -30.904 4.438 40.401 1.00 90.69 337 ALA A CA 1
ATOM 2564 C C . ALA A 1 337 ? -31.803 3.968 39.247 1.00 90.69 337 ALA A C 1
ATOM 2566 O O . ALA A 1 337 ? -31.560 2.893 38.692 1.00 90.69 337 ALA A O 1
ATOM 2567 N N . ASP A 1 338 ? -32.784 4.782 38.846 1.00 91.69 338 ASP A N 1
ATOM 2568 C CA . ASP A 1 338 ? -33.678 4.505 37.718 1.00 91.69 338 ASP A CA 1
ATOM 2569 C C . ASP A 1 338 ? -32.887 4.383 36.408 1.00 91.69 338 ASP A C 1
ATOM 2571 O O . ASP A 1 338 ? -32.985 3.365 35.716 1.00 91.69 338 ASP A O 1
ATOM 2575 N N . LEU A 1 339 ? -32.001 5.345 36.116 1.00 93.25 339 LEU A N 1
ATOM 2576 C CA . LEU A 1 339 ? -31.115 5.270 34.951 1.00 93.25 339 LEU A CA 1
ATOM 2577 C C . LEU A 1 339 ? -30.209 4.029 35.011 1.00 93.25 339 LEU A C 1
ATOM 2579 O O . LEU A 1 339 ? -30.067 3.310 34.022 1.00 93.25 339 LEU A O 1
ATOM 2583 N N . SER A 1 340 ? -29.604 3.735 36.164 1.00 92.62 340 SER A N 1
ATOM 2584 C CA . SER A 1 340 ? -28.786 2.530 36.347 1.00 92.62 340 SER A CA 1
ATOM 2585 C C . SER A 1 340 ? -29.575 1.240 36.116 1.00 92.62 340 SER A C 1
ATOM 2587 O O . SER A 1 340 ? -29.034 0.284 35.555 1.00 92.62 340 SER A O 1
ATOM 2589 N N . PHE A 1 341 ? -30.842 1.190 36.530 1.00 90.19 341 PHE A N 1
ATOM 2590 C CA . PHE A 1 341 ? -31.724 0.050 36.303 1.00 90.19 341 PHE A CA 1
ATOM 2591 C C . PHE A 1 341 ? -32.034 -0.132 34.813 1.00 90.19 341 PHE A C 1
ATOM 2593 O O . PHE A 1 341 ? -31.883 -1.240 34.294 1.00 90.19 341 PHE A O 1
ATOM 2600 N N . GLU A 1 342 ? -32.366 0.948 34.102 1.00 90.81 342 GLU A N 1
ATOM 2601 C CA . GLU A 1 342 ? -32.579 0.909 32.652 1.00 90.81 342 GLU A CA 1
ATOM 2602 C C . GLU A 1 342 ? -31.323 0.461 31.896 1.00 90.81 342 GLU A C 1
ATOM 2604 O O . GLU A 1 342 ? -31.391 -0.393 31.012 1.00 90.81 342 GLU A O 1
ATOM 2609 N N . LEU A 1 343 ? -30.148 0.965 32.285 1.00 90.88 343 LEU A N 1
ATOM 2610 C CA . LEU A 1 343 ? -28.873 0.573 31.684 1.00 90.88 343 LEU A CA 1
ATOM 2611 C C . LEU A 1 343 ? -28.522 -0.903 31.940 1.00 90.88 343 LEU A C 1
ATOM 2613 O O . LEU A 1 343 ? -27.840 -1.516 31.119 1.00 90.88 343 LEU A O 1
ATOM 2617 N N . ARG A 1 344 ? -28.979 -1.500 33.049 1.00 89.19 344 ARG A N 1
ATOM 2618 C CA . ARG A 1 344 ? -28.785 -2.936 33.335 1.00 89.19 344 ARG A CA 1
ATOM 2619 C C . ARG A 1 344 ? -29.649 -3.829 32.457 1.00 89.19 344 ARG A C 1
ATOM 2621 O O . ARG A 1 344 ? -29.178 -4.886 32.042 1.00 89.19 344 ARG A O 1
ATOM 2628 N N . ASP A 1 345 ? -30.889 -3.423 32.203 1.00 86.12 345 ASP A N 1
ATOM 2629 C CA . ASP A 1 345 ? -31.824 -4.181 31.361 1.00 86.12 345 ASP A CA 1
ATOM 2630 C C . ASP A 1 345 ? -31.637 -3.886 29.862 1.00 86.12 345 ASP A C 1
ATOM 2632 O O . ASP A 1 345 ? -32.211 -4.561 29.003 1.00 86.12 345 ASP A O 1
ATOM 2636 N N . LEU A 1 346 ? -30.785 -2.908 29.526 1.00 83.88 346 LEU A N 1
ATOM 2637 C CA . LEU A 1 346 ? -30.509 -2.521 28.153 1.00 83.88 346 LEU A CA 1
ATOM 2638 C C . LEU A 1 346 ? -29.938 -3.696 27.350 1.00 83.88 346 LEU A C 1
ATOM 2640 O O . LEU A 1 346 ? -28.762 -4.061 27.445 1.00 83.88 346 LEU A O 1
ATOM 2644 N N . ASN A 1 347 ? -30.787 -4.252 26.490 1.00 76.62 347 ASN A N 1
ATOM 2645 C CA . ASN A 1 347 ? -30.425 -5.295 25.546 1.00 76.62 347 ASN A CA 1
ATOM 2646 C C . ASN A 1 347 ? -30.621 -4.793 24.116 1.00 76.62 347 ASN A C 1
ATOM 2648 O O . ASN A 1 347 ? -31.724 -4.808 23.562 1.00 76.62 347 ASN A O 1
ATOM 2652 N N . VAL A 1 348 ? -29.529 -4.363 23.489 1.00 68.56 348 VAL A N 1
ATOM 2653 C CA . VAL A 1 348 ? -29.572 -3.888 22.107 1.00 68.56 348 VAL A CA 1
ATOM 2654 C C . VAL A 1 348 ? -29.508 -5.098 21.172 1.00 68.56 348 VAL A C 1
ATOM 2656 O O . VAL A 1 348 ? -28.476 -5.751 21.026 1.00 68.56 348 VAL A O 1
ATOM 2659 N N . SER A 1 349 ? -30.618 -5.378 20.481 1.00 56.56 349 SER A N 1
ATOM 2660 C CA . SER A 1 349 ? -30.731 -6.420 19.437 1.00 56.56 349 SER A CA 1
ATOM 2661 C C . SER A 1 349 ? -30.570 -7.881 19.900 1.00 56.56 349 SER A C 1
ATOM 2663 O O . SER A 1 349 ? -30.308 -8.747 19.069 1.00 56.56 349 SER A O 1
ATOM 2665 N N . GLY A 1 350 ? -30.736 -8.184 21.193 1.00 60.12 350 GLY A N 1
ATOM 2666 C CA . GLY A 1 350 ? -30.746 -9.562 21.715 1.00 60.12 350 GLY A CA 1
ATOM 2667 C C . GLY A 1 350 ? -29.370 -10.226 21.866 1.00 60.12 350 GLY A C 1
ATOM 2668 O O . GLY A 1 350 ? -29.304 -11.379 22.283 1.00 60.12 350 GLY A O 1
ATOM 2669 N N . GLU A 1 351 ? -28.283 -9.519 21.549 1.00 60.12 351 GLU A N 1
ATOM 2670 C CA . GLU A 1 351 ? -26.908 -10.047 21.588 1.00 60.12 351 GLU A CA 1
ATOM 2671 C C . GLU A 1 351 ? -25.923 -9.156 22.363 1.00 60.12 351 GLU A C 1
ATOM 2673 O O . GLU A 1 351 ? -24.805 -9.590 22.636 1.00 60.12 351 GLU A O 1
ATOM 2678 N N . ILE A 1 352 ? -26.294 -7.915 22.697 1.00 66.06 352 ILE A N 1
ATOM 2679 C CA . ILE A 1 352 ? -25.381 -6.923 23.275 1.00 66.06 352 ILE A CA 1
ATOM 2680 C C . ILE A 1 352 ? -25.927 -6.490 24.630 1.00 66.06 352 ILE A C 1
ATOM 2682 O O . ILE A 1 352 ? -26.965 -5.832 24.699 1.00 66.06 352 ILE A O 1
ATOM 2686 N N . GLN A 1 353 ? -25.204 -6.842 25.691 1.00 72.69 353 GLN A N 1
ATOM 2687 C CA . GLN A 1 353 ? -25.554 -6.492 27.063 1.00 72.69 353 GLN A CA 1
ATOM 2688 C C . GLN A 1 353 ? -24.387 -5.811 27.767 1.00 72.69 353 GLN A C 1
ATOM 2690 O O . GLN A 1 353 ? -23.218 -6.187 27.608 1.00 72.69 353 GLN A O 1
ATOM 2695 N N . ILE A 1 354 ? -24.732 -4.814 28.575 1.00 85.94 354 ILE A N 1
ATOM 2696 C CA . ILE A 1 354 ? -23.847 -4.277 29.598 1.00 85.94 354 ILE A CA 1
ATOM 2697 C C . ILE A 1 354 ? -23.736 -5.353 30.679 1.00 85.94 354 ILE A C 1
ATOM 2699 O O . ILE A 1 354 ? -24.729 -5.825 31.221 1.00 85.94 354 ILE A O 1
ATOM 2703 N N . THR A 1 355 ? -22.517 -5.798 30.962 1.00 87.38 355 THR A N 1
ATOM 2704 C CA . THR A 1 355 ? -22.270 -6.889 31.909 1.00 87.38 355 THR A CA 1
ATOM 2705 C C . THR A 1 355 ? -22.302 -6.409 33.351 1.00 87.38 355 THR A C 1
ATOM 2707 O O . THR A 1 355 ? -22.593 -7.189 34.259 1.00 87.38 355 THR A O 1
ATOM 2710 N N . ARG A 1 356 ? -21.967 -5.134 33.583 1.00 88.94 356 ARG A N 1
ATOM 2711 C CA . ARG A 1 356 ? -22.003 -4.532 34.912 1.00 88.94 356 ARG A CA 1
ATOM 2712 C C . ARG A 1 356 ? -22.236 -3.030 34.838 1.00 88.94 356 ARG A C 1
ATOM 2714 O O . ARG A 1 356 ? -21.581 -2.344 34.059 1.00 88.94 356 ARG A O 1
ATOM 2721 N N . VAL A 1 357 ? -23.122 -2.552 35.701 1.00 92.25 357 VAL A N 1
ATOM 2722 C CA . VAL A 1 357 ? -23.395 -1.134 35.956 1.00 92.25 357 VAL A CA 1
ATOM 2723 C C . VAL A 1 357 ? -23.117 -0.902 37.431 1.00 92.25 357 VAL A C 1
ATOM 2725 O O . VAL A 1 357 ? -23.649 -1.648 38.255 1.00 92.25 357 VAL A O 1
ATOM 2728 N N . VAL A 1 358 ? -22.245 0.055 37.736 1.00 91.69 358 VAL A N 1
ATOM 2729 C CA . VAL A 1 358 ? -21.875 0.439 39.099 1.00 91.69 358 VAL A CA 1
ATOM 2730 C C . VAL A 1 358 ? -22.069 1.935 39.254 1.00 91.69 358 VAL A C 1
ATOM 2732 O O . VAL A 1 358 ? -21.434 2.724 38.553 1.00 91.69 358 VAL A O 1
ATOM 2735 N N . ASP A 1 359 ? -22.898 2.315 40.210 1.00 93.06 359 ASP A N 1
ATOM 2736 C CA . ASP A 1 359 ? -23.144 3.705 40.570 1.00 93.06 359 ASP A CA 1
ATOM 2737 C C . ASP A 1 359 ? -23.107 3.899 42.094 1.00 93.06 359 ASP A C 1
ATOM 2739 O O . ASP A 1 359 ? -22.753 2.988 42.845 1.00 93.06 359 ASP A O 1
ATOM 2743 N N . LEU A 1 360 ? -23.371 5.120 42.563 1.00 90.06 360 LEU A N 1
ATOM 2744 C CA . LEU A 1 360 ? -23.264 5.443 43.985 1.00 90.06 360 LEU A CA 1
ATOM 2745 C C . LEU A 1 360 ? -24.377 4.781 44.820 1.00 90.06 360 LEU A C 1
ATOM 2747 O O . LEU A 1 360 ? -24.132 4.408 45.970 1.00 90.06 360 LEU A O 1
ATOM 2751 N N . THR A 1 361 ? -25.568 4.594 44.250 1.00 87.75 361 THR A N 1
ATOM 2752 C CA . THR A 1 361 ? -26.723 3.974 44.920 1.00 87.75 361 THR A CA 1
ATOM 2753 C C . THR A 1 361 ? -26.466 2.504 45.246 1.00 87.75 361 THR A C 1
ATOM 2755 O O . THR A 1 361 ? -26.825 2.062 46.332 1.00 87.75 361 THR A O 1
ATOM 2758 N N . ASP A 1 362 ? -25.671 1.791 44.439 1.00 87.06 362 ASP A N 1
ATOM 2759 C CA . ASP A 1 362 ? -25.231 0.418 44.743 1.00 87.06 362 ASP A CA 1
ATOM 2760 C C . ASP A 1 362 ? -24.474 0.281 46.069 1.00 87.06 362 ASP A C 1
ATOM 2762 O O . ASP A 1 362 ? -24.462 -0.792 46.676 1.00 87.06 362 ASP A O 1
ATOM 2766 N N . GLY A 1 363 ? -23.797 1.345 46.506 1.00 85.12 363 GLY A N 1
ATOM 2767 C CA . GLY A 1 363 ? -23.115 1.384 47.798 1.00 85.12 363 GLY A CA 1
ATOM 2768 C C . GLY A 1 363 ? -24.027 1.865 48.920 1.00 85.12 363 GLY A C 1
ATOM 2769 O O . GLY A 1 363 ? -23.960 1.351 50.035 1.00 85.12 363 GLY A O 1
ATOM 2770 N N . ILE A 1 364 ? -24.879 2.850 48.631 1.00 84.81 364 ILE A N 1
ATOM 2771 C CA . ILE A 1 364 ? -25.705 3.530 49.633 1.00 84.81 364 ILE A CA 1
ATOM 2772 C C . ILE A 1 364 ? -26.959 2.718 49.980 1.00 84.81 364 ILE A C 1
ATOM 2774 O O . ILE A 1 364 ? -27.292 2.599 51.157 1.00 84.81 364 ILE A O 1
ATOM 2778 N N . ASP A 1 365 ? -27.637 2.112 49.010 1.00 84.38 365 ASP A N 1
ATOM 2779 C CA . ASP A 1 365 ? -28.904 1.406 49.231 1.00 84.38 365 ASP A CA 1
ATOM 2780 C C . ASP A 1 365 ? -28.782 0.191 50.159 1.00 84.38 365 ASP A C 1
ATOM 2782 O O . ASP A 1 365 ? -29.590 0.086 51.091 1.00 84.38 365 ASP A O 1
ATOM 2786 N N . PRO A 1 366 ? -27.752 -0.676 50.040 1.00 83.69 366 PRO A N 1
ATOM 2787 C CA . PRO A 1 366 ? -27.526 -1.730 51.025 1.00 83.69 366 PRO A CA 1
ATOM 2788 C C . PRO A 1 366 ? -27.331 -1.174 52.440 1.00 83.69 366 PRO A C 1
ATOM 2790 O O . PRO A 1 366 ? -27.779 -1.790 53.408 1.00 83.69 366 PRO A O 1
ATOM 2793 N N . MET A 1 367 ? -26.708 0.007 52.569 1.00 81.81 367 MET A N 1
ATOM 2794 C CA . MET A 1 367 ? -26.568 0.693 53.855 1.00 81.81 367 MET A CA 1
ATOM 2795 C C . MET A 1 367 ? -27.919 1.214 54.351 1.00 81.81 367 MET A C 1
ATOM 2797 O O . MET A 1 367 ? -28.250 1.022 55.515 1.00 81.81 367 MET A O 1
ATOM 2801 N N . ARG A 1 368 ? -28.775 1.774 53.490 1.00 77.12 368 ARG A N 1
ATOM 2802 C CA . ARG A 1 368 ? -30.136 2.210 53.874 1.00 77.12 368 ARG A CA 1
ATOM 2803 C C . ARG A 1 368 ? -31.010 1.058 54.377 1.00 77.12 368 ARG A C 1
ATOM 2805 O O . ARG A 1 368 ? -31.903 1.275 55.202 1.00 77.12 368 ARG A O 1
ATOM 2812 N N . GLU A 1 369 ? -30.767 -0.169 53.918 1.00 76.94 369 GLU A N 1
ATOM 2813 C CA . GLU A 1 369 ? -31.475 -1.355 54.409 1.00 76.94 369 GLU A CA 1
ATOM 2814 C C . GLU A 1 369 ? -31.021 -1.826 55.799 1.00 76.94 369 GLU A C 1
ATOM 2816 O O . GLU A 1 369 ? -31.782 -2.533 56.478 1.00 76.94 369 GLU A O 1
ATOM 2821 N N . LEU A 1 370 ? -29.844 -1.399 56.281 1.00 76.38 370 LEU A N 1
ATOM 2822 C CA . LEU A 1 370 ? -29.430 -1.676 57.654 1.00 76.38 370 LEU A CA 1
ATOM 2823 C C . LEU A 1 370 ? -30.398 -1.026 58.647 1.00 76.38 370 LEU A C 1
ATOM 2825 O O . LEU A 1 370 ? -30.778 0.144 58.565 1.00 76.38 370 LEU A O 1
ATOM 2829 N N . ARG A 1 371 ? -30.810 -1.830 59.629 1.00 74.62 371 ARG A N 1
ATOM 2830 C CA . ARG A 1 371 ? -31.745 -1.421 60.676 1.00 74.62 371 ARG A CA 1
ATOM 2831 C C . ARG A 1 371 ? -30.977 -1.120 61.951 1.00 74.62 371 ARG A C 1
ATOM 2833 O O . ARG A 1 371 ? -30.491 -2.038 62.611 1.00 74.62 371 ARG A O 1
ATOM 2840 N N . VAL A 1 372 ? -30.924 0.149 62.335 1.00 69.38 372 VAL A N 1
ATOM 2841 C CA . VAL A 1 372 ? -30.262 0.578 63.570 1.00 69.38 372 VAL A CA 1
ATOM 2842 C C . VAL A 1 372 ? -31.243 0.515 64.733 1.00 69.38 372 VAL A C 1
ATOM 2844 O O . VAL A 1 372 ? -32.425 0.847 64.605 1.00 69.38 372 VAL A O 1
ATOM 2847 N N . LYS A 1 373 ? -30.751 0.032 65.878 1.00 69.88 373 LYS A N 1
ATOM 2848 C CA . LYS A 1 373 ? -31.512 -0.073 67.122 1.00 69.88 373 LYS A CA 1
ATOM 2849 C C . LYS A 1 373 ? -31.576 1.297 67.793 1.00 69.88 373 LYS A C 1
ATOM 2851 O O . LYS A 1 373 ? -30.580 1.795 68.301 1.00 69.88 373 LYS A O 1
ATOM 2856 N N . GLU A 1 374 ? -32.768 1.856 67.844 1.00 69.25 374 GLU A N 1
ATOM 2857 C CA . GLU A 1 374 ? -33.085 3.119 68.489 1.00 69.25 374 GLU A CA 1
ATOM 2858 C C . GLU A 1 374 ? -33.880 2.860 69.781 1.00 69.25 374 GLU A C 1
ATOM 2860 O O . GLU A 1 374 ? -34.679 1.917 69.882 1.00 69.25 374 GLU A O 1
ATOM 2865 N N . SER A 1 375 ? -33.658 3.690 70.798 1.00 57.34 375 SER A N 1
ATOM 2866 C CA . SER A 1 375 ? -34.396 3.612 72.061 1.00 57.34 375 SER A CA 1
ATOM 2867 C C . SER A 1 375 ? -35.817 4.137 71.857 1.00 57.34 375 SER A C 1
ATOM 2869 O O . SER A 1 375 ? -36.034 5.341 71.737 1.00 57.34 375 SER A O 1
ATOM 2871 N N . GLY A 1 376 ? -36.800 3.236 71.799 1.00 61.62 376 GLY A N 1
ATOM 2872 C CA . GLY A 1 376 ? -38.205 3.605 71.670 1.00 61.62 376 GLY A CA 1
ATOM 2873 C C . GLY A 1 376 ? -38.768 4.234 72.946 1.00 61.62 376 GLY A C 1
ATOM 2874 O O . GLY A 1 376 ? -38.317 3.954 74.061 1.00 61.62 376 GLY A O 1
ATOM 2875 N N . PHE A 1 377 ? -39.809 5.056 72.791 1.00 55.47 377 PHE A N 1
ATOM 2876 C CA . PHE A 1 377 ? -40.626 5.506 73.917 1.00 55.47 377 PHE A CA 1
ATOM 2877 C C . PHE A 1 377 ? -41.194 4.259 74.620 1.00 55.47 377 PHE A C 1
ATOM 2879 O O . PHE A 1 377 ? -41.767 3.402 73.948 1.00 55.47 377 PHE A O 1
ATOM 2886 N N . LEU A 1 378 ? -40.986 4.143 75.939 1.00 59.66 378 LEU A N 1
ATOM 2887 C CA . LEU A 1 378 ? -41.220 2.959 76.796 1.00 59.66 378 LEU A CA 1
ATOM 2888 C C . LEU A 1 378 ? -40.104 1.887 76.883 1.00 59.66 378 LEU A C 1
ATOM 2890 O O . LEU A 1 378 ? -40.321 0.851 77.506 1.00 59.66 378 LEU A O 1
ATOM 2894 N N . GLY A 1 379 ? -38.908 2.106 76.321 1.00 64.38 379 GLY A N 1
ATOM 2895 C CA . GLY A 1 379 ? -37.772 1.172 76.469 1.00 64.38 379 GLY A CA 1
ATOM 2896 C C . GLY A 1 379 ? -37.840 -0.073 75.574 1.00 64.38 379 GLY A C 1
ATOM 2897 O O . GLY A 1 379 ? -37.004 -0.970 75.687 1.00 64.38 379 GLY A O 1
ATOM 2898 N N . LEU A 1 380 ? -38.809 -0.123 74.656 1.00 58.34 380 LEU A N 1
ATOM 2899 C CA . LEU A 1 380 ? -38.872 -1.133 73.605 1.00 58.34 380 LEU A CA 1
ATOM 2900 C C . LEU A 1 380 ? -37.869 -0.784 72.491 1.00 58.34 380 LEU A C 1
ATOM 2902 O O . LEU A 1 380 ? -37.823 0.371 72.058 1.00 58.34 380 LEU A O 1
ATOM 2906 N N . PRO A 1 381 ? -37.067 -1.746 72.003 1.00 60.28 381 PRO A N 1
ATOM 2907 C CA . PRO A 1 381 ? -36.150 -1.495 70.900 1.00 60.28 381 PRO A CA 1
ATOM 2908 C C . PRO A 1 381 ? -36.940 -1.204 69.622 1.00 60.28 381 PRO A C 1
ATOM 2910 O O . PRO A 1 381 ? -37.729 -2.034 69.167 1.00 60.28 381 PRO A O 1
ATOM 2913 N N . ARG A 1 382 ? -36.730 -0.020 69.041 1.00 66.88 382 ARG A N 1
ATOM 2914 C CA . ARG A 1 382 ? -37.315 0.373 67.759 1.00 66.88 382 ARG A CA 1
ATOM 2915 C C . ARG A 1 382 ? -36.224 0.313 66.703 1.00 66.88 382 ARG A C 1
ATOM 2917 O O . ARG A 1 382 ? -35.118 0.772 66.934 1.00 66.88 382 ARG A O 1
ATOM 2924 N N . TYR A 1 383 ? -36.523 -0.277 65.557 1.00 70.25 383 TYR A N 1
ATOM 2925 C CA . TYR A 1 383 ? -35.560 -0.411 64.470 1.00 70.25 383 TYR A CA 1
ATOM 2926 C C . TYR A 1 383 ? -35.939 0.547 63.342 1.00 70.25 383 TYR A C 1
ATOM 2928 O O . TYR A 1 383 ? -37.019 0.391 62.762 1.00 70.25 383 TYR A O 1
ATOM 2936 N N . ARG A 1 384 ? -35.073 1.521 63.041 1.00 76.12 384 ARG A N 1
ATOM 2937 C CA . ARG A 1 384 ? -35.225 2.467 61.920 1.00 76.12 384 ARG A CA 1
ATOM 2938 C C . ARG A 1 384 ? -34.190 2.144 60.834 1.00 76.12 384 ARG A C 1
ATOM 2940 O O . ARG A 1 384 ? -33.129 1.615 61.149 1.00 76.12 384 ARG A O 1
ATOM 2947 N N . ARG A 1 385 ? -34.529 2.410 59.570 1.00 73.94 385 ARG A N 1
ATOM 2948 C CA . ARG A 1 385 ? -33.566 2.440 58.456 1.00 73.94 385 ARG A CA 1
ATOM 2949 C C . ARG A 1 385 ? -32.648 3.655 58.595 1.00 73.94 385 ARG A C 1
ATOM 2951 O O . ARG A 1 385 ? -33.089 4.664 59.144 1.00 73.94 385 ARG A O 1
ATOM 2958 N N . LEU A 1 386 ? -31.419 3.543 58.107 1.00 73.69 386 LEU A N 1
ATOM 2959 C CA . LEU A 1 386 ? -30.483 4.665 58.067 1.00 73.69 386 LEU A CA 1
ATOM 2960 C C . LEU A 1 386 ? -31.018 5.778 57.152 1.00 73.69 386 LEU A C 1
ATOM 2962 O O . LEU A 1 386 ? -31.545 5.505 56.068 1.00 73.69 386 LEU A O 1
ATOM 2966 N N . HIS A 1 387 ? -30.897 7.027 57.601 1.00 78.38 387 HIS A N 1
ATOM 2967 C CA . HIS A 1 387 ? -31.081 8.188 56.728 1.00 78.38 387 HIS A CA 1
ATOM 2968 C C . HIS A 1 387 ? -29.912 8.302 55.739 1.00 78.38 387 HIS A C 1
ATOM 2970 O O . HIS A 1 387 ? -28.874 7.672 55.928 1.00 78.38 387 HIS A O 1
ATOM 2976 N N . PHE A 1 388 ? -30.078 9.092 54.673 1.00 75.62 388 PHE A N 1
ATOM 2977 C CA . PHE A 1 388 ? -29.087 9.211 53.598 1.00 75.62 388 PHE A CA 1
ATOM 2978 C C . PHE A 1 388 ? -27.677 9.548 54.111 1.00 75.62 388 PHE A C 1
ATOM 2980 O O . PHE A 1 388 ? -26.728 8.832 53.797 1.00 75.62 388 PHE A O 1
ATOM 2987 N N . ASP A 1 389 ? -27.549 10.575 54.954 1.00 80.25 389 ASP A N 1
ATOM 2988 C CA . ASP A 1 389 ? -26.250 10.997 55.491 1.00 80.25 389 ASP A CA 1
ATOM 2989 C C . ASP A 1 389 ? -25.596 9.905 56.350 1.00 80.25 389 ASP A C 1
ATOM 2991 O O . ASP A 1 389 ? -24.394 9.674 56.252 1.00 80.25 389 ASP A O 1
ATOM 2995 N N . GLU A 1 390 ? -26.394 9.170 57.131 1.00 80.94 390 GLU A N 1
ATOM 2996 C CA . GLU A 1 390 ? -25.905 8.078 57.980 1.00 80.94 390 GLU A CA 1
ATOM 2997 C C . GLU A 1 390 ? -25.482 6.854 57.141 1.00 80.94 390 GLU A C 1
ATOM 2999 O O . GLU A 1 390 ? -24.490 6.192 57.442 1.00 80.94 390 GLU A O 1
ATOM 3004 N N . ALA A 1 391 ? -26.214 6.553 56.062 1.00 82.06 391 ALA A N 1
ATOM 3005 C CA . ALA A 1 391 ? -25.880 5.486 55.118 1.00 82.06 391 ALA A CA 1
ATOM 3006 C C . ALA A 1 391 ? -24.605 5.809 54.322 1.00 82.06 391 ALA A C 1
ATOM 3008 O O . ALA A 1 391 ? -23.774 4.930 54.090 1.00 82.06 391 ALA A O 1
ATOM 3009 N N . ARG A 1 392 ? -24.428 7.078 53.945 1.00 83.50 392 ARG A N 1
ATOM 3010 C CA . ARG A 1 392 ? -23.221 7.588 53.293 1.00 83.50 392 ARG A CA 1
ATOM 3011 C C . ARG A 1 392 ? -22.009 7.540 54.224 1.00 83.50 392 ARG A C 1
ATOM 3013 O O . ARG A 1 392 ? -20.941 7.111 53.797 1.00 83.50 392 ARG A O 1
ATOM 3020 N N . GLU A 1 393 ? -22.168 7.914 55.493 1.00 83.81 393 GLU A N 1
ATOM 3021 C CA . GLU A 1 393 ? -21.099 7.812 56.494 1.00 83.81 393 GLU A CA 1
ATOM 3022 C C . GLU A 1 393 ? -20.689 6.348 56.731 1.00 83.81 393 GLU A C 1
ATOM 3024 O O . GLU A 1 393 ? -19.499 6.029 56.710 1.00 83.81 393 GLU A O 1
ATOM 3029 N N . ALA A 1 394 ? -21.661 5.435 56.832 1.00 83.56 394 ALA A N 1
ATOM 3030 C CA . ALA A 1 394 ? -21.402 3.997 56.923 1.00 83.56 394 ALA A CA 1
ATOM 3031 C C . ALA A 1 394 ? -20.675 3.447 55.679 1.00 83.56 394 ALA A C 1
ATOM 3033 O O . ALA A 1 394 ? -19.748 2.641 55.800 1.00 83.56 394 ALA A O 1
ATOM 3034 N N . LEU A 1 395 ? -21.050 3.904 54.477 1.00 85.62 395 LEU A N 1
ATOM 3035 C CA . LEU A 1 395 ? -20.349 3.550 53.242 1.00 85.62 395 LEU A CA 1
ATOM 3036 C C . LEU A 1 395 ? -18.902 4.058 53.255 1.00 85.62 395 LEU A C 1
ATOM 3038 O O . LEU A 1 395 ? -17.996 3.317 52.880 1.00 85.62 395 LEU A O 1
ATOM 3042 N N . HIS A 1 396 ? -18.672 5.288 53.716 1.00 86.75 396 HIS A N 1
ATOM 3043 C CA . HIS A 1 396 ? -17.334 5.866 53.822 1.00 86.75 396 HIS A CA 1
ATOM 3044 C C . HIS A 1 396 ? -16.454 5.118 54.840 1.00 86.75 396 HIS A C 1
ATOM 3046 O O . HIS A 1 396 ? -15.246 4.999 54.639 1.00 86.75 396 HIS A O 1
ATOM 3052 N N . GLU A 1 397 ? -17.034 4.573 55.913 1.00 85.88 397 GLU A N 1
ATOM 3053 C CA . GLU A 1 397 ? -16.305 3.749 56.885 1.00 85.88 397 GLU A CA 1
ATOM 3054 C C . GLU A 1 397 ? -15.874 2.394 56.294 1.00 85.88 397 GLU A C 1
ATOM 3056 O O . GLU A 1 397 ? -14.754 1.936 56.529 1.00 85.88 397 GLU A O 1
ATOM 3061 N N . ILE A 1 398 ? -16.737 1.760 55.494 1.00 86.06 398 ILE A N 1
ATOM 3062 C CA . ILE A 1 398 ? -16.483 0.427 54.923 1.00 86.06 398 ILE A CA 1
ATOM 3063 C C . ILE A 1 398 ? -15.616 0.504 53.661 1.00 86.06 398 ILE A C 1
ATOM 3065 O O . ILE A 1 398 ? -14.710 -0.312 53.474 1.00 86.06 398 ILE A O 1
ATOM 3069 N N . GLN A 1 399 ? -15.899 1.463 52.781 1.00 87.31 399 GLN A N 1
ATOM 3070 C CA . GLN A 1 399 ? -15.258 1.613 51.481 1.00 87.31 399 GLN A CA 1
ATOM 3071 C C . GLN A 1 399 ? -14.992 3.099 51.175 1.00 87.31 399 GLN A C 1
ATOM 3073 O O . GLN A 1 399 ? -15.666 3.697 50.330 1.00 87.31 399 GLN A O 1
ATOM 3078 N N . PRO A 1 400 ? -13.965 3.699 51.808 1.00 87.69 400 PRO A N 1
ATOM 3079 C CA . PRO A 1 400 ? -13.705 5.141 51.740 1.00 87.69 400 PRO A CA 1
ATOM 3080 C C . PRO A 1 400 ? -13.425 5.654 50.320 1.00 87.69 400 PRO A C 1
ATOM 3082 O O . PRO A 1 400 ? -13.592 6.836 50.039 1.00 87.69 400 PRO A O 1
ATOM 3085 N N . GLU A 1 401 ? -13.008 4.776 49.404 1.00 88.88 401 GLU A N 1
ATOM 3086 C CA . GLU A 1 401 ? -12.698 5.140 48.019 1.00 88.88 401 GLU A CA 1
ATOM 3087 C C . GLU A 1 401 ? -13.929 5.170 47.097 1.00 88.88 401 GLU A C 1
ATOM 3089 O O . GLU A 1 401 ? -13.849 5.750 46.016 1.00 88.88 401 GLU A O 1
ATOM 3094 N N . MET A 1 402 ? -15.068 4.576 47.482 1.00 87.38 402 MET A N 1
ATOM 3095 C CA . MET A 1 402 ? -16.206 4.402 46.568 1.00 87.38 402 MET A CA 1
ATOM 3096 C C . MET A 1 402 ? -16.859 5.735 46.193 1.00 87.38 402 MET A C 1
ATOM 3098 O O . MET A 1 402 ? -16.966 6.048 45.008 1.00 87.38 402 MET A O 1
ATOM 3102 N N . GLU A 1 403 ? -17.232 6.545 47.184 1.00 86.88 403 GLU A N 1
ATOM 3103 C CA . GLU A 1 403 ? -17.849 7.853 46.953 1.00 86.88 403 GLU A CA 1
ATOM 3104 C C . GLU A 1 403 ? -16.958 8.804 46.130 1.00 86.88 403 GLU A C 1
ATOM 3106 O O . GLU A 1 403 ? -17.409 9.227 45.064 1.00 86.88 403 GLU A O 1
ATOM 3111 N N . PRO A 1 404 ? -15.692 9.099 46.509 1.00 88.62 404 PRO A N 1
ATOM 3112 C CA . PRO A 1 404 ? -14.840 9.994 45.721 1.00 88.62 404 PRO A CA 1
ATOM 3113 C C . PRO A 1 404 ? -14.485 9.417 44.346 1.00 88.62 404 PRO A C 1
ATOM 3115 O O . PRO A 1 404 ? -14.116 10.164 43.438 1.00 88.62 404 PRO A O 1
ATOM 3118 N N . SER A 1 405 ? -14.598 8.095 44.163 1.00 89.31 405 SER A N 1
ATOM 3119 C CA . SER A 1 405 ? -14.466 7.487 42.844 1.00 89.31 405 SER A CA 1
ATOM 3120 C C . SER A 1 405 ? -15.702 7.672 41.971 1.00 89.31 405 SER A C 1
ATOM 3122 O O . SER A 1 405 ? -15.545 7.561 40.771 1.00 89.31 405 SER A O 1
ATOM 3124 N N . LEU A 1 406 ? -16.897 7.961 42.483 1.00 92.06 406 LEU A N 1
ATOM 3125 C CA . LEU A 1 406 ? -18.131 8.045 41.680 1.00 92.06 406 LEU A CA 1
ATOM 3126 C C . LEU A 1 406 ? -18.729 9.455 41.638 1.00 92.06 406 LEU A C 1
ATOM 3128 O O . LEU A 1 406 ? -19.399 9.809 40.669 1.00 92.06 406 LEU A O 1
ATOM 3132 N N . TYR A 1 407 ? -18.452 10.277 42.646 1.00 92.75 407 TYR A N 1
ATOM 3133 C CA . TYR A 1 407 ? -18.984 11.623 42.793 1.00 92.75 407 TYR A CA 1
ATOM 3134 C C . TYR A 1 407 ? -17.883 12.611 43.181 1.00 92.75 407 TYR A C 1
ATOM 3136 O O . TYR A 1 407 ? -17.125 12.398 44.126 1.00 92.75 407 TYR A O 1
ATOM 3144 N N . ASN A 1 408 ? -17.812 13.727 42.455 1.00 91.62 408 ASN A N 1
ATOM 3145 C CA . ASN A 1 408 ? -16.924 14.835 42.767 1.00 91.62 408 ASN A CA 1
ATOM 3146 C C . ASN A 1 408 ? -17.739 16.118 42.977 1.00 91.62 408 ASN A C 1
ATOM 3148 O O . ASN A 1 408 ? -18.156 16.777 42.020 1.00 91.62 408 ASN A O 1
ATOM 3152 N N . ALA A 1 409 ? -17.908 16.488 44.249 1.00 86.62 409 ALA A N 1
ATOM 3153 C CA . ALA A 1 409 ? -18.629 17.691 44.663 1.00 86.62 409 ALA A CA 1
ATOM 3154 C C . ALA A 1 409 ? -17.969 18.997 44.185 1.00 86.62 409 ALA A C 1
ATOM 3156 O O . ALA A 1 409 ? -18.666 19.972 43.922 1.00 86.62 409 ALA A O 1
ATOM 3157 N N . GLN A 1 410 ? -16.637 19.026 44.035 1.00 87.31 410 GLN A N 1
ATOM 3158 C CA . GLN A 1 410 ? -15.911 20.229 43.604 1.00 87.31 410 GLN A CA 1
ATOM 3159 C C . GLN A 1 410 ? -16.131 20.526 42.122 1.00 87.31 410 GLN A C 1
ATOM 3161 O O . GLN A 1 410 ? -16.271 21.684 41.739 1.00 87.31 410 GLN A O 1
ATOM 3166 N N . SER A 1 411 ? -16.152 19.485 41.286 1.00 87.19 411 SER A N 1
ATOM 3167 C CA . SER A 1 411 ? -16.440 19.628 39.858 1.00 87.19 411 SER A CA 1
ATOM 3168 C C . SER A 1 411 ? -17.936 19.594 39.540 1.00 87.19 411 SER A C 1
ATOM 3170 O O . SER A 1 411 ? -18.296 19.813 38.388 1.00 87.19 411 SER A O 1
ATOM 3172 N N . GLY A 1 412 ? -18.792 19.268 40.517 1.00 92.25 412 GLY A N 1
ATOM 3173 C CA . GLY A 1 412 ? -20.236 19.121 40.324 1.00 92.25 412 GLY A CA 1
ATOM 3174 C C . GLY A 1 412 ? -20.587 18.035 39.308 1.00 92.25 412 GLY A C 1
ATOM 3175 O O . GLY A 1 412 ? -21.454 18.241 38.463 1.00 92.25 412 GLY A O 1
ATOM 3176 N N . ARG A 1 413 ? -19.867 16.904 39.320 1.00 93.81 413 ARG A N 1
ATOM 3177 C CA . ARG A 1 413 ? -20.102 15.793 38.383 1.00 93.81 413 ARG A CA 1
ATOM 3178 C C . ARG A 1 413 ? -20.149 14.459 39.108 1.00 93.81 413 ARG A C 1
ATOM 3180 O O . ARG A 1 413 ? -19.373 14.212 40.032 1.00 93.81 413 ARG A O 1
ATOM 3187 N N . MET A 1 414 ? -21.040 13.598 38.641 1.00 94.69 414 MET A N 1
ATOM 3188 C CA . MET A 1 414 ? -21.140 12.198 39.033 1.00 94.69 414 MET A CA 1
ATOM 3189 C C . MET A 1 414 ? -20.894 11.323 37.803 1.00 94.69 414 MET A C 1
ATOM 3191 O O . MET A 1 414 ? -21.019 11.781 36.660 1.00 94.69 414 MET A O 1
ATOM 3195 N N . ARG A 1 415 ? -20.484 10.076 38.033 1.00 95.00 415 ARG A N 1
ATOM 3196 C CA . ARG A 1 415 ? -20.365 9.072 36.982 1.00 95.00 415 ARG A CA 1
ATOM 3197 C C . ARG A 1 415 ? -21.039 7.762 37.355 1.00 95.00 415 ARG A C 1
ATOM 3199 O O . ARG A 1 415 ? -20.975 7.335 38.503 1.00 95.00 415 ARG A O 1
ATOM 3206 N N . ILE A 1 416 ? -21.605 7.107 36.349 1.00 95.19 416 ILE A N 1
ATOM 3207 C CA . ILE A 1 416 ? -22.008 5.701 36.392 1.00 95.19 416 ILE A CA 1
ATOM 3208 C C . ILE A 1 416 ? -20.955 4.912 35.616 1.00 95.19 416 ILE A C 1
ATOM 3210 O O . ILE A 1 416 ? -20.695 5.201 34.447 1.00 95.19 416 ILE A O 1
ATOM 3214 N N . MET A 1 417 ? -20.332 3.926 36.256 1.00 94.50 417 MET A N 1
ATOM 3215 C CA . MET A 1 417 ? -19.357 3.045 35.618 1.00 94.50 417 MET A CA 1
ATOM 3216 C C . MET A 1 417 ? -20.063 1.876 34.933 1.00 94.50 417 MET A C 1
ATOM 3218 O O . MET A 1 417 ? -20.826 1.133 35.547 1.00 94.50 417 MET A O 1
ATOM 3222 N N . LEU A 1 418 ? -19.748 1.674 33.661 1.00 93.56 418 LEU A N 1
ATOM 3223 C CA . LEU A 1 418 ? -20.280 0.626 32.807 1.00 93.56 418 LEU A CA 1
ATOM 3224 C C . LEU A 1 418 ? -19.177 -0.351 32.399 1.00 93.56 418 LEU A C 1
ATOM 3226 O O . LEU A 1 418 ? -18.008 0.006 32.203 1.00 93.56 418 LEU A O 1
ATOM 3230 N N . ARG A 1 419 ? -19.562 -1.612 32.222 1.00 90.75 419 ARG A N 1
ATOM 3231 C CA . ARG A 1 419 ? -18.702 -2.659 31.679 1.00 90.75 419 ARG A CA 1
ATOM 3232 C C . ARG A 1 419 ? -19.426 -3.430 30.590 1.00 90.75 419 ARG A C 1
ATOM 3234 O O . ARG A 1 419 ? -20.584 -3.793 30.752 1.00 90.75 419 ARG A O 1
ATOM 3241 N N . ALA A 1 420 ? -18.732 -3.687 29.492 1.00 89.56 420 ALA A N 1
ATOM 3242 C CA . ALA A 1 420 ? -19.208 -4.507 28.390 1.00 89.56 420 ALA A CA 1
ATOM 3243 C C . ALA A 1 420 ? -18.080 -5.412 27.873 1.00 89.56 420 ALA A C 1
ATOM 3245 O O . ALA A 1 420 ? -16.902 -5.212 28.186 1.00 89.56 420 ALA A O 1
ATOM 3246 N N . LEU A 1 421 ? -18.439 -6.412 27.067 1.00 86.31 421 LEU A N 1
ATOM 3247 C CA . LEU A 1 421 ? -17.455 -7.247 26.375 1.00 86.31 421 LEU A CA 1
ATOM 3248 C C . LEU A 1 421 ? -16.690 -6.402 25.350 1.00 86.31 421 LEU A C 1
ATOM 3250 O O . LEU A 1 421 ? -17.304 -5.711 24.527 1.00 86.31 421 LEU A O 1
ATOM 3254 N N . GLU A 1 422 ? -15.363 -6.477 25.368 1.00 83.50 422 GLU A N 1
ATOM 3255 C CA . GLU A 1 422 ? -14.504 -5.737 24.439 1.00 83.50 422 GLU A CA 1
ATOM 3256 C C . GLU A 1 422 ? -14.493 -6.375 23.043 1.00 83.50 422 GLU A C 1
ATOM 3258 O O . GLU A 1 422 ? -14.343 -5.680 22.036 1.00 83.50 422 GLU A O 1
ATOM 3263 N N . GLN A 1 423 ? -14.697 -7.690 22.953 1.00 80.50 423 GLN A N 1
ATOM 3264 C CA . GLN A 1 423 ? -14.611 -8.462 21.707 1.00 80.50 423 GLN A CA 1
ATOM 3265 C C . GLN A 1 423 ? -15.891 -8.361 20.863 1.00 80.50 423 GLN A C 1
ATOM 3267 O O . GLN A 1 423 ? -16.553 -9.355 20.568 1.00 80.50 423 GLN A O 1
ATOM 3272 N N . GLN A 1 424 ? -16.255 -7.140 20.469 1.00 77.69 424 GLN A N 1
ATOM 3273 C CA . GLN A 1 424 ? -17.452 -6.852 19.677 1.00 77.69 424 GLN A CA 1
ATOM 3274 C C . GLN A 1 424 ? -17.127 -5.998 18.439 1.00 77.69 424 GLN A C 1
ATOM 3276 O O . GLN A 1 424 ? -16.218 -5.164 18.504 1.00 77.69 424 GLN A O 1
ATOM 3281 N N . PRO A 1 425 ? -17.869 -6.158 17.322 1.00 77.00 425 PRO A N 1
ATOM 3282 C CA . PRO A 1 425 ? -17.739 -5.306 16.138 1.00 77.00 425 PRO A CA 1
ATOM 3283 C C . PRO A 1 425 ? -17.967 -3.814 16.436 1.00 77.00 425 PRO A C 1
ATOM 3285 O O . PRO A 1 425 ? -18.878 -3.477 17.193 1.00 77.00 425 PRO A O 1
ATOM 3288 N N . ALA A 1 426 ? -17.217 -2.925 15.768 1.00 77.38 426 ALA A N 1
ATOM 3289 C CA . ALA A 1 426 ? -17.309 -1.462 15.926 1.00 77.38 426 ALA A CA 1
ATOM 3290 C C . ALA A 1 426 ? -18.744 -0.945 15.867 1.00 77.38 426 ALA A C 1
ATOM 3292 O O . ALA A 1 426 ? -19.173 -0.179 16.719 1.00 77.38 426 ALA A O 1
ATOM 3293 N N . GLU A 1 427 ? -19.486 -1.378 14.849 1.00 78.75 427 GLU A N 1
ATOM 3294 C CA . GLU A 1 427 ? -20.841 -0.901 14.596 1.00 78.75 427 GLU A CA 1
ATOM 3295 C C . GLU A 1 427 ? -21.779 -1.229 15.763 1.00 78.75 427 GLU A C 1
ATOM 3297 O O . GLU A 1 427 ? -22.602 -0.405 16.151 1.00 78.75 427 GLU A O 1
ATOM 3302 N N . LYS A 1 428 ? -21.605 -2.407 16.373 1.00 82.38 428 LYS A N 1
ATOM 3303 C CA . LYS A 1 428 ? -22.350 -2.817 17.566 1.00 82.38 428 LYS A CA 1
ATOM 3304 C C . LYS A 1 428 ? -21.960 -1.968 18.780 1.00 82.38 428 LYS A C 1
ATOM 3306 O O . LYS A 1 428 ? -22.850 -1.489 19.476 1.00 82.38 428 LYS A O 1
ATOM 3311 N N . LYS A 1 429 ? -20.658 -1.715 18.983 1.00 86.25 429 LYS A N 1
ATOM 3312 C CA . LYS A 1 429 ? -20.164 -0.839 20.061 1.00 86.25 429 LYS A CA 1
ATOM 3313 C C . LYS A 1 429 ? -20.721 0.579 19.940 1.00 86.25 429 LYS A C 1
ATOM 3315 O O . LYS A 1 429 ? -21.266 1.095 20.904 1.00 86.25 429 LYS A O 1
ATOM 3320 N N . LEU A 1 430 ? -20.632 1.185 18.755 1.00 87.56 430 LEU A N 1
ATOM 3321 C CA . LEU A 1 430 ? -21.102 2.551 18.506 1.00 87.56 430 LEU A CA 1
ATOM 3322 C C . LEU A 1 430 ? -22.616 2.685 18.699 1.00 87.56 430 LEU A C 1
ATOM 3324 O O . LEU A 1 430 ? -23.065 3.676 19.263 1.00 87.56 430 LEU A O 1
ATOM 3328 N N . ARG A 1 431 ? -23.405 1.680 18.291 1.00 88.44 431 ARG A N 1
ATOM 3329 C CA . ARG A 1 431 ? -24.852 1.655 18.563 1.00 88.44 431 ARG A CA 1
ATOM 3330 C C . ARG A 1 431 ? -25.156 1.563 20.058 1.00 88.44 431 ARG A C 1
ATOM 3332 O O . ARG A 1 431 ? -26.032 2.279 20.522 1.00 88.44 431 ARG A O 1
ATOM 3339 N N . LEU A 1 432 ? -24.437 0.715 20.800 1.00 89.81 432 LEU A N 1
ATOM 3340 C CA . LEU A 1 432 ? -24.590 0.616 22.255 1.00 89.81 432 LEU A CA 1
ATOM 3341 C C . LEU A 1 432 ? -24.240 1.944 22.937 1.00 89.81 432 LEU A C 1
ATOM 3343 O O . LEU A 1 432 ? -24.997 2.409 23.778 1.00 89.81 432 LEU A O 1
ATOM 3347 N N . ILE A 1 433 ? -23.123 2.564 22.547 1.00 91.75 433 ILE A N 1
ATOM 3348 C CA . ILE A 1 433 ? -22.684 3.855 23.089 1.00 91.75 433 ILE A CA 1
ATOM 3349 C C . ILE A 1 433 ? -23.736 4.933 22.830 1.00 91.75 433 ILE A C 1
ATOM 3351 O O . ILE A 1 433 ? -24.142 5.612 23.766 1.00 91.75 433 ILE A O 1
ATOM 3355 N N . ALA A 1 434 ? -24.220 5.043 21.590 1.00 92.19 434 ALA A N 1
ATOM 3356 C CA . ALA A 1 434 ? -25.229 6.031 21.220 1.00 92.19 434 ALA A CA 1
ATOM 3357 C C . ALA A 1 434 ? -26.545 5.844 21.990 1.00 92.19 434 ALA A C 1
ATOM 3359 O O . ALA A 1 434 ? -27.171 6.828 22.373 1.00 92.19 434 ALA A O 1
ATOM 3360 N N . GLU A 1 435 ? -26.957 4.599 22.236 1.00 91.88 435 GLU A N 1
ATOM 3361 C CA . GLU A 1 435 ? -28.187 4.308 22.972 1.00 91.88 435 GLU A CA 1
ATOM 3362 C C . GLU A 1 435 ? -28.057 4.604 24.471 1.00 91.88 435 GLU A C 1
ATOM 3364 O O . GLU A 1 435 ? -28.947 5.215 25.056 1.00 91.88 435 GLU A O 1
ATOM 3369 N N . VAL A 1 436 ? -26.921 4.253 25.081 1.00 93.81 436 VAL A N 1
ATOM 3370 C CA . VAL A 1 436 ? -26.611 4.625 26.471 1.00 93.81 436 VAL A CA 1
ATOM 3371 C C . VAL A 1 436 ? -26.567 6.141 26.629 1.00 93.81 436 VAL A C 1
ATOM 3373 O O . VAL A 1 436 ? -27.125 6.680 27.580 1.00 93.81 436 VAL A O 1
ATOM 3376 N N . GLU A 1 437 ? -25.926 6.842 25.695 1.00 94.88 437 GLU A N 1
ATOM 3377 C CA . GLU A 1 437 ? -25.841 8.298 25.729 1.00 94.88 437 GLU A CA 1
ATOM 3378 C C . GLU A 1 437 ? -27.214 8.956 25.518 1.00 94.88 437 GLU A C 1
ATOM 3380 O O . GLU A 1 437 ? -27.498 9.983 26.132 1.00 94.88 437 GLU A O 1
ATOM 3385 N N . ARG A 1 438 ? -28.090 8.355 24.697 1.00 94.62 438 ARG A N 1
ATOM 3386 C CA . ARG A 1 438 ? -29.481 8.795 24.516 1.00 94.62 438 ARG A CA 1
ATOM 3387 C C . ARG A 1 438 ? -30.267 8.697 25.824 1.00 94.62 438 ARG A C 1
ATOM 3389 O O . ARG A 1 438 ? -30.816 9.707 26.248 1.00 94.62 438 ARG A O 1
ATOM 3396 N N . LEU A 1 439 ? -30.278 7.525 26.464 1.00 93.50 439 LEU A N 1
ATOM 3397 C CA . LEU A 1 439 ? -30.969 7.299 27.744 1.00 93.50 439 LEU A CA 1
ATOM 3398 C C . LEU A 1 439 ? -30.431 8.221 28.841 1.00 93.50 439 LEU A C 1
ATOM 3400 O O . LEU A 1 439 ? -31.186 8.879 29.552 1.00 93.50 439 LEU A O 1
ATOM 3404 N N . ALA A 1 440 ? -29.107 8.354 28.919 1.00 94.56 440 ALA A N 1
ATOM 3405 C CA . ALA A 1 440 ? -28.480 9.244 29.880 1.00 94.56 440 ALA A CA 1
ATOM 3406 C C . ALA A 1 440 ? -28.858 10.715 29.655 1.00 94.56 440 ALA A C 1
ATOM 3408 O O . ALA A 1 440 ? -29.010 11.443 30.631 1.00 94.56 440 ALA A O 1
ATOM 3409 N N . ARG A 1 441 ? -29.024 11.155 28.398 1.00 95.75 441 ARG A N 1
ATOM 3410 C CA . ARG A 1 441 ? -29.452 12.522 28.066 1.00 95.75 441 ARG A CA 1
ATOM 3411 C C . ARG A 1 441 ? -30.940 12.786 28.269 1.00 95.75 441 ARG A C 1
ATOM 3413 O O . ARG A 1 441 ? -31.307 13.944 28.463 1.00 95.75 441 ARG A O 1
ATOM 3420 N N . GLU A 1 442 ? -31.774 11.751 28.227 1.00 94.38 442 GLU A N 1
ATOM 3421 C CA . GLU A 1 442 ? -33.200 11.856 28.559 1.00 94.38 442 GLU A CA 1
ATOM 3422 C C . GLU A 1 442 ? -33.395 12.197 30.037 1.00 94.38 442 GLU A C 1
ATOM 3424 O O . GLU A 1 442 ? -34.181 13.090 30.352 1.00 94.38 442 GLU A O 1
ATOM 3429 N N . GLU A 1 443 ? -32.601 11.587 30.919 1.00 93.19 443 GLU A N 1
ATOM 3430 C CA . GLU A 1 443 ? -32.582 11.948 32.336 1.00 93.19 443 GLU A CA 1
ATOM 3431 C C . GLU A 1 443 ? -31.740 13.202 32.616 1.00 93.19 443 GLU A C 1
ATOM 3433 O O . GLU A 1 443 ? -32.192 14.165 33.240 1.00 93.19 443 GLU A O 1
ATOM 3438 N N . PHE A 1 444 ? -30.503 13.248 32.134 1.00 94.38 444 PHE A N 1
ATOM 3439 C CA . PHE A 1 444 ? -29.559 14.323 32.426 1.00 94.38 444 PHE A CA 1
ATOM 3440 C C . PHE A 1 444 ? -29.110 15.001 31.122 1.00 94.38 444 PHE A C 1
ATOM 3442 O O . PHE A 1 444 ? -28.208 14.496 30.460 1.00 94.38 444 PHE A O 1
ATOM 3449 N N . PRO A 1 445 ? -29.653 16.181 30.755 1.00 91.75 445 PRO A N 1
ATOM 3450 C CA . PRO A 1 445 ? -29.425 16.800 29.440 1.00 91.75 445 PRO A CA 1
ATOM 3451 C C . PRO A 1 445 ? -27.955 17.006 29.031 1.00 91.75 445 PRO A C 1
ATOM 3453 O O . PRO A 1 445 ? -27.643 17.018 27.842 1.00 91.75 445 PRO A O 1
ATOM 3456 N N . GLU A 1 446 ? -27.049 17.150 30.003 1.00 93.69 446 GLU A N 1
ATOM 3457 C CA . GLU A 1 446 ? -25.599 17.318 29.803 1.00 93.69 446 GLU A CA 1
ATOM 3458 C C . GLU A 1 446 ? -24.795 16.034 30.106 1.00 93.69 446 GLU A C 1
ATOM 3460 O O . GLU A 1 446 ? -23.617 16.088 30.479 1.00 93.69 446 GLU A O 1
ATOM 3465 N N . ALA A 1 447 ? -25.432 14.866 30.007 1.00 95.00 447 ALA A N 1
ATOM 3466 C CA . ALA A 1 447 ? -24.751 13.585 30.117 1.00 95.00 447 ALA A CA 1
ATOM 3467 C C . ALA A 1 447 ? -23.893 13.288 28.882 1.00 95.00 447 ALA A C 1
ATOM 3469 O O . ALA A 1 447 ? -24.292 13.529 27.736 1.00 95.00 447 ALA A O 1
ATOM 3470 N N . GLU A 1 448 ? -22.723 12.707 29.136 1.00 94.75 448 GLU A N 1
ATOM 3471 C CA . GLU A 1 448 ? -21.750 12.307 28.124 1.00 94.75 448 GLU A CA 1
ATOM 3472 C C . GLU A 1 448 ? -21.186 10.923 28.454 1.00 94.75 448 GLU A C 1
ATOM 3474 O O . GLU A 1 448 ? -20.824 10.635 29.598 1.00 94.75 448 GLU A O 1
ATOM 3479 N N . THR A 1 449 ? -21.069 10.064 27.444 1.00 95.00 449 THR A N 1
ATOM 3480 C CA . THR A 1 449 ? -20.363 8.783 27.567 1.00 95.00 449 THR A CA 1
ATOM 3481 C C . THR A 1 449 ? -18.876 8.967 27.300 1.00 95.00 449 THR A C 1
ATOM 3483 O O . THR A 1 449 ? -18.488 9.543 26.285 1.00 95.00 449 THR A O 1
ATOM 3486 N N . THR A 1 450 ? -18.025 8.428 28.165 1.00 93.38 450 THR A N 1
ATOM 3487 C CA . THR A 1 450 ? -16.569 8.507 28.034 1.00 93.38 450 THR A CA 1
ATOM 3488 C C . THR A 1 450 ? -15.889 7.222 28.513 1.00 93.38 450 THR A C 1
ATOM 3490 O O . THR A 1 450 ? -16.532 6.251 28.909 1.00 93.38 450 THR A O 1
ATOM 3493 N N . GLY A 1 451 ? -14.564 7.181 28.424 1.00 91.31 451 GLY A N 1
ATOM 3494 C CA . GLY A 1 451 ? -13.740 6.034 28.786 1.00 91.31 451 GLY A CA 1
ATOM 3495 C C . GLY A 1 451 ? -13.129 5.319 27.583 1.00 91.31 451 GLY A C 1
ATOM 3496 O O . GLY A 1 451 ? -13.347 5.670 26.422 1.00 91.31 451 GLY A O 1
ATOM 3497 N N . LEU A 1 452 ? -12.314 4.304 27.873 1.00 87.81 452 LEU A N 1
ATOM 3498 C CA . LEU A 1 452 ? -11.477 3.650 26.866 1.00 87.81 452 LEU A CA 1
ATOM 3499 C C . LEU A 1 452 ? -12.301 2.916 25.798 1.00 87.81 452 LEU A C 1
ATOM 3501 O O . LEU A 1 452 ? -11.925 2.943 24.629 1.00 87.81 452 LEU A O 1
ATOM 3505 N N . TYR A 1 453 ? -13.433 2.316 26.183 1.00 87.88 453 TYR A N 1
ATOM 3506 C CA . TYR A 1 453 ? -14.349 1.640 25.256 1.00 87.88 453 TYR A CA 1
ATOM 3507 C C . TYR A 1 453 ? -14.893 2.596 24.181 1.00 87.88 453 TYR A C 1
ATOM 3509 O O . TYR A 1 453 ? -14.890 2.264 22.994 1.00 87.88 453 TYR A O 1
ATOM 3517 N N . VAL A 1 454 ? -15.308 3.801 24.597 1.00 90.25 454 VAL A N 1
ATOM 3518 C CA . VAL A 1 454 ? -15.845 4.850 23.714 1.00 90.25 454 VAL A CA 1
ATOM 3519 C C . VAL A 1 454 ? -14.743 5.393 22.812 1.00 90.25 454 VAL A C 1
ATOM 3521 O O . VAL A 1 454 ? -14.886 5.408 21.591 1.00 90.25 454 VAL A O 1
ATOM 3524 N N . LEU A 1 455 ? -13.605 5.762 23.409 1.00 88.50 455 LEU A N 1
ATOM 3525 C CA . LEU A 1 455 ? -12.475 6.336 22.684 1.00 88.50 455 LEU A CA 1
ATOM 3526 C C . LEU A 1 455 ? -11.947 5.387 21.604 1.00 88.50 455 LEU A C 1
ATOM 3528 O O . LEU A 1 455 ? -11.664 5.823 20.491 1.00 88.50 455 LEU A O 1
ATOM 3532 N N . LEU A 1 456 ? -11.809 4.094 21.915 1.00 84.12 456 LEU A N 1
ATOM 3533 C CA . LEU A 1 456 ? -11.282 3.116 20.967 1.00 84.12 456 LEU A CA 1
ATOM 3534 C C . LEU A 1 456 ? -12.260 2.857 19.811 1.00 84.12 456 LEU A C 1
ATOM 3536 O O . LEU A 1 456 ? -11.821 2.739 18.665 1.00 84.12 456 LEU A O 1
ATOM 3540 N N . ALA A 1 457 ? -13.567 2.799 20.088 1.00 83.62 457 ALA A N 1
ATOM 3541 C CA . ALA A 1 457 ? -14.588 2.646 19.054 1.00 83.62 457 ALA A CA 1
ATOM 3542 C C . ALA A 1 457 ? -14.604 3.849 18.093 1.00 83.62 457 ALA A C 1
ATOM 3544 O O . ALA A 1 457 ? -14.574 3.662 16.872 1.00 83.62 457 ALA A O 1
ATOM 3545 N N . GLU A 1 458 ? -14.573 5.069 18.637 1.00 85.00 458 GLU A N 1
ATOM 3546 C CA . GLU A 1 458 ? -14.586 6.300 17.844 1.00 85.00 458 GLU A CA 1
ATOM 3547 C C . GLU A 1 458 ? -13.286 6.480 17.050 1.00 85.00 458 GLU A C 1
ATOM 3549 O O . GLU A 1 458 ? -13.321 6.787 15.859 1.00 85.00 458 GLU A O 1
ATOM 3554 N N . LEU A 1 459 ? -12.130 6.192 17.660 1.00 83.50 459 LEU A N 1
ATOM 3555 C CA . LEU A 1 459 ? -10.827 6.280 17.000 1.00 83.50 459 LEU A CA 1
ATOM 3556 C C . LEU A 1 459 ? -10.752 5.367 15.772 1.00 83.50 459 LEU A C 1
ATOM 3558 O O . LEU A 1 459 ? -10.271 5.793 14.724 1.00 83.50 459 LEU A O 1
ATOM 3562 N N . ILE A 1 460 ? -11.247 4.129 15.861 1.00 79.38 460 ILE A N 1
ATOM 3563 C CA . ILE A 1 460 ? -11.225 3.210 14.714 1.00 79.38 460 ILE A CA 1
ATOM 3564 C C . ILE A 1 460 ? -12.176 3.688 13.610 1.00 79.38 460 ILE A C 1
ATOM 3566 O O . ILE A 1 460 ? -11.805 3.673 12.436 1.00 79.38 460 ILE A O 1
ATOM 3570 N N . SER A 1 461 ? -13.375 4.151 13.970 1.00 80.31 461 SER A N 1
ATOM 3571 C CA . SER A 1 461 ? -14.346 4.701 13.015 1.00 80.31 461 SER A CA 1
ATOM 3572 C C . SER A 1 461 ? -13.807 5.944 12.293 1.00 80.31 461 SER A C 1
ATOM 3574 O O . SER A 1 461 ? -13.868 6.023 11.061 1.00 80.31 461 SER A O 1
ATOM 3576 N N . SER A 1 462 ? -13.205 6.878 13.040 1.00 83.62 462 SER A N 1
ATOM 3577 C CA . SER A 1 462 ? -12.570 8.079 12.488 1.00 83.62 462 SER A CA 1
ATOM 3578 C C . SER A 1 462 ? -11.424 7.713 11.556 1.00 83.62 462 SER A C 1
ATOM 3580 O O . SER A 1 462 ? -11.405 8.176 10.421 1.00 83.62 462 SER A O 1
ATOM 3582 N N . LEU A 1 463 ? -10.525 6.810 11.970 1.00 83.06 463 LEU A N 1
ATOM 3583 C CA . LEU A 1 463 ? -9.406 6.368 11.134 1.00 83.06 463 LEU A CA 1
ATOM 3584 C C . LEU A 1 463 ? -9.874 5.793 9.795 1.00 83.06 463 LEU A C 1
ATOM 3586 O O . LEU A 1 463 ? -9.289 6.098 8.760 1.00 83.06 463 LEU A O 1
ATOM 3590 N N . LEU A 1 464 ? -10.931 4.976 9.786 1.00 81.19 464 LEU A N 1
ATOM 3591 C CA . LEU A 1 464 ? -11.472 4.422 8.543 1.00 81.19 464 LEU A CA 1
ATOM 3592 C C . LEU A 1 464 ? -12.037 5.508 7.627 1.00 81.19 464 LEU A C 1
ATOM 3594 O O . LEU A 1 464 ? -11.794 5.485 6.418 1.00 81.19 464 LEU A O 1
ATOM 3598 N N . ARG A 1 465 ? -12.767 6.471 8.197 1.00 85.12 465 ARG A N 1
ATOM 3599 C CA . ARG A 1 465 ? -13.305 7.611 7.452 1.00 85.12 465 ARG A CA 1
ATOM 3600 C C . ARG A 1 465 ? -12.180 8.467 6.873 1.00 85.12 465 ARG A C 1
ATOM 3602 O O . ARG A 1 465 ? -12.198 8.738 5.674 1.00 85.12 465 ARG A O 1
ATOM 3609 N N . ASP A 1 466 ? -11.195 8.822 7.693 1.00 87.44 466 ASP A N 1
ATOM 3610 C CA . ASP A 1 466 ? -10.027 9.623 7.313 1.00 87.44 466 ASP A CA 1
ATOM 3611 C C . ASP A 1 466 ? -9.200 8.937 6.227 1.00 87.44 466 ASP A C 1
ATOM 3613 O O . ASP A 1 466 ? -8.669 9.578 5.321 1.00 87.44 466 ASP A O 1
ATOM 3617 N N . GLN A 1 467 ? -9.130 7.611 6.262 1.00 86.62 467 GLN A N 1
ATOM 3618 C CA . GLN A 1 467 ? -8.432 6.829 5.260 1.00 86.62 467 GLN A CA 1
ATOM 3619 C C . GLN A 1 467 ? -9.150 6.842 3.902 1.00 86.62 467 GLN A C 1
ATOM 3621 O O . GLN A 1 467 ? -8.498 6.971 2.863 1.00 86.62 467 GLN A O 1
ATOM 3626 N N . ILE A 1 468 ? -10.484 6.735 3.893 1.00 85.12 468 ILE A N 1
ATOM 3627 C CA . ILE A 1 468 ? -11.290 6.814 2.665 1.00 85.12 468 ILE A CA 1
ATOM 3628 C C . ILE A 1 468 ? -11.223 8.227 2.075 1.00 85.12 468 ILE A C 1
ATOM 3630 O O . ILE A 1 468 ? -11.014 8.373 0.868 1.00 85.12 468 ILE A O 1
ATOM 3634 N N . THR A 1 469 ? -11.358 9.267 2.904 1.00 88.62 469 THR A N 1
ATOM 3635 C CA . THR A 1 469 ? -11.267 10.662 2.447 1.00 88.62 469 THR A CA 1
ATOM 3636 C C . THR A 1 469 ? -9.868 10.982 1.923 1.00 88.62 469 THR A C 1
ATOM 3638 O O . THR A 1 469 ? -9.746 11.542 0.834 1.00 88.62 469 THR A O 1
ATOM 3641 N N . SER A 1 470 ? -8.811 10.550 2.618 1.00 87.62 470 SER A N 1
ATOM 3642 C CA . SER A 1 470 ? -7.418 10.722 2.180 1.00 87.62 470 SER A CA 1
ATOM 3643 C C . SER A 1 470 ? -7.132 9.995 0.869 1.00 87.62 470 SER A C 1
ATOM 3645 O O . SER A 1 470 ? -6.480 10.551 -0.018 1.00 87.62 470 SER A O 1
ATOM 3647 N N . PHE A 1 471 ? -7.654 8.777 0.699 1.00 88.81 471 PHE A N 1
ATOM 3648 C CA . PHE A 1 471 ? -7.522 8.025 -0.546 1.00 88.81 471 PHE A CA 1
ATOM 3649 C C . PHE A 1 471 ? -8.227 8.724 -1.718 1.00 88.81 471 PHE A C 1
ATOM 3651 O O . PHE A 1 471 ? -7.622 8.910 -2.774 1.00 88.81 471 PHE A O 1
ATOM 3658 N N . ALA A 1 472 ? -9.474 9.168 -1.529 1.00 90.75 472 ALA A N 1
ATOM 3659 C CA . ALA A 1 472 ? -10.236 9.879 -2.557 1.00 90.75 472 ALA A CA 1
ATOM 3660 C C . ALA A 1 472 ? -9.582 11.218 -2.940 1.00 90.75 472 ALA A C 1
ATOM 3662 O O . ALA A 1 472 ? -9.473 11.549 -4.126 1.00 90.75 472 ALA A O 1
ATOM 3663 N N . LEU A 1 473 ? -9.092 11.964 -1.946 1.00 91.19 473 LEU A N 1
ATOM 3664 C CA . LEU A 1 473 ? -8.355 13.206 -2.156 1.00 91.19 473 LEU A CA 1
ATOM 3665 C C . LEU A 1 473 ? -7.064 12.952 -2.942 1.00 91.19 473 LEU A C 1
ATOM 3667 O O . LEU A 1 473 ? -6.812 13.628 -3.937 1.00 91.19 473 LEU A O 1
ATOM 3671 N N . THR A 1 474 ? -6.283 11.941 -2.555 1.00 89.00 474 THR A N 1
ATOM 3672 C CA . THR A 1 474 ? -5.026 11.577 -3.229 1.00 89.00 474 THR A CA 1
ATOM 3673 C C . THR A 1 474 ? -5.272 11.137 -4.673 1.00 89.00 474 THR A C 1
ATOM 3675 O O . THR A 1 474 ? -4.577 11.604 -5.575 1.00 89.00 474 THR A O 1
ATOM 3678 N N . CYS A 1 475 ? -6.306 10.325 -4.928 1.00 90.69 475 CYS A N 1
ATOM 3679 C CA . CYS A 1 475 ? -6.745 9.971 -6.283 1.00 90.69 475 CYS A CA 1
ATOM 3680 C C . CYS A 1 475 ? -7.050 11.204 -7.129 1.00 90.69 475 CYS A C 1
ATOM 3682 O O . CYS A 1 475 ? -6.571 11.326 -8.256 1.00 90.69 475 CYS A O 1
ATOM 3684 N N . THR A 1 476 ? -7.817 12.134 -6.567 1.00 91.62 476 THR A N 1
ATOM 3685 C CA . THR A 1 476 ? -8.225 13.353 -7.266 1.00 91.62 476 THR A CA 1
ATOM 3686 C C . THR A 1 476 ? -7.020 14.241 -7.577 1.00 91.62 476 THR A C 1
ATOM 3688 O O . THR A 1 476 ? -6.862 14.683 -8.714 1.00 91.62 476 THR A O 1
ATOM 3691 N N . LEU A 1 477 ? -6.132 14.458 -6.601 1.00 90.81 477 LEU A N 1
ATOM 3692 C CA . LEU A 1 477 ? -4.937 15.288 -6.763 1.00 90.81 477 LEU A CA 1
ATOM 3693 C C . LEU A 1 477 ? -3.939 14.686 -7.753 1.00 90.81 477 LEU A C 1
ATOM 3695 O O . LEU A 1 477 ? -3.435 15.404 -8.613 1.00 90.81 477 LEU A O 1
ATOM 3699 N N . ILE A 1 478 ? -3.681 13.378 -7.683 1.00 90.25 478 ILE A N 1
ATOM 3700 C CA . ILE A 1 478 ? -2.790 12.699 -8.630 1.00 90.25 478 ILE A CA 1
ATOM 3701 C C . ILE A 1 478 ? -3.361 12.777 -10.047 1.00 90.25 478 ILE A C 1
ATOM 3703 O O . ILE A 1 478 ? -2.642 13.167 -10.965 1.00 90.25 478 ILE A O 1
ATOM 3707 N N . GLY A 1 479 ? -4.648 12.468 -10.232 1.00 91.25 479 GLY A N 1
ATOM 3708 C CA . GLY A 1 479 ? -5.296 12.564 -11.542 1.00 91.25 479 GLY A CA 1
ATOM 3709 C C . GLY A 1 479 ? -5.236 13.981 -12.115 1.00 91.25 479 GLY A C 1
ATOM 3710 O O . GLY A 1 479 ? -4.909 14.158 -13.290 1.00 91.25 479 GLY A O 1
ATOM 3711 N N . LEU A 1 480 ? -5.477 14.992 -11.273 1.00 92.38 480 LEU A N 1
ATOM 3712 C CA . LEU A 1 480 ? -5.366 16.403 -11.636 1.00 92.38 480 LEU A CA 1
ATOM 3713 C C . LEU A 1 480 ? -3.933 16.771 -12.042 1.00 92.38 480 LEU A C 1
ATOM 3715 O O . LEU A 1 480 ? -3.729 17.323 -13.122 1.00 92.38 480 LEU A O 1
ATOM 3719 N N . PHE A 1 481 ? -2.934 16.452 -11.217 1.00 90.06 481 PHE A N 1
ATOM 3720 C CA . PHE A 1 481 ? -1.539 16.793 -11.498 1.00 90.06 481 PHE A CA 1
ATOM 3721 C C . PHE A 1 481 ? -0.992 16.065 -12.720 1.00 90.06 481 PHE A C 1
ATOM 3723 O O . PHE A 1 481 ? -0.308 16.691 -13.523 1.00 90.06 481 PHE A O 1
ATOM 3730 N N . MET A 1 482 ? -1.325 14.788 -12.915 1.00 89.69 482 MET A N 1
ATOM 3731 C CA . MET A 1 482 ? -0.951 14.055 -14.126 1.00 89.69 482 MET A CA 1
ATOM 3732 C C . MET A 1 482 ? -1.631 14.650 -15.363 1.00 89.69 482 MET A C 1
ATOM 3734 O O . MET A 1 482 ? -0.976 14.878 -16.380 1.00 89.69 482 MET A O 1
ATOM 3738 N N . GLY A 1 483 ? -2.919 14.991 -15.269 1.00 90.25 483 GLY A N 1
ATOM 3739 C CA . GLY A 1 483 ? -3.636 15.669 -16.348 1.00 90.25 483 GLY A CA 1
ATOM 3740 C C . GLY A 1 483 ? -3.011 17.016 -16.727 1.00 90.25 483 GLY A C 1
ATOM 3741 O O . GLY A 1 483 ? -2.860 17.313 -17.913 1.00 90.25 483 GLY A O 1
ATOM 3742 N N . LEU A 1 484 ? -2.594 17.807 -15.733 1.00 89.56 484 LEU A N 1
ATOM 3743 C CA . LEU A 1 484 ? -1.922 19.094 -15.936 1.00 89.56 484 LEU A CA 1
ATOM 3744 C C . LEU A 1 484 ? -0.497 18.929 -16.488 1.00 89.56 484 LEU A C 1
ATOM 3746 O O . LEU A 1 484 ? -0.136 19.620 -17.441 1.00 89.56 484 LEU A O 1
ATOM 3750 N N . ALA A 1 485 ? 0.294 18.005 -15.938 1.00 86.75 485 ALA A N 1
ATOM 3751 C CA . ALA A 1 485 ? 1.686 17.772 -16.327 1.00 86.75 485 ALA A CA 1
ATOM 3752 C C . ALA A 1 485 ? 1.814 17.357 -17.798 1.00 86.75 485 ALA A C 1
ATOM 3754 O O . ALA A 1 485 ? 2.667 17.874 -18.519 1.00 86.75 485 ALA A O 1
ATOM 3755 N N . PHE A 1 486 ? 0.923 16.479 -18.263 1.00 85.62 486 PHE A N 1
ATOM 3756 C CA . PHE A 1 486 ? 0.896 16.018 -19.652 1.00 85.62 486 PHE A CA 1
ATOM 3757 C C . PHE A 1 486 ? -0.035 16.845 -20.552 1.00 85.62 486 PHE A C 1
ATOM 3759 O O . PHE A 1 486 ? -0.235 16.489 -21.712 1.00 85.62 486 PHE A O 1
ATOM 3766 N N . ARG A 1 487 ? -0.609 17.946 -20.036 1.00 87.38 487 ARG A N 1
ATOM 3767 C CA . ARG A 1 487 ? -1.577 18.815 -20.738 1.00 87.38 487 ARG A CA 1
ATOM 3768 C C . ARG A 1 487 ? -2.736 18.043 -21.386 1.00 87.38 487 ARG A C 1
ATOM 3770 O O . ARG A 1 487 ? -3.269 18.449 -22.415 1.00 87.38 487 ARG A O 1
ATOM 3777 N N . ASN A 1 488 ? -3.127 16.922 -20.785 1.00 85.88 488 ASN A N 1
ATOM 3778 C CA . ASN A 1 488 ? -4.154 16.030 -21.300 1.00 85.88 488 ASN A CA 1
ATOM 3779 C C . ASN A 1 488 ? -4.866 15.321 -20.142 1.00 85.88 488 ASN A C 1
ATOM 3781 O O . ASN A 1 488 ? -4.324 14.400 -19.528 1.00 85.88 488 ASN A O 1
ATOM 3785 N N . ALA A 1 489 ? -6.114 15.715 -19.877 1.00 87.44 489 ALA A N 1
ATOM 3786 C CA . ALA A 1 489 ? -6.926 15.150 -18.799 1.00 87.44 489 ALA A CA 1
ATOM 3787 C C . ALA A 1 489 ? -7.149 13.630 -18.939 1.00 87.44 489 ALA A C 1
ATOM 3789 O O . ALA A 1 489 ? -7.276 12.936 -17.930 1.00 87.44 489 ALA A O 1
ATOM 3790 N N . TRP A 1 490 ? -7.132 13.096 -20.168 1.00 87.69 490 TRP A N 1
ATOM 3791 C CA . TRP A 1 490 ? -7.238 11.654 -20.407 1.00 87.69 490 TRP A CA 1
ATOM 3792 C C . TRP A 1 490 ? -6.043 10.891 -19.832 1.00 87.69 490 TRP A C 1
ATOM 3794 O O . TRP A 1 490 ? -6.229 9.864 -19.184 1.00 87.69 490 TRP A O 1
ATOM 3804 N N . ILE A 1 491 ? -4.825 11.425 -19.984 1.00 86.44 491 ILE A N 1
ATOM 3805 C CA . ILE A 1 491 ? -3.613 10.829 -19.399 1.00 86.44 491 ILE A CA 1
ATOM 3806 C C . ILE A 1 491 ? -3.708 10.828 -17.868 1.00 86.44 491 ILE A C 1
ATOM 3808 O O . ILE A 1 491 ? -3.317 9.848 -17.238 1.00 86.44 491 ILE A O 1
ATOM 3812 N N . GLY A 1 492 ? -4.316 11.865 -17.280 1.00 88.75 492 GLY A N 1
ATOM 3813 C CA . GLY A 1 492 ? -4.666 11.906 -15.858 1.00 88.75 492 GLY A CA 1
ATOM 3814 C C . GLY A 1 492 ? -5.484 10.692 -15.412 1.00 88.75 492 GLY A C 1
ATOM 3815 O O . GLY A 1 492 ? -5.075 9.968 -14.507 1.00 88.75 492 GLY A O 1
ATOM 3816 N N . VAL A 1 493 ? -6.595 10.401 -16.090 1.00 89.62 493 VAL A N 1
ATOM 3817 C CA . VAL A 1 493 ? -7.444 9.240 -15.764 1.00 89.62 493 VAL A CA 1
ATOM 3818 C C . VAL A 1 493 ? -6.721 7.914 -16.021 1.00 89.62 493 VAL A C 1
ATOM 3820 O O . VAL A 1 493 ? -6.730 7.028 -15.167 1.00 89.62 493 VAL A O 1
ATOM 3823 N N . VAL A 1 494 ? -6.050 7.784 -17.168 1.00 90.62 494 VAL A N 1
ATOM 3824 C CA . VAL A 1 494 ? -5.303 6.574 -17.549 1.00 90.62 494 VAL A CA 1
ATOM 3825 C C . VAL A 1 494 ? -4.192 6.263 -16.540 1.00 90.62 494 VAL A C 1
ATOM 3827 O O . VAL A 1 494 ? -3.972 5.096 -16.225 1.00 90.62 494 VAL A O 1
ATOM 3830 N N . SER A 1 495 ? -3.541 7.287 -15.980 1.00 90.25 495 SER A N 1
ATOM 3831 C CA . SER A 1 495 ? -2.507 7.127 -14.951 1.00 90.25 495 SER A CA 1
ATOM 3832 C C . SER A 1 495 ? -3.036 6.600 -13.615 1.00 90.25 495 SER A C 1
ATOM 3834 O O . SER A 1 495 ? -2.297 5.948 -12.884 1.00 90.25 495 SER A O 1
ATOM 3836 N N . LEU A 1 496 ? -4.311 6.821 -13.280 1.00 91.81 496 LEU A N 1
ATOM 3837 C CA . LEU A 1 496 ? -4.873 6.353 -12.010 1.00 91.81 496 LEU A CA 1
ATOM 3838 C C . LEU A 1 496 ? -5.158 4.852 -12.025 1.00 91.81 496 LEU A C 1
ATOM 3840 O O . LEU A 1 496 ? -4.943 4.177 -11.022 1.00 91.81 496 LEU A O 1
ATOM 3844 N N . VAL A 1 497 ? -5.615 4.313 -13.154 1.00 91.50 497 VAL A N 1
ATOM 3845 C CA . VAL A 1 497 ? -6.060 2.916 -13.257 1.00 91.50 497 VAL A CA 1
ATOM 3846 C C . VAL A 1 497 ? -4.999 1.886 -12.832 1.00 91.50 497 VAL A C 1
ATOM 3848 O O . VAL A 1 497 ? -5.328 1.063 -11.977 1.00 91.50 497 VAL A O 1
ATOM 3851 N N . PRO A 1 498 ? -3.742 1.904 -13.322 1.00 91.00 498 PRO A N 1
ATOM 3852 C CA . PRO A 1 498 ? -2.727 0.930 -12.905 1.00 91.00 498 PRO A CA 1
ATOM 3853 C C . PRO A 1 498 ? -2.321 1.054 -11.426 1.00 91.00 498 PRO A C 1
ATOM 3855 O O . PRO A 1 498 ? -1.735 0.118 -10.891 1.00 91.00 498 PRO A O 1
ATOM 3858 N N . ASN A 1 499 ? -2.652 2.169 -10.763 1.00 90.19 499 ASN A N 1
ATOM 3859 C CA . ASN A 1 499 ? -2.353 2.421 -9.350 1.00 90.19 499 ASN A CA 1
ATOM 3860 C C . ASN A 1 499 ? -3.523 2.075 -8.422 1.00 90.19 499 ASN A C 1
ATOM 3862 O O . ASN A 1 499 ? -3.326 1.498 -7.357 1.00 90.19 499 ASN A O 1
ATOM 3866 N N . VAL A 1 500 ? -4.750 2.395 -8.831 1.00 92.81 500 VAL A N 1
ATOM 3867 C CA . VAL A 1 500 ? -5.968 2.137 -8.051 1.00 92.81 500 VAL A CA 1
ATOM 3868 C C . VAL A 1 500 ? -6.394 0.675 -8.161 1.00 92.81 500 VAL A C 1
ATOM 3870 O O . VAL A 1 500 ? -6.832 0.089 -7.173 1.00 92.81 500 VAL A O 1
ATOM 3873 N N . LEU A 1 501 ? -6.236 0.054 -9.335 1.00 92.88 501 LEU A N 1
ATOM 3874 C CA . LEU A 1 501 ? -6.648 -1.331 -9.567 1.00 92.88 501 LEU A CA 1
ATOM 3875 C C . LEU A 1 501 ? -6.035 -2.326 -8.560 1.00 92.88 501 LEU A C 1
ATOM 3877 O O . LEU A 1 501 ? -6.803 -3.059 -7.939 1.00 92.88 501 LEU A O 1
ATOM 3881 N N . PRO A 1 502 ? -4.707 -2.366 -8.337 1.00 93.50 502 PRO A N 1
ATOM 3882 C CA . PRO A 1 502 ? -4.100 -3.287 -7.374 1.00 93.50 502 PRO A CA 1
ATOM 3883 C C . PRO A 1 502 ? -4.635 -3.098 -5.956 1.00 93.50 502 PRO A C 1
ATOM 3885 O O . PRO A 1 502 ? -4.841 -4.073 -5.242 1.00 93.50 502 PRO A O 1
ATOM 3888 N N . ILE A 1 503 ? -4.906 -1.851 -5.563 1.00 93.38 503 ILE A N 1
ATOM 3889 C CA . ILE A 1 503 ? -5.449 -1.510 -4.246 1.00 93.38 503 ILE A CA 1
ATOM 3890 C C . ILE A 1 503 ? -6.864 -2.070 -4.105 1.00 93.38 503 ILE A C 1
ATOM 3892 O O . ILE A 1 503 ? -7.162 -2.753 -3.127 1.00 93.38 503 ILE A O 1
ATOM 3896 N N . VAL A 1 504 ? -7.722 -1.846 -5.104 1.00 93.19 504 VAL A N 1
ATOM 3897 C CA . VAL A 1 504 ? -9.085 -2.395 -5.125 1.00 93.19 504 VAL A CA 1
ATOM 3898 C C . VAL A 1 504 ? -9.056 -3.922 -5.121 1.00 93.19 504 VAL A C 1
ATOM 3900 O O . VAL A 1 504 ? -9.844 -4.535 -4.409 1.00 93.19 504 VAL A O 1
ATOM 3903 N N . VAL A 1 505 ? -8.127 -4.549 -5.847 1.00 94.75 505 VAL A N 1
ATOM 3904 C CA . VAL A 1 505 ? -7.944 -6.009 -5.854 1.00 94.75 505 VAL A CA 1
ATOM 3905 C C . VAL A 1 505 ? -7.515 -6.534 -4.490 1.00 94.75 505 VAL A C 1
ATOM 3907 O O . VAL A 1 505 ? -8.053 -7.542 -4.040 1.00 94.75 505 VAL A O 1
ATOM 3910 N N . VAL A 1 506 ? -6.589 -5.860 -3.809 1.00 94.56 506 VAL A N 1
ATOM 3911 C CA . VAL A 1 506 ? -6.138 -6.255 -2.470 1.00 94.56 506 VAL A CA 1
ATOM 3912 C C . VAL A 1 506 ? -7.273 -6.125 -1.456 1.00 94.56 506 VAL A C 1
ATOM 3914 O O . VAL A 1 506 ? -7.570 -7.091 -0.758 1.00 94.56 506 VAL A O 1
ATOM 3917 N N . ILE A 1 507 ? -7.962 -4.981 -1.419 1.00 92.56 507 ILE A N 1
ATOM 3918 C CA . ILE A 1 507 ? -9.073 -4.751 -0.484 1.00 92.56 507 ILE A CA 1
ATOM 3919 C C . ILE A 1 507 ? -10.258 -5.677 -0.813 1.00 92.56 507 ILE A C 1
ATOM 3921 O O . ILE A 1 507 ? -10.824 -6.308 0.072 1.00 92.56 507 ILE A O 1
ATOM 3925 N N . GLY A 1 508 ? -10.613 -5.844 -2.086 1.00 94.06 508 GLY A N 1
ATOM 3926 C CA . GLY A 1 508 ? -11.652 -6.784 -2.511 1.00 94.06 508 GLY A CA 1
ATOM 3927 C C . GLY A 1 508 ? -11.299 -8.236 -2.183 1.00 94.06 508 GLY A C 1
ATOM 3928 O O . GLY A 1 508 ? -12.133 -8.996 -1.692 1.00 94.06 508 GLY A O 1
ATOM 3929 N N . GLY A 1 509 ? -10.037 -8.614 -2.389 1.00 94.69 509 GLY A N 1
ATOM 3930 C CA . GLY A 1 509 ? -9.493 -9.917 -2.019 1.00 94.69 509 GLY A CA 1
ATOM 3931 C C . GLY A 1 509 ? -9.566 -10.179 -0.516 1.00 94.69 509 GLY A C 1
ATOM 3932 O O . GLY A 1 509 ? -9.918 -11.287 -0.121 1.00 94.69 509 GLY A O 1
ATOM 3933 N N . MET A 1 510 ? -9.327 -9.165 0.323 1.00 93.81 510 MET A N 1
ATOM 3934 C CA . MET A 1 510 ? -9.525 -9.276 1.773 1.00 93.81 510 MET A CA 1
ATOM 3935 C C . MET A 1 510 ? -10.965 -9.670 2.114 1.00 93.81 510 MET A C 1
ATOM 3937 O O . MET A 1 510 ? -11.163 -10.575 2.920 1.00 93.81 510 MET A O 1
ATOM 3941 N N . GLY A 1 511 ? -11.963 -9.072 1.457 1.00 93.06 511 GLY A N 1
ATOM 3942 C CA . GLY A 1 511 ? -13.370 -9.427 1.664 1.00 93.06 511 GLY A CA 1
ATOM 3943 C C . GLY A 1 511 ? -13.713 -10.863 1.245 1.00 93.06 511 GLY A C 1
ATOM 3944 O O . GLY A 1 511 ? -14.489 -11.536 1.920 1.00 93.06 511 GLY A O 1
ATOM 3945 N N . TRP A 1 512 ? -13.093 -11.383 0.181 1.00 94.56 512 TRP A N 1
ATOM 3946 C CA . TRP A 1 512 ? -13.245 -12.791 -0.218 1.00 94.56 512 TRP A CA 1
ATOM 3947 C C . TRP A 1 512 ? -12.561 -13.767 0.738 1.00 94.56 512 TRP A C 1
ATOM 3949 O O . TRP A 1 512 ? -13.100 -14.837 1.015 1.00 94.56 512 TRP A O 1
ATOM 3959 N N . LEU A 1 513 ? -11.383 -13.397 1.235 1.00 93.81 513 LEU A N 1
ATOM 3960 C CA . LEU A 1 513 ? -10.591 -14.201 2.164 1.00 93.81 513 LEU A CA 1
ATOM 3961 C C . LEU A 1 513 ? -11.072 -14.079 3.618 1.00 93.81 513 LEU A C 1
ATOM 3963 O O . LEU A 1 513 ? -10.563 -14.789 4.482 1.00 93.81 513 LEU A O 1
ATOM 3967 N N . GLY A 1 514 ? -12.026 -13.185 3.898 1.00 89.38 514 GLY A N 1
ATOM 3968 C CA . GLY A 1 514 ? -12.491 -12.895 5.254 1.00 89.38 514 GLY A CA 1
ATOM 3969 C C . GLY A 1 514 ? -11.421 -12.243 6.134 1.00 89.38 514 GLY A C 1
ATOM 3970 O O . GLY A 1 514 ? -11.449 -12.402 7.351 1.00 89.38 514 GLY A O 1
ATOM 3971 N N . ILE A 1 515 ? -10.454 -11.543 5.532 1.00 89.12 515 ILE A N 1
ATOM 3972 C CA . ILE A 1 515 ? -9.433 -10.784 6.261 1.00 89.12 515 ILE A CA 1
ATOM 3973 C C . ILE A 1 515 ? -10.071 -9.455 6.679 1.00 89.12 515 ILE A C 1
ATOM 3975 O O . ILE A 1 515 ? -10.454 -8.672 5.805 1.00 89.12 515 ILE A O 1
ATOM 3979 N N . PRO A 1 516 ? -10.202 -9.172 7.984 1.00 85.56 516 PRO A N 1
ATOM 3980 C CA . PRO A 1 516 ? -10.907 -7.984 8.421 1.00 85.56 516 PRO A CA 1
ATOM 3981 C C . PRO A 1 516 ? -10.026 -6.732 8.306 1.00 85.56 516 PRO A C 1
ATOM 3983 O O . PRO A 1 516 ? -8.795 -6.800 8.349 1.00 85.56 516 PRO A O 1
ATOM 3986 N N . ILE A 1 517 ? -10.670 -5.574 8.183 1.00 86.38 517 ILE A N 1
ATOM 3987 C CA . ILE A 1 517 ? -10.014 -4.272 8.160 1.00 86.38 517 ILE A CA 1
ATOM 3988 C C . ILE A 1 517 ? -9.689 -3.855 9.591 1.00 86.38 517 ILE A C 1
ATOM 3990 O O . ILE A 1 517 ? -10.577 -3.498 10.356 1.00 86.38 517 ILE A O 1
ATOM 3994 N N . ASN A 1 518 ? -8.408 -3.845 9.931 1.00 83.25 518 ASN A N 1
ATOM 3995 C CA . ASN A 1 518 ? -7.872 -3.208 11.129 1.00 83.25 518 ASN A CA 1
ATOM 3996 C C . ASN A 1 518 ? -7.107 -1.921 10.774 1.00 83.25 518 ASN A C 1
ATOM 3998 O O . ASN A 1 518 ? -6.948 -1.569 9.601 1.00 83.25 518 ASN A O 1
ATOM 4002 N N . ILE A 1 519 ? -6.568 -1.260 11.801 1.00 78.31 519 ILE A N 1
ATOM 4003 C CA . ILE A 1 519 ? -5.767 -0.031 11.686 1.00 78.31 519 ILE A CA 1
ATOM 4004 C C . ILE A 1 519 ? -4.618 -0.185 10.672 1.00 78.31 519 ILE A C 1
ATOM 4006 O O . ILE A 1 519 ? -4.386 0.701 9.855 1.00 78.31 519 ILE A O 1
ATOM 4010 N N . GLY A 1 520 ? -3.915 -1.323 10.679 1.00 78.50 520 GLY A N 1
ATOM 4011 C CA . GLY A 1 520 ? -2.800 -1.582 9.763 1.00 78.50 520 GLY A CA 1
ATOM 4012 C C . GLY A 1 520 ? -3.255 -1.758 8.316 1.00 78.50 520 GLY A C 1
ATOM 4013 O O . GLY A 1 520 ? -2.708 -1.138 7.409 1.00 78.50 520 GLY A O 1
ATOM 4014 N N . THR A 1 521 ? -4.283 -2.572 8.088 1.00 87.38 521 THR A N 1
ATOM 4015 C CA . THR A 1 521 ? -4.791 -2.847 6.739 1.00 87.38 521 THR A CA 1
ATOM 4016 C C . THR A 1 521 ? -5.537 -1.664 6.124 1.00 87.38 521 THR A C 1
ATOM 4018 O O . THR A 1 521 ? -5.534 -1.511 4.906 1.00 87.38 521 THR A O 1
ATOM 4021 N N . ALA A 1 522 ? -6.136 -0.791 6.941 1.00 84.31 522 ALA A N 1
ATOM 4022 C CA . ALA A 1 522 ? -6.793 0.418 6.454 1.00 84.31 522 ALA A CA 1
ATOM 4023 C C . ALA A 1 522 ? -5.796 1.323 5.704 1.00 84.31 522 ALA A C 1
ATOM 4025 O O . ALA A 1 522 ? -6.084 1.795 4.604 1.00 84.31 522 ALA A O 1
ATOM 4026 N N . MET A 1 523 ? -4.577 1.478 6.234 1.00 83.19 523 MET A N 1
ATOM 4027 C CA . MET A 1 523 ? -3.550 2.361 5.663 1.00 83.19 523 MET A CA 1
ATOM 4028 C C . MET A 1 523 ? -3.058 1.955 4.264 1.00 83.19 523 MET A C 1
ATOM 4030 O O . MET A 1 523 ? -2.486 2.790 3.557 1.00 83.19 523 MET A O 1
ATOM 4034 N N . ILE A 1 524 ? -3.290 0.706 3.835 1.00 89.44 524 ILE A N 1
ATOM 4035 C CA . ILE A 1 524 ? -2.786 0.161 2.562 1.00 89.44 524 ILE A CA 1
ATOM 4036 C C . ILE A 1 524 ? -3.209 1.038 1.384 1.00 89.44 524 ILE A C 1
ATOM 4038 O O . ILE A 1 524 ? -2.379 1.338 0.531 1.00 89.44 524 ILE A O 1
ATOM 4042 N N . ALA A 1 525 ? -4.466 1.494 1.355 1.00 83.00 525 ALA A N 1
ATOM 4043 C CA . ALA A 1 525 ? -4.996 2.257 0.227 1.00 83.00 525 ALA A CA 1
ATOM 4044 C C . ALA A 1 525 ? -4.222 3.562 -0.021 1.00 83.00 525 ALA A C 1
ATOM 4046 O O . ALA A 1 525 ? -3.812 3.839 -1.145 1.00 83.00 525 ALA A O 1
ATOM 4047 N N . SER A 1 526 ? -3.971 4.348 1.030 1.00 83.94 526 SER A N 1
ATOM 4048 C CA . SER A 1 526 ? -3.288 5.639 0.888 1.00 83.94 526 SER A CA 1
ATOM 4049 C C . SER A 1 526 ? -1.782 5.466 0.710 1.00 83.94 526 SER A C 1
ATOM 4051 O O . SER A 1 526 ? -1.191 6.157 -0.116 1.00 83.94 526 SER A O 1
ATOM 4053 N N . VAL A 1 527 ? -1.149 4.553 1.458 1.00 86.06 527 VAL A N 1
ATOM 4054 C CA . VAL A 1 527 ? 0.309 4.361 1.392 1.00 86.06 527 VAL A CA 1
ATOM 4055 C C . VAL A 1 527 ? 0.714 3.726 0.065 1.00 86.06 527 VAL A C 1
ATOM 4057 O O . VAL A 1 527 ? 1.639 4.206 -0.587 1.00 86.06 527 VAL A O 1
ATOM 4060 N N . SER A 1 528 ? 0.004 2.681 -0.371 1.00 86.62 528 SER A N 1
ATOM 4061 C CA . SER A 1 528 ? 0.307 2.002 -1.633 1.00 86.62 528 SER A CA 1
ATOM 4062 C C . SER A 1 528 ? 0.199 2.958 -2.816 1.00 86.62 528 SER A C 1
ATOM 4064 O O . SER A 1 528 ? 1.060 2.936 -3.687 1.00 86.62 528 SER A O 1
ATOM 4066 N N . MET A 1 529 ? -0.814 3.828 -2.836 1.00 85.19 529 MET A N 1
ATOM 4067 C CA . MET A 1 529 ? -1.012 4.770 -3.935 1.00 85.19 529 MET A CA 1
ATOM 4068 C C . MET A 1 529 ? 0.165 5.740 -4.107 1.00 85.19 529 MET A C 1
ATOM 4070 O O . MET A 1 529 ? 0.589 5.998 -5.233 1.00 85.19 529 MET A O 1
ATOM 4074 N N . GLY A 1 530 ? 0.709 6.254 -2.998 1.00 81.00 530 GLY A N 1
ATOM 4075 C CA . GLY A 1 530 ? 1.871 7.144 -3.026 1.00 81.00 530 GLY A CA 1
ATOM 4076 C C . GLY A 1 530 ? 3.152 6.454 -3.505 1.00 81.00 530 GLY A C 1
ATOM 4077 O O . GLY A 1 530 ? 4.004 7.103 -4.103 1.00 81.00 530 GLY A O 1
ATOM 4078 N N . LEU A 1 531 ? 3.277 5.142 -3.284 1.00 85.81 531 LEU A N 1
ATOM 4079 C CA . LEU A 1 531 ? 4.447 4.360 -3.692 1.00 85.81 531 LEU A CA 1
ATOM 4080 C C . LEU A 1 531 ? 4.367 3.884 -5.150 1.00 85.81 531 LEU A C 1
ATOM 4082 O O . LEU A 1 531 ? 5.386 3.862 -5.834 1.00 85.81 531 LEU A O 1
ATOM 4086 N N . THR A 1 532 ? 3.184 3.511 -5.651 1.00 84.50 532 THR A N 1
ATOM 4087 C CA . THR A 1 532 ? 3.057 2.976 -7.019 1.00 84.50 532 THR A CA 1
ATOM 4088 C C . THR A 1 532 ? 3.060 4.058 -8.100 1.00 84.50 532 THR A C 1
ATOM 4090 O O . THR A 1 532 ? 3.503 3.782 -9.217 1.00 84.50 532 THR A O 1
ATOM 4093 N N . ILE A 1 533 ? 2.605 5.283 -7.794 1.00 88.44 533 ILE A N 1
ATOM 4094 C CA . ILE A 1 533 ? 2.439 6.347 -8.802 1.00 88.44 533 ILE A CA 1
ATOM 4095 C C . ILE A 1 533 ? 3.754 6.741 -9.484 1.00 88.44 533 ILE A C 1
ATOM 4097 O O . ILE A 1 533 ? 3.759 7.063 -10.671 1.00 88.44 533 ILE A O 1
ATOM 4101 N N . ASP A 1 534 ? 4.874 6.650 -8.766 1.00 87.81 534 ASP A N 1
ATOM 4102 C CA . ASP A 1 534 ? 6.211 6.923 -9.297 1.00 87.81 534 ASP A CA 1
ATOM 4103 C C . ASP A 1 534 ? 6.524 6.069 -10.537 1.00 87.81 534 ASP A C 1
ATOM 4105 O O . ASP A 1 534 ? 7.007 6.571 -11.556 1.00 87.81 534 ASP A O 1
ATOM 4109 N N . SER A 1 535 ? 6.122 4.792 -10.510 1.00 90.06 535 SER A N 1
ATOM 4110 C CA . SER A 1 535 ? 6.309 3.885 -11.645 1.00 90.06 535 SER A CA 1
ATOM 4111 C C . SER A 1 535 ? 5.554 4.362 -12.886 1.00 90.06 535 SER A C 1
ATOM 4113 O O . SER A 1 535 ? 6.079 4.302 -13.999 1.00 90.06 535 SER A O 1
ATOM 4115 N N . THR A 1 536 ? 4.341 4.886 -12.701 1.00 91.62 536 THR A N 1
ATOM 4116 C CA . THR A 1 536 ? 3.534 5.459 -13.784 1.00 91.62 536 THR A CA 1
ATOM 4117 C C . THR A 1 536 ? 4.154 6.739 -14.329 1.00 91.62 536 THR A C 1
ATOM 4119 O O . THR A 1 536 ? 4.194 6.917 -15.544 1.00 91.62 536 THR A O 1
ATOM 4122 N N . ILE A 1 537 ? 4.676 7.612 -13.460 1.00 89.75 537 ILE A N 1
ATOM 4123 C CA . ILE A 1 537 ? 5.328 8.867 -13.863 1.00 89.75 537 ILE A CA 1
ATOM 4124 C C . ILE A 1 537 ? 6.551 8.572 -14.734 1.00 89.75 537 ILE A C 1
ATOM 4126 O O . ILE A 1 537 ? 6.671 9.121 -15.834 1.00 89.75 537 ILE A O 1
ATOM 4130 N N . HIS A 1 538 ? 7.435 7.681 -14.280 1.00 86.62 538 HIS A N 1
ATOM 4131 C CA . HIS A 1 538 ? 8.620 7.282 -15.038 1.00 86.62 538 HIS A CA 1
ATOM 4132 C C . HIS A 1 538 ? 8.253 6.637 -16.378 1.00 86.62 538 HIS A C 1
ATOM 4134 O O . HIS A 1 538 ? 8.833 6.994 -17.408 1.00 86.62 538 HIS A O 1
ATOM 4140 N N . TYR A 1 539 ? 7.254 5.750 -16.387 1.00 91.69 539 TYR A N 1
ATOM 4141 C CA . TYR A 1 539 ? 6.796 5.093 -17.609 1.00 91.69 539 TYR A CA 1
ATOM 4142 C C . TYR A 1 539 ? 6.214 6.094 -18.619 1.00 91.69 539 TYR A C 1
ATOM 4144 O O . TYR A 1 539 ? 6.633 6.128 -19.776 1.00 91.69 539 TYR A O 1
ATOM 4152 N N . LEU A 1 540 ? 5.289 6.958 -18.185 1.00 90.69 540 LEU A N 1
ATOM 4153 C CA . LEU A 1 540 ? 4.651 7.962 -19.042 1.00 90.69 540 LEU A CA 1
ATOM 4154 C C . LEU A 1 540 ? 5.645 8.991 -19.572 1.00 90.69 540 LEU A C 1
ATOM 4156 O O . LEU A 1 540 ? 5.554 9.382 -20.735 1.00 90.69 540 LEU A O 1
ATOM 4160 N N . THR A 1 541 ? 6.607 9.412 -18.753 1.00 86.94 541 THR A N 1
ATOM 4161 C CA . THR A 1 541 ? 7.652 10.351 -19.177 1.00 86.94 541 THR A CA 1
ATOM 4162 C C . THR A 1 541 ? 8.553 9.716 -20.236 1.00 86.94 541 THR A C 1
ATOM 4164 O O . THR A 1 541 ? 8.819 10.337 -21.265 1.00 86.94 541 THR A O 1
ATOM 4167 N N . GLY A 1 542 ? 8.977 8.462 -20.027 1.00 83.94 542 GLY A N 1
ATOM 4168 C CA . GLY A 1 542 ? 9.789 7.715 -20.991 1.00 83.94 542 GLY A CA 1
ATOM 4169 C C . GLY A 1 542 ? 9.072 7.479 -22.321 1.00 83.94 542 GLY A C 1
ATOM 4170 O O . GLY A 1 542 ? 9.669 7.674 -23.380 1.00 83.94 542 GLY A O 1
ATOM 4171 N N . TYR A 1 543 ? 7.784 7.138 -22.265 1.00 89.31 543 TYR A N 1
ATOM 4172 C CA . TYR A 1 543 ? 6.938 6.959 -23.442 1.00 89.31 543 TYR A CA 1
ATOM 4173 C C . TYR A 1 543 ? 6.706 8.276 -24.196 1.00 89.31 543 TYR A C 1
ATOM 4175 O O . TYR A 1 543 ? 6.942 8.358 -25.399 1.00 89.31 543 TYR A O 1
ATOM 4183 N N . THR A 1 544 ? 6.308 9.337 -23.488 1.00 86.25 544 THR A N 1
ATOM 4184 C CA . THR A 1 544 ? 6.009 10.646 -24.096 1.00 86.25 544 THR A CA 1
ATOM 4185 C C . THR A 1 544 ? 7.248 11.254 -24.747 1.00 86.25 544 THR A C 1
ATOM 4187 O O . THR A 1 544 ? 7.156 11.835 -25.824 1.00 86.25 544 THR A O 1
ATOM 4190 N N . ARG A 1 545 ? 8.430 11.078 -24.141 1.00 85.00 545 ARG A N 1
ATOM 4191 C CA . ARG A 1 545 ? 9.700 11.523 -24.728 1.00 85.00 545 ARG A CA 1
ATOM 4192 C C . ARG A 1 545 ? 9.967 10.874 -26.090 1.00 85.00 545 ARG A C 1
ATOM 4194 O O . ARG A 1 545 ? 10.447 11.564 -26.982 1.00 85.00 545 ARG A O 1
ATOM 4201 N N . ARG A 1 546 ? 9.636 9.589 -26.254 1.00 83.62 546 ARG A N 1
ATOM 4202 C CA . ARG A 1 546 ? 9.834 8.833 -27.503 1.00 83.62 546 ARG A CA 1
ATOM 4203 C C . ARG A 1 546 ? 8.799 9.176 -28.568 1.00 83.62 546 ARG A C 1
ATOM 4205 O O . ARG A 1 546 ? 9.167 9.385 -29.718 1.00 83.62 546 ARG A O 1
ATOM 4212 N N . ILE A 1 547 ? 7.538 9.352 -28.177 1.00 85.25 547 ILE A N 1
ATOM 4213 C CA . ILE A 1 547 ? 6.501 9.877 -29.080 1.00 85.25 547 ILE A CA 1
ATOM 4214 C C . ILE A 1 547 ? 6.888 11.271 -29.597 1.00 85.25 547 ILE A C 1
ATOM 4216 O O . ILE A 1 547 ? 6.819 11.529 -30.794 1.00 85.25 547 ILE A O 1
ATOM 4220 N N . ASN A 1 548 ? 7.386 12.150 -28.722 1.00 82.94 548 ASN A N 1
ATOM 4221 C CA . ASN A 1 548 ? 7.847 13.486 -29.118 1.00 82.94 548 ASN A CA 1
ATOM 4222 C C . ASN A 1 548 ? 9.121 13.466 -29.980 1.00 82.94 548 ASN A C 1
ATOM 4224 O O . ASN A 1 548 ? 9.387 14.440 -30.678 1.00 82.94 548 ASN A O 1
ATOM 4228 N N . ALA A 1 549 ? 9.901 12.383 -29.939 1.00 80.69 549 ALA A N 1
ATOM 4229 C CA . ALA A 1 549 ? 11.051 12.166 -30.816 1.00 80.69 549 ALA A CA 1
ATOM 4230 C C . ALA A 1 549 ? 10.655 11.625 -32.206 1.00 80.69 549 ALA A C 1
ATOM 4232 O O . ALA A 1 549 ? 11.522 11.464 -33.059 1.00 80.69 549 ALA A O 1
ATOM 4233 N N . GLY A 1 550 ? 9.362 11.374 -32.451 1.00 82.75 550 GLY A N 1
ATOM 4234 C CA . GLY A 1 550 ? 8.833 10.940 -33.746 1.00 82.75 550 GLY A CA 1
ATOM 4235 C C . GLY A 1 550 ? 8.715 9.424 -33.925 1.00 82.75 550 GLY A C 1
ATOM 4236 O O . GLY A 1 550 ? 8.418 8.980 -35.032 1.00 82.75 550 GLY A O 1
ATOM 4237 N N . LEU A 1 551 ? 8.926 8.625 -32.871 1.00 77.25 551 LEU A N 1
ATOM 4238 C CA . LEU A 1 551 ? 8.757 7.173 -32.950 1.00 77.25 551 LEU A CA 1
ATOM 4239 C C . LEU A 1 551 ? 7.281 6.785 -33.112 1.00 77.25 551 LEU A C 1
ATOM 4241 O O . LEU A 1 551 ? 6.379 7.444 -32.585 1.00 77.25 551 LEU A O 1
ATOM 4245 N N . SER A 1 552 ? 7.044 5.654 -33.784 1.00 83.50 552 SER A N 1
ATOM 4246 C CA . SER A 1 552 ? 5.720 5.036 -33.830 1.00 83.50 552 SER A CA 1
ATOM 4247 C C . SER A 1 552 ? 5.276 4.613 -32.422 1.00 83.50 552 SER A C 1
ATOM 4249 O O . SER A 1 552 ? 6.098 4.344 -31.543 1.00 83.50 552 SER A O 1
ATOM 4251 N N . HIS A 1 553 ? 3.964 4.520 -32.189 1.00 83.31 553 HIS A N 1
ATOM 4252 C CA . HIS A 1 553 ? 3.428 4.082 -30.895 1.00 83.31 553 HIS A CA 1
ATOM 4253 C C . HIS A 1 553 ? 3.968 2.716 -30.448 1.00 83.31 553 HIS A C 1
ATOM 4255 O O . HIS A 1 553 ? 4.159 2.489 -29.252 1.00 83.31 553 HIS A O 1
ATOM 4261 N N . ASP A 1 554 ? 4.202 1.809 -31.393 1.00 79.31 554 ASP A N 1
ATOM 4262 C CA . ASP A 1 554 ? 4.640 0.446 -31.107 1.00 79.31 554 ASP A CA 1
ATOM 4263 C C . ASP A 1 554 ? 6.125 0.410 -30.736 1.00 79.31 554 ASP A C 1
ATOM 4265 O O . ASP A 1 554 ? 6.488 -0.221 -29.739 1.00 79.31 554 ASP A O 1
ATOM 4269 N N . ASP A 1 555 ? 6.949 1.172 -31.457 1.00 76.94 555 ASP A N 1
ATOM 4270 C CA . ASP A 1 555 ? 8.382 1.289 -31.186 1.00 76.94 555 ASP A CA 1
ATOM 4271 C C . ASP A 1 555 ? 8.632 2.044 -29.875 1.00 76.94 555 ASP A C 1
ATOM 4273 O O . ASP A 1 555 ? 9.388 1.582 -29.019 1.00 76.94 555 ASP A O 1
ATOM 4277 N N . ALA A 1 556 ? 7.903 3.144 -29.642 1.00 81.44 556 ALA A N 1
ATOM 4278 C CA . ALA A 1 556 ? 7.983 3.914 -28.404 1.00 81.44 556 ALA A CA 1
ATOM 4279 C C . ALA A 1 556 ? 7.645 3.062 -27.168 1.00 81.44 556 ALA A C 1
ATOM 4281 O O . ALA A 1 556 ? 8.276 3.213 -26.118 1.00 81.44 556 ALA A O 1
ATOM 4282 N N . LEU A 1 557 ? 6.666 2.155 -27.271 1.00 84.25 557 LEU A N 1
ATOM 4283 C CA . LEU A 1 557 ? 6.332 1.219 -26.197 1.00 84.25 557 LEU A CA 1
ATOM 4284 C C . LEU A 1 557 ? 7.405 0.147 -26.014 1.00 84.25 557 LEU A C 1
ATOM 4286 O O . LEU A 1 557 ? 7.809 -0.097 -24.878 1.00 84.25 557 LEU A O 1
ATOM 4290 N N . ALA A 1 558 ? 7.871 -0.480 -27.097 1.00 79.00 558 ALA A N 1
ATOM 4291 C CA . ALA A 1 558 ? 8.894 -1.522 -27.028 1.00 79.00 558 ALA A CA 1
ATOM 4292 C C . ALA A 1 558 ? 10.186 -1.008 -26.374 1.00 79.00 558 ALA A C 1
ATOM 4294 O O . ALA A 1 558 ? 10.766 -1.673 -25.511 1.00 79.00 558 ALA A O 1
ATOM 4295 N N . GLU A 1 559 ? 10.596 0.207 -26.724 1.00 74.69 559 GLU A N 1
ATOM 4296 C CA . GLU A 1 559 ? 11.811 0.812 -26.198 1.00 74.69 559 GLU A CA 1
ATOM 4297 C C . GLU A 1 559 ? 11.636 1.314 -24.753 1.00 74.69 559 GLU A C 1
ATOM 4299 O O . GLU A 1 559 ? 12.503 1.089 -23.908 1.00 74.69 559 GLU A O 1
ATOM 4304 N N . THR A 1 560 ? 10.472 1.888 -24.414 1.00 83.31 560 THR A N 1
ATOM 4305 C CA . THR A 1 560 ? 10.146 2.246 -23.017 1.00 83.31 560 THR A CA 1
ATOM 4306 C C . THR A 1 560 ? 10.140 1.009 -22.112 1.00 83.31 560 THR A C 1
ATOM 4308 O O . THR A 1 560 ? 10.629 1.060 -20.983 1.00 83.31 560 THR A O 1
ATOM 4311 N N . HIS A 1 561 ? 9.648 -0.127 -22.612 1.00 83.19 561 HIS A N 1
ATOM 4312 C CA . HIS A 1 561 ? 9.683 -1.407 -21.907 1.00 83.19 561 HIS A CA 1
ATOM 4313 C C . HIS A 1 561 ? 11.099 -1.926 -21.656 1.00 83.19 561 HIS A C 1
ATOM 4315 O O . HIS A 1 561 ? 11.363 -2.467 -20.581 1.00 83.19 561 HIS A O 1
ATOM 4321 N N . ALA A 1 562 ? 11.995 -1.775 -22.632 1.00 74.06 562 ALA A N 1
ATOM 4322 C CA . ALA A 1 562 ? 13.373 -2.241 -22.528 1.00 74.06 562 ALA A CA 1
ATOM 4323 C C . ALA A 1 562 ? 14.202 -1.396 -21.545 1.00 74.06 562 ALA A C 1
ATOM 4325 O O . ALA A 1 562 ? 14.991 -1.944 -20.775 1.00 74.06 562 ALA A O 1
ATOM 4326 N N . ASP A 1 563 ? 13.997 -0.080 -21.558 1.00 74.31 563 ASP A N 1
ATOM 4327 C CA . ASP A 1 563 ? 14.775 0.874 -20.770 1.00 74.31 563 ASP A CA 1
ATOM 4328 C C . ASP A 1 563 ? 14.152 1.111 -19.383 1.00 74.31 563 ASP A C 1
ATOM 4330 O O . ASP A 1 563 ? 14.655 0.641 -18.355 1.00 74.31 563 ASP A O 1
ATOM 4334 N N . VAL A 1 564 ? 12.979 1.753 -19.352 1.00 82.94 564 VAL A N 1
ATOM 4335 C CA . VAL A 1 564 ? 12.291 2.129 -18.108 1.00 82.94 564 VAL A CA 1
ATOM 4336 C C . VAL A 1 564 ? 11.759 0.895 -17.381 1.00 82.94 564 VAL A C 1
ATOM 4338 O O . VAL A 1 564 ? 11.874 0.804 -16.159 1.00 82.94 564 VAL A O 1
ATOM 4341 N N . GLY A 1 565 ? 11.233 -0.094 -18.110 1.00 82.50 565 GLY A N 1
ATOM 4342 C CA . GLY A 1 565 ? 10.637 -1.295 -17.514 1.00 82.50 565 GLY A CA 1
ATOM 4343 C C . GLY A 1 565 ? 11.588 -2.074 -16.597 1.00 82.50 565 GLY A C 1
ATOM 4344 O O . GLY A 1 565 ? 11.173 -2.547 -15.538 1.00 82.50 565 GLY A O 1
ATOM 4345 N N . ARG A 1 566 ? 12.881 -2.140 -16.938 1.00 79.69 566 ARG A N 1
ATOM 4346 C CA . ARG A 1 566 ? 13.907 -2.781 -16.098 1.00 79.69 566 ARG A CA 1
ATOM 4347 C C . ARG A 1 566 ? 14.095 -2.050 -14.769 1.00 79.69 566 ARG A C 1
ATOM 4349 O O . ARG A 1 566 ? 14.160 -2.692 -13.721 1.00 79.69 566 ARG A O 1
ATOM 4356 N N . VAL A 1 567 ? 14.168 -0.719 -14.811 1.00 81.19 567 VAL A N 1
ATOM 4357 C CA . VAL A 1 567 ? 14.325 0.119 -13.612 1.00 81.19 567 VAL A CA 1
ATOM 4358 C C . VAL A 1 567 ? 13.134 -0.079 -12.672 1.00 81.19 567 VAL A C 1
ATOM 4360 O O . VAL A 1 567 ? 13.329 -0.288 -11.475 1.00 81.19 567 VAL A O 1
ATOM 4363 N N . LEU A 1 568 ? 11.916 -0.118 -13.225 1.00 88.31 568 LEU A N 1
ATOM 4364 C CA . LEU A 1 568 ? 10.691 -0.342 -12.453 1.00 88.31 568 LEU A CA 1
ATOM 4365 C C . LEU A 1 568 ? 10.678 -1.702 -11.746 1.00 88.31 568 LEU A C 1
ATOM 4367 O O . LEU A 1 568 ? 10.284 -1.774 -10.581 1.00 88.31 568 LEU A O 1
ATOM 4371 N N . ILE A 1 569 ? 11.125 -2.770 -12.416 1.00 88.06 569 ILE A N 1
ATOM 4372 C CA . ILE A 1 569 ? 11.178 -4.119 -11.831 1.00 88.06 569 ILE A CA 1
ATOM 4373 C C . ILE A 1 569 ? 12.134 -4.156 -10.640 1.00 88.06 569 ILE A C 1
ATOM 4375 O O . ILE A 1 569 ? 11.750 -4.624 -9.571 1.00 88.06 569 ILE A O 1
ATOM 4379 N N . PHE A 1 570 ? 13.357 -3.641 -10.789 1.00 83.31 570 PHE A N 1
ATOM 4380 C CA . PHE A 1 570 ? 14.334 -3.667 -9.697 1.00 83.31 570 PHE A CA 1
ATOM 4381 C C . PHE A 1 570 ? 13.901 -2.813 -8.502 1.00 83.31 570 PHE A C 1
ATOM 4383 O O . PHE A 1 570 ? 14.029 -3.260 -7.361 1.00 83.31 570 PHE A O 1
ATOM 4390 N N . ALA A 1 571 ? 13.334 -1.628 -8.752 1.00 84.44 571 ALA A N 1
ATOM 4391 C CA . ALA A 1 571 ? 12.783 -0.783 -7.696 1.00 84.44 571 ALA A CA 1
ATOM 4392 C C . ALA A 1 571 ? 11.649 -1.496 -6.935 1.00 84.44 571 ALA A C 1
ATOM 4394 O O . ALA A 1 571 ? 11.639 -1.512 -5.704 1.00 84.44 571 ALA A O 1
ATOM 4395 N N . ASN A 1 572 ? 10.740 -2.163 -7.654 1.00 89.88 572 ASN A N 1
ATOM 4396 C CA . ASN A 1 572 ? 9.645 -2.915 -7.040 1.00 89.88 572 ASN A CA 1
ATOM 4397 C C . ASN A 1 572 ? 10.130 -4.152 -6.274 1.00 89.88 572 ASN A C 1
ATOM 4399 O O . ASN A 1 572 ? 9.622 -4.413 -5.189 1.00 89.88 572 ASN A O 1
ATOM 4403 N N . ILE A 1 573 ? 11.134 -4.886 -6.769 1.00 87.56 573 ILE A N 1
ATOM 4404 C CA . ILE A 1 573 ? 11.736 -6.009 -6.027 1.00 87.56 573 ILE A CA 1
ATOM 4405 C C . ILE A 1 573 ? 12.315 -5.516 -4.698 1.00 87.56 573 ILE A C 1
ATOM 4407 O O . ILE A 1 573 ? 12.089 -6.147 -3.663 1.00 87.56 573 ILE A O 1
ATOM 4411 N N . ALA A 1 574 ? 13.020 -4.382 -4.703 1.00 86.50 574 ALA A N 1
ATOM 4412 C CA . ALA A 1 574 ? 13.566 -3.796 -3.483 1.00 86.50 574 ALA A CA 1
ATOM 4413 C C . ALA A 1 574 ? 12.456 -3.409 -2.488 1.00 86.50 574 ALA A C 1
ATOM 4415 O O . ALA A 1 574 ? 12.542 -3.769 -1.313 1.00 86.50 574 ALA A O 1
ATOM 4416 N N . LEU A 1 575 ? 11.391 -2.747 -2.958 1.00 87.62 575 LEU A N 1
ATOM 4417 C CA . LEU A 1 575 ? 10.242 -2.367 -2.127 1.00 87.62 575 LEU A CA 1
ATOM 4418 C C . LEU A 1 575 ? 9.510 -3.586 -1.556 1.00 87.62 575 LEU A C 1
ATOM 4420 O O . LEU A 1 575 ? 9.303 -3.660 -0.347 1.00 87.62 575 LEU A O 1
ATOM 4424 N N . VAL A 1 576 ? 9.167 -4.564 -2.397 1.00 91.94 576 VAL A N 1
ATOM 4425 C CA . VAL A 1 576 ? 8.500 -5.809 -1.983 1.00 91.94 576 VAL A CA 1
ATOM 4426 C C . VAL A 1 576 ? 9.345 -6.549 -0.954 1.00 91.94 576 VAL A C 1
ATOM 4428 O O . VAL A 1 576 ? 8.826 -6.986 0.071 1.00 91.94 576 VAL A O 1
ATOM 4431 N N . THR A 1 577 ? 10.657 -6.646 -1.174 1.00 88.69 577 THR A N 1
ATOM 4432 C CA . THR A 1 577 ? 11.567 -7.263 -0.201 1.00 88.69 577 THR A CA 1
ATOM 4433 C C . THR A 1 577 ? 11.545 -6.496 1.122 1.00 88.69 577 THR A C 1
ATOM 4435 O O . THR A 1 577 ? 11.388 -7.111 2.174 1.00 88.69 577 THR A O 1
ATOM 4438 N N . GLY A 1 578 ? 11.612 -5.162 1.079 1.00 86.62 578 GLY A N 1
ATOM 4439 C CA . GLY A 1 578 ? 11.558 -4.301 2.262 1.00 86.62 578 GLY A CA 1
ATOM 4440 C C . GLY A 1 578 ? 10.269 -4.451 3.075 1.00 86.62 578 GLY A C 1
ATOM 4441 O O . GLY A 1 578 ? 10.330 -4.645 4.288 1.00 86.62 578 GLY A O 1
ATOM 4442 N N . PHE A 1 579 ? 9.101 -4.436 2.428 1.00 90.12 579 PHE A N 1
ATOM 4443 C CA . PHE A 1 579 ? 7.814 -4.623 3.111 1.00 90.12 579 PHE A CA 1
ATOM 4444 C C . PHE A 1 579 ? 7.605 -6.056 3.600 1.00 90.12 579 PHE A C 1
ATOM 4446 O O . PHE A 1 579 ? 7.010 -6.267 4.658 1.00 90.12 579 PHE A O 1
ATOM 4453 N N . THR A 1 580 ? 8.154 -7.047 2.896 1.00 90.81 580 THR A N 1
ATOM 4454 C CA . THR A 1 580 ? 8.084 -8.452 3.317 1.00 90.81 580 THR A CA 1
ATOM 4455 C C . THR A 1 580 ? 8.820 -8.691 4.639 1.00 90.81 580 THR A C 1
ATOM 4457 O O . THR A 1 580 ? 8.394 -9.544 5.415 1.00 90.81 580 THR A O 1
ATOM 4460 N N . VAL A 1 581 ? 9.843 -7.899 4.989 1.00 92.88 581 VAL A N 1
ATOM 4461 C CA . VAL A 1 581 ? 10.501 -7.978 6.312 1.00 92.88 581 VAL A CA 1
ATOM 4462 C C . VAL A 1 581 ? 9.510 -7.765 7.465 1.00 92.88 581 VAL A C 1
ATOM 4464 O O . VAL A 1 581 ? 9.662 -8.376 8.523 1.00 92.88 581 VAL A O 1
ATOM 4467 N N . LEU A 1 582 ? 8.444 -6.977 7.269 1.00 88.06 582 LEU A N 1
ATOM 4468 C CA . LEU A 1 582 ? 7.428 -6.735 8.304 1.00 88.06 582 LEU A CA 1
ATOM 4469 C C . LEU A 1 582 ? 6.662 -8.003 8.708 1.00 88.06 582 LEU A C 1
ATOM 4471 O O . LEU A 1 582 ? 6.105 -8.060 9.806 1.00 88.06 582 LEU A O 1
ATOM 4475 N N . THR A 1 583 ? 6.685 -9.048 7.877 1.00 90.69 583 THR A N 1
ATOM 4476 C CA . THR A 1 583 ? 6.082 -10.350 8.205 1.00 90.69 583 THR A CA 1
ATOM 4477 C C . THR A 1 583 ? 6.752 -11.045 9.392 1.00 90.69 583 THR A C 1
ATOM 4479 O O . THR A 1 583 ? 6.125 -11.870 10.054 1.00 90.69 583 THR A O 1
ATOM 4482 N N . LEU A 1 584 ? 7.987 -10.660 9.732 1.00 90.94 584 LEU A N 1
ATOM 4483 C CA . LEU A 1 584 ? 8.705 -11.156 10.909 1.00 90.94 584 LEU A CA 1
ATOM 4484 C C . LEU A 1 584 ? 8.179 -10.564 12.230 1.00 90.94 584 LEU A C 1
ATOM 4486 O O . LEU A 1 584 ? 8.592 -10.994 13.309 1.00 90.94 584 LEU A O 1
ATOM 4490 N N . SER A 1 585 ? 7.266 -9.589 12.173 1.00 89.62 585 SER A N 1
ATOM 4491 C CA . SER A 1 585 ? 6.692 -8.953 13.357 1.00 89.62 585 SER A CA 1
ATOM 4492 C C . SER A 1 585 ? 5.873 -9.928 14.218 1.00 89.62 585 SER A C 1
ATOM 4494 O O . SER A 1 585 ? 5.281 -10.906 13.751 1.00 89.62 585 SER A O 1
ATOM 4496 N N . LYS A 1 586 ? 5.809 -9.649 15.525 1.00 86.25 586 LYS A N 1
ATOM 4497 C CA . LYS A 1 586 ? 4.857 -10.295 16.448 1.00 86.25 586 LYS A CA 1
ATOM 4498 C C . LYS A 1 586 ? 3.493 -9.596 16.460 1.00 86.25 586 LYS A C 1
ATOM 4500 O O . LYS A 1 586 ? 2.522 -10.190 16.922 1.00 86.25 586 LYS A O 1
ATOM 4505 N N . PHE A 1 587 ? 3.430 -8.366 15.953 1.00 88.06 587 PHE A N 1
ATOM 4506 C CA . PHE A 1 587 ? 2.221 -7.556 15.876 1.00 88.06 587 PHE A CA 1
ATOM 4507 C C . PHE A 1 587 ? 1.525 -7.795 14.533 1.00 88.06 587 PHE A C 1
ATOM 4509 O O . PHE A 1 587 ? 2.056 -7.446 13.477 1.00 88.06 587 PHE A O 1
ATOM 4516 N N . VAL A 1 588 ? 0.348 -8.419 14.582 1.00 88.62 588 VAL A N 1
ATOM 4517 C CA . VAL A 1 588 ? -0.395 -8.931 13.421 1.00 88.62 588 VAL A CA 1
ATOM 4518 C C . VAL A 1 588 ? -0.720 -7.841 12.386 1.00 88.62 588 VAL A C 1
ATOM 4520 O O . VAL A 1 588 ? -0.536 -8.111 11.197 1.00 88.62 588 VAL A O 1
ATOM 4523 N N . PRO A 1 589 ? -1.100 -6.602 12.764 1.00 87.44 589 PRO A N 1
ATOM 4524 C CA . PRO A 1 589 ? -1.361 -5.543 11.791 1.00 87.44 589 PRO A CA 1
ATOM 4525 C C . PRO A 1 589 ? -0.160 -5.225 10.894 1.00 87.44 589 PRO A C 1
ATOM 4527 O O . PRO A 1 589 ? -0.349 -4.971 9.710 1.00 87.44 589 PRO A O 1
ATOM 4530 N N . LEU A 1 590 ? 1.072 -5.300 11.414 1.00 88.94 590 LEU A N 1
ATOM 4531 C CA . LEU A 1 590 ? 2.283 -5.078 10.611 1.00 88.94 590 LEU A CA 1
ATOM 4532 C C . LEU A 1 590 ? 2.559 -6.230 9.641 1.00 88.94 590 LEU A C 1
ATOM 4534 O O . LEU A 1 590 ? 3.038 -5.987 8.536 1.00 88.94 590 LEU A O 1
ATOM 4538 N N . ILE A 1 591 ? 2.230 -7.466 10.029 1.00 91.00 591 ILE A N 1
ATOM 4539 C CA . ILE A 1 591 ? 2.360 -8.640 9.157 1.00 91.00 591 ILE A CA 1
ATOM 4540 C C . ILE A 1 591 ? 1.422 -8.484 7.958 1.00 91.00 591 ILE A C 1
ATOM 4542 O O . ILE A 1 591 ? 1.875 -8.550 6.816 1.00 91.00 591 ILE A O 1
ATOM 4546 N N . TYR A 1 592 ? 0.130 -8.234 8.212 1.00 91.00 592 TYR A N 1
ATOM 4547 C CA . TYR A 1 592 ? -0.848 -8.039 7.141 1.00 91.00 592 TYR A CA 1
ATOM 4548 C C . TYR A 1 592 ? -0.501 -6.836 6.273 1.00 91.00 592 TYR A C 1
ATOM 4550 O O . TYR A 1 592 ? -0.528 -6.952 5.053 1.00 91.00 592 TYR A O 1
ATOM 4558 N N . PHE A 1 593 ? -0.115 -5.713 6.880 1.00 90.38 593 PHE A N 1
ATOM 4559 C CA . PHE A 1 593 ? 0.332 -4.540 6.139 1.00 90.38 593 PHE A CA 1
ATOM 4560 C C . PHE A 1 593 ? 1.501 -4.875 5.200 1.00 90.38 593 PHE A C 1
ATOM 4562 O O . PHE A 1 593 ? 1.421 -4.584 4.011 1.00 90.38 593 PHE A O 1
ATOM 4569 N N . GLY A 1 594 ? 2.538 -5.564 5.687 1.00 91.38 594 GLY A N 1
ATOM 4570 C CA . GLY A 1 594 ? 3.683 -5.974 4.870 1.00 91.38 594 GLY A CA 1
ATOM 4571 C C . GLY A 1 594 ? 3.313 -6.878 3.691 1.00 91.38 594 GLY A C 1
ATOM 4572 O O . GLY A 1 594 ? 3.732 -6.619 2.566 1.00 91.38 594 GLY A O 1
ATOM 4573 N N . VAL A 1 595 ? 2.496 -7.915 3.918 1.00 93.19 595 VAL A N 1
ATOM 4574 C CA . VAL A 1 595 ? 2.056 -8.831 2.845 1.00 93.19 595 VAL A CA 1
ATOM 4575 C C . VAL A 1 595 ? 1.190 -8.105 1.821 1.00 93.19 595 VAL A C 1
ATOM 4577 O O . VAL A 1 595 ? 1.427 -8.208 0.619 1.00 93.19 595 VAL A O 1
ATOM 4580 N N . LEU A 1 596 ? 0.177 -7.377 2.283 1.00 94.06 596 LEU A N 1
ATOM 4581 C CA . LEU A 1 596 ? -0.820 -6.778 1.404 1.00 94.06 596 LEU A CA 1
ATOM 4582 C C . LEU A 1 596 ? -0.241 -5.603 0.604 1.00 94.06 596 LEU A C 1
ATOM 4584 O O . LEU A 1 596 ? -0.557 -5.477 -0.577 1.00 94.06 596 LEU A O 1
ATOM 4588 N N . VAL A 1 597 ? 0.660 -4.800 1.189 1.00 92.56 597 VAL A N 1
ATOM 4589 C CA . VAL A 1 597 ? 1.414 -3.778 0.442 1.00 92.56 597 VAL A CA 1
ATOM 4590 C C . VAL A 1 597 ? 2.302 -4.434 -0.612 1.00 92.56 597 VAL A C 1
ATOM 4592 O O . VAL A 1 597 ? 2.295 -3.989 -1.753 1.00 92.56 597 VAL A O 1
ATOM 4595 N N . SER A 1 598 ? 3.007 -5.523 -0.291 1.00 94.25 598 SER A N 1
ATOM 4596 C CA . SER A 1 598 ? 3.814 -6.256 -1.276 1.00 94.25 598 SER A CA 1
ATOM 4597 C C . SER A 1 598 ? 2.980 -6.768 -2.455 1.00 94.25 598 SER A C 1
ATOM 4599 O O . SER A 1 598 ? 3.380 -6.601 -3.607 1.00 94.25 598 SER A O 1
ATOM 4601 N N . VAL A 1 599 ? 1.795 -7.333 -2.197 1.00 94.75 599 VAL A N 1
ATOM 4602 C CA . VAL A 1 599 ? 0.865 -7.754 -3.260 1.00 94.75 599 VAL A CA 1
ATOM 4603 C C . VAL A 1 599 ? 0.391 -6.553 -4.083 1.00 94.75 599 VAL A C 1
ATOM 4605 O O . VAL A 1 599 ? 0.370 -6.632 -5.312 1.00 94.75 599 VAL A O 1
ATOM 4608 N N . ALA A 1 600 ? 0.066 -5.430 -3.437 1.00 94.06 600 ALA A N 1
ATOM 4609 C CA . ALA A 1 600 ? -0.332 -4.204 -4.125 1.00 94.06 600 ALA A CA 1
ATOM 4610 C C . ALA A 1 600 ? 0.796 -3.641 -5.008 1.00 94.06 600 ALA A C 1
ATOM 4612 O O . ALA A 1 600 ? 0.528 -3.249 -6.141 1.00 94.06 600 ALA A O 1
ATOM 4613 N N . MET A 1 601 ? 2.053 -3.660 -4.543 1.00 93.00 601 MET A N 1
ATOM 4614 C CA . MET A 1 601 ? 3.225 -3.228 -5.321 1.00 93.00 601 MET A CA 1
ATOM 4615 C C . MET A 1 601 ? 3.436 -4.108 -6.555 1.00 93.00 601 MET A C 1
ATOM 4617 O O . MET A 1 601 ? 3.583 -3.595 -7.661 1.00 93.00 601 MET A O 1
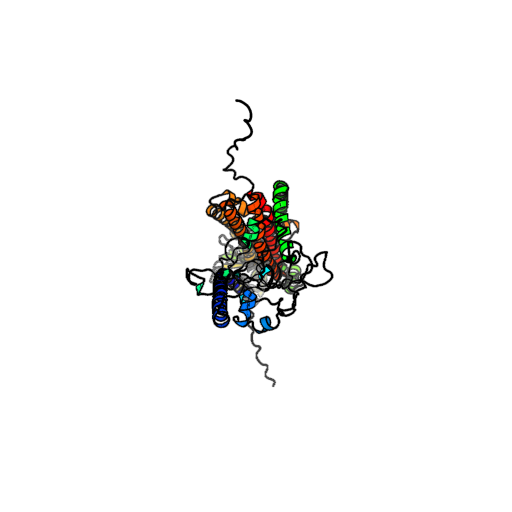ATOM 4621 N N . VAL A 1 602 ? 3.378 -5.438 -6.400 1.00 94.56 602 VAL A N 1
ATOM 4622 C CA . VAL A 1 602 ? 3.468 -6.367 -7.541 1.00 94.56 602 VAL A CA 1
ATOM 4623 C C . VAL A 1 602 ? 2.328 -6.116 -8.526 1.00 94.56 602 VAL A C 1
ATOM 4625 O O . VAL A 1 602 ? 2.561 -6.024 -9.731 1.00 94.56 602 VAL A O 1
ATOM 4628 N N . GLY A 1 603 ? 1.101 -5.947 -8.030 1.00 93.94 603 GLY A N 1
ATOM 4629 C CA . GLY A 1 603 ? -0.040 -5.592 -8.866 1.00 93.94 603 GLY A CA 1
ATOM 4630 C C . GLY A 1 603 ? 0.149 -4.250 -9.580 1.00 93.94 603 GLY A C 1
ATOM 4631 O O . GLY A 1 603 ? -0.194 -4.144 -10.753 1.00 93.94 603 GLY A O 1
ATOM 4632 N N . GLY A 1 604 ? 0.734 -3.247 -8.920 1.00 93.19 604 GLY A N 1
ATOM 4633 C CA . GLY A 1 604 ? 1.039 -1.934 -9.497 1.00 93.19 604 GLY A CA 1
ATOM 4634 C C . GLY A 1 604 ? 2.106 -2.002 -10.581 1.00 93.19 604 GLY A C 1
ATOM 4635 O O . GLY A 1 604 ? 1.949 -1.391 -11.637 1.00 93.19 604 GLY A O 1
ATOM 4636 N N . LEU A 1 605 ? 3.152 -2.802 -10.382 1.00 93.88 605 LEU A N 1
ATOM 4637 C CA . LEU A 1 605 ? 4.150 -3.089 -11.410 1.00 93.88 605 LEU A CA 1
ATOM 4638 C C . LEU A 1 605 ? 3.504 -3.746 -12.637 1.00 93.88 605 LEU A C 1
ATOM 4640 O O . LEU A 1 605 ? 3.719 -3.294 -13.761 1.00 93.88 605 LEU A O 1
ATOM 4644 N N . LEU A 1 606 ? 2.673 -4.774 -12.432 1.00 93.00 606 LEU A N 1
ATOM 4645 C CA . LEU A 1 606 ? 1.937 -5.431 -13.518 1.00 93.00 606 LEU A CA 1
ATOM 4646 C C . LEU A 1 606 ? 0.958 -4.467 -14.199 1.00 93.00 606 LEU A C 1
ATOM 4648 O O . LEU A 1 606 ? 0.858 -4.455 -15.423 1.00 93.00 606 LEU A O 1
ATOM 4652 N N . GLY A 1 607 ? 0.280 -3.613 -13.435 1.00 92.88 607 GLY A N 1
ATOM 4653 C CA . GLY A 1 607 ? -0.581 -2.559 -13.960 1.00 92.88 607 GLY A CA 1
ATOM 4654 C C . GLY A 1 607 ? 0.187 -1.611 -14.880 1.00 92.88 607 GLY A C 1
ATOM 4655 O O . GLY A 1 607 ? -0.252 -1.339 -15.994 1.00 92.88 607 GLY A O 1
ATOM 4656 N N . ASN A 1 608 ? 1.368 -1.162 -14.461 1.00 92.75 608 ASN A N 1
ATOM 4657 C CA . ASN A 1 608 ? 2.201 -0.244 -15.236 1.00 92.75 608 ASN A CA 1
ATOM 4658 C C . ASN A 1 608 ? 2.875 -0.894 -16.452 1.00 92.75 608 ASN A C 1
ATOM 4660 O O . ASN A 1 608 ? 3.045 -0.228 -17.467 1.00 92.75 608 ASN A O 1
ATOM 4664 N N . LEU A 1 609 ? 3.235 -2.178 -16.385 1.00 91.94 609 LEU A N 1
ATOM 4665 C CA . LEU A 1 609 ? 3.870 -2.885 -17.503 1.00 91.94 609 LEU A CA 1
ATOM 4666 C C . LEU A 1 609 ? 2.870 -3.557 -18.456 1.00 91.94 609 LEU A C 1
ATOM 4668 O O . LEU A 1 609 ? 3.235 -3.895 -19.571 1.00 91.94 609 LEU A O 1
ATOM 4672 N N . ILE A 1 610 ? 1.622 -3.791 -18.057 1.00 91.62 610 ILE A N 1
ATOM 4673 C CA . ILE A 1 610 ? 0.661 -4.534 -18.889 1.00 91.62 610 ILE A CA 1
ATOM 4674 C C . ILE A 1 610 ? -0.544 -3.670 -19.234 1.00 91.62 610 ILE A C 1
ATOM 4676 O O . ILE A 1 610 ? -0.878 -3.491 -20.407 1.00 91.62 610 ILE A O 1
ATOM 4680 N N . LEU A 1 611 ? -1.202 -3.118 -18.216 1.00 91.12 611 LEU A N 1
ATOM 4681 C CA . LEU A 1 611 ? -2.465 -2.412 -18.391 1.00 91.12 611 LEU A CA 1
ATOM 4682 C C . LEU A 1 611 ? -2.264 -1.002 -18.956 1.00 91.12 611 LEU A C 1
ATOM 4684 O O . LEU A 1 611 ? -2.954 -0.617 -19.899 1.00 91.12 611 LEU A O 1
ATOM 4688 N N . LEU A 1 612 ? -1.294 -0.253 -18.431 1.00 91.94 612 LEU A N 1
ATOM 4689 C CA . LEU A 1 612 ? -1.012 1.117 -18.857 1.00 91.94 612 LEU A CA 1
ATOM 4690 C C . LEU A 1 612 ? -0.667 1.216 -20.362 1.00 91.94 612 LEU A C 1
ATOM 4692 O O . LEU A 1 612 ? -1.321 2.002 -21.050 1.00 91.94 612 LEU A O 1
ATOM 4696 N N . PRO A 1 613 ? 0.246 0.398 -20.931 1.00 90.44 613 PRO A N 1
ATOM 4697 C CA . PRO A 1 613 ? 0.521 0.392 -22.372 1.00 90.44 613 PRO A CA 1
ATOM 4698 C C . PRO A 1 613 ? -0.710 0.079 -23.229 1.00 90.44 613 PRO A C 1
ATOM 4700 O O . PRO A 1 613 ? -0.889 0.655 -24.302 1.00 90.44 613 PRO A O 1
ATOM 4703 N N . ALA A 1 614 ? -1.578 -0.825 -22.762 1.00 88.94 614 ALA A N 1
ATOM 4704 C CA . ALA A 1 614 ? -2.817 -1.160 -23.458 1.00 88.94 614 ALA A CA 1
ATOM 4705 C C . ALA A 1 614 ? -3.808 0.018 -23.458 1.00 88.94 614 ALA A C 1
ATOM 4707 O O . ALA A 1 614 ? -4.474 0.256 -24.466 1.00 88.94 614 ALA A O 1
ATOM 4708 N N . MET A 1 615 ? -3.879 0.771 -22.356 1.00 88.56 615 MET A N 1
ATOM 4709 C CA . MET A 1 615 ? -4.752 1.938 -22.212 1.00 88.56 615 MET A CA 1
ATOM 4710 C C . MET A 1 615 ? -4.267 3.164 -22.990 1.00 88.56 615 MET A C 1
ATOM 4712 O O . MET A 1 615 ? -5.094 3.895 -23.528 1.00 88.56 615 MET A O 1
ATOM 4716 N N . LEU A 1 616 ? -2.953 3.371 -23.114 1.00 87.56 616 LEU A N 1
ATOM 4717 C CA . LEU A 1 616 ? -2.379 4.489 -23.880 1.00 87.56 616 LEU A CA 1
ATOM 4718 C C . LEU A 1 616 ? -2.730 4.457 -25.375 1.00 87.56 616 LEU A C 1
ATOM 4720 O O . LEU A 1 616 ? -2.644 5.482 -26.045 1.00 87.56 616 LEU A O 1
ATOM 4724 N N . ARG A 1 617 ? -3.150 3.298 -25.895 1.00 79.00 617 ARG A N 1
ATOM 4725 C CA . ARG A 1 617 ? -3.637 3.138 -27.272 1.00 79.00 617 ARG A CA 1
ATOM 4726 C C . ARG A 1 617 ? -5.118 3.455 -27.457 1.00 79.00 617 ARG A C 1
ATOM 4728 O O . ARG A 1 617 ? -5.593 3.449 -28.591 1.00 79.00 617 ARG A O 1
ATOM 4735 N N . VAL A 1 618 ? -5.874 3.641 -26.378 1.00 79.56 618 VAL A N 1
ATOM 4736 C CA . VAL A 1 618 ? -7.285 4.017 -26.483 1.00 79.56 618 VAL A CA 1
ATOM 4737 C C . VAL A 1 618 ? -7.333 5.509 -26.821 1.00 79.56 618 VAL A C 1
ATOM 4739 O O . VAL A 1 618 ? -6.795 6.303 -26.039 1.00 79.56 618 VAL A O 1
ATOM 4742 N N . PRO A 1 619 ? -7.936 5.903 -27.963 1.00 67.88 619 PRO A N 1
ATOM 4743 C CA . PRO A 1 619 ? -8.028 7.304 -28.347 1.00 67.88 619 PRO A CA 1
ATOM 4744 C C . PRO A 1 619 ? -8.668 8.114 -27.226 1.00 67.88 619 PRO A C 1
ATOM 4746 O O . PRO A 1 619 ? -9.626 7.659 -26.596 1.00 67.88 619 PRO A O 1
ATOM 4749 N N . SER A 1 620 ? -8.159 9.324 -26.993 1.00 63.59 620 SER A N 1
ATOM 4750 C CA . SER A 1 620 ? -8.849 10.258 -26.110 1.00 63.59 620 SER A CA 1
ATOM 4751 C C . SER A 1 620 ? -10.262 10.495 -26.661 1.00 63.59 620 SER A C 1
ATOM 4753 O O . SER A 1 620 ? -10.410 10.692 -27.873 1.00 63.59 620 SER A O 1
ATOM 4755 N N . PRO A 1 621 ? -11.305 10.535 -25.814 1.00 51.59 621 PRO A N 1
ATOM 4756 C CA . PRO A 1 621 ? -12.657 10.873 -26.257 1.00 51.59 621 PRO A CA 1
ATOM 4757 C C . PRO A 1 621 ? -12.753 12.267 -26.913 1.00 51.59 621 PRO A C 1
ATOM 4759 O O . PRO A 1 621 ? -13.739 12.556 -27.578 1.00 51.59 621 PRO A O 1
ATOM 4762 N N . ALA A 1 622 ? -11.727 13.120 -26.780 1.00 50.16 622 ALA A N 1
ATOM 4763 C CA . ALA A 1 622 ? -11.653 14.427 -27.435 1.00 50.16 622 ALA A CA 1
ATOM 4764 C C . ALA A 1 622 ? -11.108 14.400 -28.884 1.00 50.16 622 ALA A C 1
ATOM 4766 O O . ALA A 1 622 ? -11.209 15.409 -29.575 1.00 50.16 622 ALA A O 1
ATOM 4767 N N . THR A 1 623 ? -10.532 13.287 -29.363 1.00 45.28 623 THR A N 1
ATOM 4768 C CA . THR A 1 623 ? -9.901 13.186 -30.701 1.00 45.28 623 THR A CA 1
ATOM 4769 C C . THR A 1 623 ? -10.700 12.379 -31.728 1.00 45.28 623 THR A C 1
ATOM 4771 O O . THR A 1 623 ? -10.222 12.174 -32.838 1.00 45.28 623 THR A O 1
ATOM 4774 N N . THR A 1 624 ? -11.925 11.944 -31.422 1.00 35.00 624 THR A N 1
ATOM 4775 C CA . THR A 1 624 ? -12.805 11.321 -32.425 1.00 35.00 624 THR A CA 1
ATOM 4776 C C . THR A 1 624 ? -13.437 12.388 -33.326 1.00 35.00 624 THR A C 1
ATOM 4778 O O . THR A 1 624 ? -14.602 12.744 -33.165 1.00 35.00 624 THR A O 1
ATOM 4781 N N . SER A 1 625 ? -12.660 12.917 -34.271 1.00 30.09 625 SER A N 1
ATOM 4782 C CA . SER A 1 625 ? -13.188 13.370 -35.565 1.00 30.09 625 SER A CA 1
ATOM 4783 C C . SER A 1 625 ? -12.935 12.262 -36.590 1.00 30.09 625 SER A C 1
ATOM 4785 O O . SER A 1 625 ? -11.932 11.559 -36.461 1.00 30.09 625 SER A O 1
ATOM 4787 N N . PRO A 1 626 ? -13.849 12.042 -37.550 1.00 34.62 626 PRO A N 1
ATOM 4788 C CA . PRO A 1 626 ? -13.796 10.887 -38.433 1.00 34.62 626 PRO A CA 1
ATOM 4789 C C . PRO A 1 626 ? -12.537 10.951 -39.300 1.00 34.62 626 PRO A C 1
ATOM 4791 O O . PRO A 1 626 ? -12.300 11.926 -40.012 1.00 34.62 626 PRO A O 1
ATOM 4794 N N . GLU A 1 627 ? -11.728 9.904 -39.195 1.00 32.19 627 GLU A N 1
ATOM 4795 C CA . GLU A 1 627 ? -10.561 9.653 -40.029 1.00 32.19 627 GLU A CA 1
ATOM 4796 C C . GLU A 1 627 ? -11.020 9.577 -41.494 1.00 32.19 627 GLU A C 1
ATOM 4798 O O . GLU A 1 627 ? -11.934 8.824 -41.837 1.00 32.19 627 GLU A O 1
ATOM 4803 N N . HIS A 1 628 ? -10.453 10.439 -42.338 1.00 30.91 628 HIS A N 1
ATOM 4804 C CA . HIS A 1 628 ? -10.699 10.447 -43.774 1.00 30.91 628 HIS A CA 1
ATOM 4805 C C . HIS A 1 628 ? -10.020 9.206 -44.360 1.00 30.91 628 HIS A C 1
ATOM 4807 O O . HIS A 1 628 ? -8.794 9.110 -44.364 1.00 30.91 628 HIS A O 1
ATOM 4813 N N . ASP A 1 629 ? -10.831 8.247 -44.793 1.00 30.66 629 ASP A N 1
ATOM 4814 C CA . ASP A 1 629 ? -10.411 7.024 -45.467 1.00 30.66 629 ASP A CA 1
ATOM 4815 C C . ASP A 1 629 ? -9.747 7.389 -46.806 1.00 30.66 629 ASP A C 1
ATOM 4817 O O . ASP A 1 629 ? -10.416 7.726 -47.783 1.00 30.66 629 ASP A O 1
ATOM 4821 N N . SER A 1 630 ? -8.414 7.399 -46.851 1.00 32.78 630 SER A N 1
ATOM 4822 C CA . SER A 1 630 ? -7.639 7.606 -48.076 1.00 32.78 630 SER A CA 1
ATOM 4823 C C . SER A 1 630 ? -7.477 6.288 -48.834 1.00 32.78 630 SER A C 1
ATOM 4825 O O . SER A 1 630 ? -6.373 5.777 -49.009 1.00 32.78 630 SER A O 1
ATOM 4827 N N . THR A 1 631 ? -8.593 5.732 -49.312 1.00 36.44 631 THR A N 1
ATOM 4828 C CA . THR A 1 631 ? -8.589 4.595 -50.243 1.00 36.44 631 THR A CA 1
ATOM 4829 C C . THR A 1 631 ? -9.621 4.722 -51.373 1.00 36.44 631 THR A C 1
ATOM 4831 O O . THR A 1 631 ? -10.426 3.827 -51.593 1.00 36.44 631 THR A O 1
ATOM 4834 N N . SER A 1 632 ? -9.559 5.775 -52.192 1.00 34.09 632 SER A N 1
ATOM 4835 C CA . SER A 1 632 ? -9.883 5.642 -53.624 1.00 34.09 632 SER A CA 1
ATOM 4836 C C . SER A 1 632 ? -9.263 6.778 -54.432 1.00 34.09 632 SER A C 1
ATOM 4838 O O . SER A 1 632 ? -9.398 7.940 -54.075 1.00 34.09 632 SER A O 1
ATOM 4840 N N . ASP A 1 633 ? -8.516 6.410 -55.473 1.00 31.89 633 ASP A N 1
ATOM 4841 C CA . ASP A 1 633 ? -8.571 6.993 -56.826 1.00 31.89 633 ASP A CA 1
ATOM 4842 C C . ASP A 1 633 ? -7.275 6.654 -57.570 1.00 31.89 633 ASP A C 1
ATOM 4844 O O . ASP A 1 633 ? -6.395 7.470 -57.827 1.00 31.89 633 ASP A O 1
ATOM 4848 N N . SER A 1 634 ? -7.170 5.375 -57.930 1.00 38.72 634 SER A N 1
ATOM 4849 C CA . SER A 1 634 ? -6.495 4.976 -59.160 1.00 38.72 634 SER A CA 1
ATOM 4850 C C . SER A 1 634 ? -7.594 4.574 -60.135 1.00 38.72 634 SER A C 1
ATOM 4852 O O . SER A 1 634 ? -8.097 3.459 -60.053 1.00 38.72 634 SER A O 1
ATOM 4854 N N . ASN A 1 635 ? -8.054 5.527 -60.952 1.00 36.03 635 ASN A N 1
ATOM 4855 C CA . ASN A 1 635 ? -8.631 5.345 -62.293 1.00 36.03 635 ASN A CA 1
ATOM 4856 C C . ASN A 1 635 ? -9.208 6.678 -62.809 1.00 36.03 635 ASN A C 1
ATOM 4858 O O . ASN A 1 635 ? -9.990 7.300 -62.099 1.00 36.03 635 ASN A O 1
ATOM 4862 N N . LEU A 1 636 ? -8.904 6.999 -64.082 1.00 37.34 636 LEU A N 1
ATOM 4863 C CA . LEU A 1 636 ? -9.329 8.160 -64.904 1.00 37.34 636 LEU A CA 1
ATOM 4864 C C . LEU A 1 636 ? -8.450 9.411 -64.663 1.00 37.34 636 LEU A C 1
ATOM 4866 O O . LEU A 1 636 ? -8.433 9.925 -63.555 1.00 37.34 636 LEU A O 1
ATOM 4870 N N . ILE A 1 637 ? -7.676 9.974 -65.602 1.00 39.12 637 ILE A N 1
ATOM 4871 C CA . ILE A 1 637 ? -7.572 9.943 -67.079 1.00 39.12 637 ILE A CA 1
ATOM 4872 C C . ILE A 1 637 ? -6.087 9.965 -67.458 1.00 39.12 637 ILE A C 1
ATOM 4874 O O . ILE A 1 637 ? -5.329 10.671 -66.753 1.00 39.12 637 ILE A O 1
#

Sequence (637 aa):
MAKRNPSRNSRGFTLIELLVVIAIIAILIALLLPAVQQAREAARRTQCKNNLKQMGLALHNYHDIALTFPPGALFGDDDYGWGTFILPYLDQGNIYNLLDFNNFPDDTHGGSGVQIAIPLQPGATDQVLSVYICPSNSMSLTHSPIRAGASTADVPSQDYGGHARSDYKGSLGTGGGAVTGMFGKIKDTLYPTRLRSVLDGTSNTIAVGEAYTELMREIDGPSHPNAADFSVWVGTNNQHQNVVAEAALMRSLSGIATWITRSKRTVLVGAGVIIVFAIAGLNRLQVETDFSKNFRKESDIVQSLQFFESSMGGVGTWEVSFPAPHELTDDFLDRVADLSFELRDLNVSGEIQITRVVDLTDGIDPMRELRVKESGFLGLPRYRRLHFDEAREALHEIQPEMEPSLYNAQSGRMRIMLRALEQQPAEKKLRLIAEVERLAREEFPEAETTGLYVLLAELISSLLRDQITSFALTCTLIGLFMGLAFRNAWIGVVSLVPNVLPIVVVIGGMGWLGIPINIGTAMIASVSMGLTIDSTIHYLTGYTRRINAGLSHDDALAETHADVGRVLIFANIALVTGFTVLTLSKFVPLIYFGVLVSVAMVGGLLGNLILLPAMLRVPSPATTSPEHDSTSDSNLI

Radius of gyration: 41.56 Å; chains: 1; bounding box: 102×49×144 Å

Foldseek 3Di:
DDDDDDDPPPPDDDPVNVVVVVVVVVVVCVVVVVVVVVVVLVVLQVLLVVLVVLLVQLQVVLCVVVLFGWAQAQADNFFQGSLLSSCVSSVNVVLNVLDDPPDWDDPPDPDPDDDTFRFDRPPRLQDADSSQDRPNQPDPVLRHFDDFDDDDPPDPDTRRDRGHFGQKHFFQDDDDADRDGRNHDHNNDGDTHHQVNPVVGPVPHGTMDGHHCVVVCVVQDPDDPCPFPTHGNGGGRDDDPDPPPLVVLLVVLLVLLVVLVVCLVVLVVVLVVLLVLLVVLLVLAAAFLQPLVLFDCPDPVNVVQVCCVVPVVADQKWKKKFFAALDDDPVNVVLVVVLQVCLQVDDDPPPWHFRDKDAPCVQQVVQQPDWDFDQDDVRDTDTHGDDRVRSVVVSCVVPVVRDVVADDSVVRMGMMMIGTHSRDGLVSLVVSLVVSQVSSCVSGVPMDMDDDSVVSSVVFVVLLVCLVVLLVVLLVVQLVVLCVVVVHSLSSVLLSSLQQSLLSSLSSVCSVVVPHDYSLNSNLSNVSSVVLSVLSVLLVVQLVVVVVVVDDLSVSLSVSSSPSLVVLVVSLVVQLVVLCVLCPDSRNSSNSNSVSSNSSSVSSSCSSSNVSSSSVPPDDPVPPDPDDPPDDDDDDD

Secondary structure (DSSP, 8-state):
---PPPP----PPPHHHHHHHHHHHHHHHHHHHHHHHHHHHHHHHHHHHHHHHHHHHHHHHHHHHHSSPPPSBSSSTTSSBHHHHTGGGGT-HHHHHT--SS-PPP----SS-----PBP-TTTTT---GGG--TT---GGGGSPPP-----TTS-S--B---EE-SEEE---SSTT---STT-EETTEE-PPPGGG-TT-TTTS--EEE--THHHHHHH-TT-S-TT---EEES----SSS-HHHHHHHHHHHHHHHHHHH-HHHHHHHHHHHHHHHHHHHTT--B---GGGGB-TTSHHHHHHHHHHHHTT-SEEEEEEEE--SS--HHHHHHHHHHHHHHHH-EETTTEEEEEEE-SHHHHHHHHH-EEEEE-TTS-EEEEEPPHHHHHHHHHHH-TTHHHHHEETTTTEEEEEEEE-SSS-HHHHHHHHHHHHHHHHHH-TT-EEESHHHHHHHHHHHHHHHHHHHHHHHHHHHHHHHHHHTT-HHHHHHHHHHHHHHHHHHHHHHHHHT--B-HHHHTHHHHHHHHHHHHHHHHHHHHHHHHHTT--HHHHHHHHHHHHHHHHHHHHHHHHHHHHGGGG-SBHHHHHHHHHHHHHHHHHHHIIIIIHHHHHTSPPTT--SPP----------

pLDDT: mean 76.86, std 17.44, range [30.09, 96.44]